Protein AF-0000000077122203 (afdb_homodimer)

pLDDT: mean 97.68, std 2.36, range [76.0, 98.94]

Foldseek 3Di:
DAFAEAEEFECFFFNCVQLLVLQCVLCVVLCVVLVHHSVVLVVLLLVVLLVVQQVCQVVPRHDQSLVSSLVCSLVSCVVSPRHSVSQDNVSSVSSSVSVLVTATFPCSQVLQVLCVVLRHHYAYEYSHDDVSRCVRCVVNVHDDDPLRYHYCVVVSHGPPPLVSLLVVQVSCVVVVHDHQQPARYEYEYQALSNQLSNVVRRHAYEHECSRVVDNPCVPRNDGDYYDPGSVRVSVVVSPDD/DAFAEAEEFECFFFNCVQLLVLQCVLCVVLCVVLVHHSVVLVVLLLVVLLVVQQVCQVVPRHDQSLVSSLVCSLVSCVVSPRHSVSQDNVSSVSSSVSVLVTATFPCSQVLQVLCVVLRHHYAYEYSHDDVSRCVRCVVNVHDDDPLRYHYCVVVSHGPPPLVSLLVVQVSCVVVVHDHQQPARYEYEYQALSNQLSNVVRRHAYEHECSRVVDNPCVPRNDGDYYDPGSVRVSVVVSPDD

Solvent-accessible surface area (backbone atoms only — not comparable to full-atom values): 24713 Å² total; per-residue (Å²): 124,50,31,34,41,34,26,36,37,85,53,44,42,26,38,61,65,42,29,31,49,38,44,38,66,72,39,37,69,61,28,60,76,63,61,48,32,43,60,33,44,43,43,25,33,50,30,40,32,53,36,50,32,31,49,32,23,79,60,73,50,57,56,60,42,68,58,45,44,63,67,40,45,49,33,42,36,39,58,63,69,37,59,47,83,77,55,48,73,64,52,53,52,51,33,53,51,24,56,69,56,36,45,63,35,78,45,41,53,60,27,56,53,50,40,43,73,72,55,35,47,73,34,35,43,28,63,47,50,63,70,60,51,46,47,40,33,52,75,58,72,32,93,65,55,72,93,35,49,47,35,20,60,83,69,59,46,37,69,61,46,56,66,59,46,45,49,51,50,52,51,34,44,75,71,64,45,46,52,89,60,68,72,37,40,32,37,37,30,30,43,47,68,55,41,45,26,34,41,75,59,36,32,41,32,35,39,32,37,73,48,36,67,52,71,48,45,91,75,54,47,84,67,78,38,79,21,70,42,37,60,53,38,39,57,56,58,69,65,60,128,125,50,32,34,39,35,25,35,37,86,53,42,42,26,39,63,63,43,30,30,49,38,43,37,66,72,39,36,70,61,28,59,75,64,60,46,32,43,60,32,45,43,43,24,33,49,31,40,32,52,36,50,31,30,49,31,24,78,60,73,50,57,57,58,43,69,59,44,45,64,66,41,45,49,33,43,37,38,58,65,71,36,60,47,85,76,55,47,73,65,51,52,50,50,32,53,51,25,57,70,56,35,45,65,34,76,45,41,53,58,27,56,53,49,40,43,74,71,56,34,48,74,34,34,44,29,64,46,51,62,69,59,52,45,48,42,33,53,76,58,72,33,92,66,54,72,92,36,49,48,35,21,59,82,70,59,44,38,67,61,46,57,65,59,46,45,47,50,50,51,51,33,45,74,71,64,44,46,53,89,60,70,71,37,40,33,35,36,30,28,45,46,69,55,42,45,28,33,40,75,59,36,32,39,34,34,40,32,35,72,47,38,67,52,68,46,43,91,75,53,47,84,69,78,38,78,22,70,42,37,59,52,39,41,58,56,59,70,64,61,128

Structure (mmCIF, N/CA/C/O backbone):
data_AF-0000000077122203-model_v1
#
loop_
_entity.id
_entity.type
_entity.pdbx_description
1 polymer 'Similar to haloacid dehalogenase'
#
loop_
_atom_site.group_PDB
_atom_site.id
_atom_site.type_symbol
_atom_site.label_atom_id
_atom_site.label_alt_id
_atom_site.label_comp_id
_atom_site.label_asym_id
_atom_site.label_entity_id
_atom_site.label_seq_id
_atom_site.pdbx_PDB_ins_code
_atom_site.Cartn_x
_atom_site.Cartn_y
_atom_site.Cartn_z
_atom_site.occupancy
_atom_site.B_iso_or_equiv
_atom_site.auth_seq_id
_atom_site.auth_comp_id
_atom_site.auth_asym_id
_atom_site.auth_atom_id
_atom_site.pdbx_PDB_model_num
ATOM 1 N N . MET A 1 1 ? -16.016 -33.844 -8.07 1 76.31 1 MET A N 1
ATOM 2 C CA . MET A 1 1 ? -16.047 -32.562 -8.758 1 76.31 1 MET A CA 1
ATOM 3 C C . MET A 1 1 ? -14.633 -32 -8.977 1 76.31 1 MET A C 1
ATOM 5 O O . MET A 1 1 ? -13.734 -32.281 -8.188 1 76.31 1 MET A O 1
ATOM 9 N N . THR A 1 2 ? -14.414 -31.484 -10.211 1 90.5 2 THR A N 1
ATOM 10 C CA . THR A 1 2 ? -13.094 -30.984 -10.562 1 90.5 2 THR A CA 1
ATOM 11 C C . THR A 1 2 ? -12.703 -29.812 -9.672 1 90.5 2 THR A C 1
ATOM 13 O O . THR A 1 2 ? -13.508 -28.906 -9.43 1 90.5 2 THR A O 1
ATOM 16 N N . LYS A 1 3 ? -11.57 -29.938 -9.039 1 96.56 3 LYS A N 1
ATOM 17 C CA . LYS A 1 3 ? -11.039 -28.875 -8.211 1 96.56 3 LYS A CA 1
ATOM 18 C C . LYS A 1 3 ? -10.352 -27.812 -9.07 1 96.56 3 LYS A C 1
ATOM 20 O O . LYS A 1 3 ? -9.828 -28.109 -10.141 1 96.56 3 LYS A O 1
ATOM 25 N N . SER A 1 4 ? -10.43 -26.562 -8.617 1 98.44 4 SER A N 1
ATOM 26 C CA . SER A 1 4 ? -9.734 -25.484 -9.312 1 98.44 4 SER A CA 1
ATOM 27 C C . SER A 1 4 ? -8.773 -24.75 -8.375 1 98.44 4 SER A C 1
ATOM 29 O O . SER A 1 4 ? -9.016 -2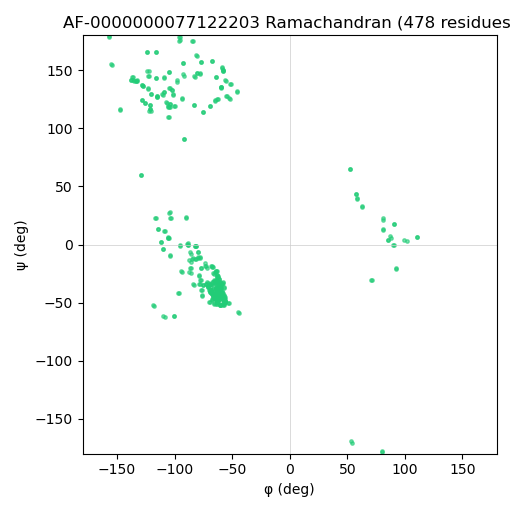4.672 -7.172 1 98.44 4 SER A O 1
ATOM 31 N N . ALA A 1 5 ? -7.699 -24.344 -8.93 1 98.69 5 ALA A N 1
ATOM 32 C CA . ALA A 1 5 ? -6.734 -23.484 -8.234 1 98.69 5 ALA A CA 1
ATOM 33 C C . ALA A 1 5 ? -6.52 -22.172 -8.977 1 98.69 5 ALA A C 1
ATOM 35 O O . ALA A 1 5 ? -6.09 -22.172 -10.133 1 98.69 5 ALA A O 1
ATOM 36 N N . SER A 1 6 ? -6.863 -21.078 -8.391 1 98.88 6 SER A N 1
ATOM 37 C CA . SER A 1 6 ? -6.617 -19.734 -8.922 1 98.88 6 SER A CA 1
ATOM 38 C C . SER A 1 6 ? -5.402 -19.094 -8.266 1 98.88 6 SER A C 1
ATOM 40 O O . SER A 1 6 ? -5.398 -18.844 -7.055 1 98.88 6 SER A O 1
ATOM 42 N N . PHE A 1 7 ? -4.391 -18.781 -9.086 1 98.94 7 PHE A N 1
ATOM 43 C CA . PHE A 1 7 ? -3.135 -18.266 -8.562 1 98.94 7 PHE A CA 1
ATOM 44 C C . PHE A 1 7 ? -3.057 -16.75 -8.766 1 98.94 7 PHE A C 1
ATOM 46 O O . PHE A 1 7 ? -3.33 -16.25 -9.859 1 98.94 7 PHE A O 1
ATOM 53 N N . ASP A 1 8 ? -2.66 -16.047 -7.695 1 98.94 8 ASP A N 1
ATOM 54 C CA . ASP A 1 8 ? -2.094 -14.711 -7.891 1 98.94 8 ASP A CA 1
ATOM 55 C C . ASP A 1 8 ? -0.854 -14.766 -8.781 1 98.94 8 ASP A C 1
ATOM 57 O O . ASP A 1 8 ? -0.135 -15.766 -8.789 1 98.94 8 ASP A O 1
ATOM 61 N N . VAL A 1 9 ? -0.597 -13.641 -9.484 1 98.88 9 VAL A N 1
ATOM 62 C CA . VAL A 1 9 ? 0.443 -13.711 -10.5 1 98.88 9 VAL A CA 1
ATOM 63 C C . VAL A 1 9 ? 1.663 -12.906 -10.055 1 98.88 9 VAL A C 1
ATOM 65 O O . VAL A 1 9 ? 2.74 -13.469 -9.844 1 98.88 9 VAL A O 1
ATOM 68 N N . ILE A 1 10 ? 1.519 -11.594 -9.852 1 98.62 10 ILE A N 1
ATOM 69 C CA . ILE A 1 10 ? 2.617 -10.672 -9.586 1 98.62 10 ILE A CA 1
ATOM 70 C C . ILE A 1 10 ? 3.104 -10.852 -8.148 1 98.62 10 ILE A C 1
ATOM 72 O O . ILE A 1 10 ? 2.369 -10.562 -7.199 1 98.62 10 ILE A O 1
ATOM 76 N N . GLY A 1 11 ? 4.305 -11.32 -8 1 98.44 11 GLY A N 1
ATOM 77 C CA . GLY A 1 11 ? 4.871 -11.555 -6.684 1 98.44 11 GLY A CA 1
ATOM 78 C C . GLY A 1 11 ? 4.648 -12.969 -6.18 1 98.44 11 GLY A C 1
ATOM 79 O O . GLY A 1 11 ? 5.367 -13.445 -5.301 1 98.44 11 GLY A O 1
ATOM 80 N N . THR A 1 12 ? 3.662 -13.68 -6.715 1 98.88 12 THR A N 1
ATOM 81 C CA . THR A 1 12 ? 3.367 -15.055 -6.332 1 98.88 12 THR A CA 1
ATOM 82 C C . THR A 1 12 ? 3.943 -16.031 -7.352 1 98.88 12 THR A C 1
ATOM 84 O O . THR A 1 12 ? 4.871 -16.781 -7.043 1 98.88 12 THR A O 1
ATOM 87 N N . CYS A 1 13 ? 3.521 -15.969 -8.57 1 98.94 13 CYS A N 1
ATOM 88 C CA . CYS A 1 13 ? 3.996 -16.859 -9.617 1 98.94 13 CYS A CA 1
ATOM 89 C C . CYS A 1 13 ? 5.305 -16.359 -10.219 1 98.94 13 CYS A C 1
ATOM 91 O O . CYS A 1 13 ? 6.16 -17.156 -10.609 1 98.94 13 CYS A O 1
ATOM 93 N N . PHE A 1 14 ? 5.418 -15.047 -10.289 1 98.88 14 PHE A N 1
ATOM 94 C CA . PHE A 1 14 ? 6.59 -14.43 -10.898 1 98.88 14 PHE A CA 1
ATOM 95 C C . PHE A 1 14 ? 7.27 -13.477 -9.914 1 98.88 14 PHE A C 1
ATOM 97 O O . PHE A 1 14 ? 6.602 -12.688 -9.242 1 98.88 14 PHE A O 1
ATOM 104 N N . ALA A 1 15 ? 8.586 -13.586 -9.836 1 98.44 15 ALA A N 1
ATOM 105 C CA . ALA A 1 15 ? 9.367 -12.898 -8.812 1 98.44 15 ALA A CA 1
ATOM 106 C C . ALA A 1 15 ? 9.914 -11.57 -9.336 1 98.44 15 ALA A C 1
ATOM 108 O O . ALA A 1 15 ? 9.828 -11.289 -10.539 1 98.44 15 ALA A O 1
ATOM 109 N N . PHE A 1 16 ? 10.594 -10.781 -8.438 1 98.56 16 PHE A N 1
ATOM 110 C CA . PHE A 1 16 ? 10.938 -9.391 -8.742 1 98.56 16 PHE A CA 1
ATOM 111 C C . PHE A 1 16 ? 12.438 -9.242 -8.969 1 98.56 16 PHE A C 1
ATOM 113 O O . PHE A 1 16 ? 12.945 -8.125 -9.055 1 98.56 16 PHE A O 1
ATOM 120 N N . SER A 1 17 ? 13.172 -10.398 -9.109 1 98.38 17 SER A N 1
ATOM 121 C CA . SER A 1 17 ? 14.625 -10.312 -9.211 1 98.38 17 SER A CA 1
ATOM 122 C C . SER A 1 17 ? 15.047 -9.492 -10.422 1 98.38 17 SER A C 1
ATOM 124 O O . SER A 1 17 ? 15.992 -8.711 -10.352 1 98.38 17 SER A O 1
ATOM 126 N N . VAL A 1 18 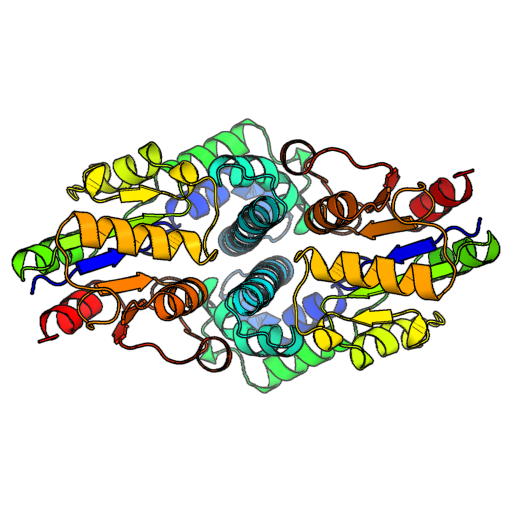? 14.328 -9.586 -11.5 1 98.75 18 VAL A N 1
ATOM 127 C CA . VAL A 1 18 ? 14.719 -8.93 -12.742 1 98.75 18 VAL A CA 1
ATOM 128 C C . VAL A 1 18 ? 14.57 -7.414 -12.594 1 98.75 18 VAL A C 1
ATOM 130 O O . VAL A 1 18 ? 15.516 -6.664 -12.844 1 98.75 18 VAL A O 1
ATOM 133 N N . PRO A 1 19 ? 13.461 -6.906 -12.125 1 98.81 19 PRO A N 1
ATOM 134 C CA . PRO A 1 19 ? 13.383 -5.453 -11.961 1 98.81 19 PRO A CA 1
ATOM 135 C C . PRO A 1 19 ? 14.289 -4.93 -10.852 1 98.81 19 PRO A C 1
ATOM 137 O O . PRO A 1 19 ? 14.828 -3.826 -10.961 1 98.81 19 PRO A O 1
ATOM 140 N N . ILE A 1 20 ? 14.5 -5.664 -9.781 1 98.75 20 ILE A N 1
ATOM 141 C CA . ILE A 1 20 ? 15.414 -5.238 -8.727 1 98.75 20 ILE A CA 1
ATOM 142 C C . ILE A 1 20 ? 16.828 -5.113 -9.289 1 98.75 20 ILE A C 1
ATOM 144 O O . ILE A 1 20 ? 17.516 -4.121 -9.031 1 98.75 20 ILE A O 1
ATOM 148 N N . ASN A 1 21 ? 17.25 -6.121 -10.07 1 98.62 21 ASN A N 1
ATOM 149 C CA . ASN A 1 21 ? 18.562 -6.086 -10.703 1 98.62 21 ASN A CA 1
ATOM 150 C C . ASN A 1 21 ? 18.688 -4.93 -11.688 1 98.62 21 ASN A C 1
ATOM 152 O O . ASN A 1 21 ? 19.75 -4.297 -11.781 1 98.62 21 ASN A O 1
ATOM 156 N N . ALA A 1 22 ? 17.625 -4.664 -12.422 1 98.75 22 ALA A N 1
ATOM 157 C CA . ALA A 1 22 ? 17.625 -3.553 -13.375 1 98.75 22 ALA A CA 1
ATOM 158 C C . ALA A 1 22 ? 17.859 -2.225 -12.656 1 98.75 22 ALA A C 1
ATOM 160 O O . ALA A 1 22 ? 18.609 -1.374 -13.133 1 98.75 22 ALA A O 1
ATOM 161 N N . ILE A 1 23 ? 17.219 -2.033 -11.508 1 98.75 23 ILE A N 1
ATOM 162 C CA . ILE A 1 23 ? 17.406 -0.819 -10.719 1 98.75 23 ILE A CA 1
ATOM 163 C C . ILE A 1 23 ? 18.844 -0.721 -10.25 1 98.75 23 ILE A C 1
ATOM 165 O O . ILE A 1 23 ? 19.469 0.335 -10.367 1 98.75 23 ILE A O 1
ATOM 169 N N . SER A 1 24 ? 19.344 -1.833 -9.758 1 98.19 24 SER A N 1
ATOM 170 C CA . SER A 1 24 ? 20.719 -1.879 -9.289 1 98.19 24 SER A CA 1
ATOM 171 C C . SER A 1 24 ? 21.703 -1.517 -10.406 1 98.19 24 SER A C 1
ATOM 173 O O . SER A 1 24 ? 22.656 -0.773 -10.188 1 98.19 24 SER A O 1
ATOM 175 N N . GLU A 1 25 ? 21.453 -1.989 -11.578 1 97.81 25 GLU A N 1
ATOM 176 C CA . GLU A 1 25 ? 22.344 -1.784 -12.711 1 97.81 25 GLU A CA 1
ATOM 177 C C . GLU A 1 25 ? 22.219 -0.369 -13.273 1 97.81 25 GLU A C 1
ATOM 179 O O . GLU A 1 25 ? 23.234 0.292 -13.539 1 97.81 25 GLU A O 1
ATOM 184 N N . ARG A 1 26 ? 21 0.116 -13.414 1 97.25 26 ARG A N 1
ATOM 185 C CA . ARG A 1 26 ? 20.75 1.397 -14.062 1 97.25 26 ARG A CA 1
ATOM 186 C C . ARG A 1 26 ? 21.109 2.559 -13.148 1 97.25 26 ARG A C 1
ATOM 188 O O . ARG A 1 26 ? 21.594 3.596 -13.609 1 97.25 26 ARG A O 1
ATOM 195 N N . LEU A 1 27 ? 20.875 2.354 -11.82 1 97.62 27 LEU A N 1
ATOM 196 C CA . LEU A 1 27 ? 21.031 3.471 -10.891 1 97.62 27 LEU A CA 1
ATOM 197 C C . LEU A 1 27 ? 22.188 3.223 -9.93 1 97.62 27 LEU A C 1
ATOM 199 O O . LEU A 1 27 ? 22.312 3.916 -8.914 1 97.62 27 LEU A O 1
ATOM 203 N N . GLY A 1 28 ? 23.016 2.256 -10.195 1 96.12 28 GLY A N 1
ATOM 204 C CA . GLY A 1 28 ? 24.078 1.811 -9.312 1 96.12 28 GLY A CA 1
ATOM 205 C C . GLY A 1 28 ? 24.875 2.955 -8.703 1 96.12 28 GLY A C 1
ATOM 206 O O . GLY A 1 28 ? 24.922 3.096 -7.48 1 96.12 28 GLY A O 1
ATOM 207 N N . PRO A 1 29 ? 25.469 3.791 -9.508 1 95.62 29 PRO A N 1
ATOM 208 C CA . PRO A 1 29 ? 26.297 4.875 -8.984 1 95.62 29 PRO A CA 1
ATOM 209 C C . PRO A 1 29 ? 25.516 5.848 -8.102 1 95.62 29 PRO A C 1
ATOM 211 O O . PRO A 1 29 ? 26.016 6.262 -7.051 1 95.62 29 PRO A O 1
ATOM 214 N N . ILE A 1 30 ? 24.328 6.184 -8.5 1 96.62 30 ILE A N 1
ATOM 215 C CA . ILE A 1 30 ? 23.516 7.125 -7.742 1 96.62 30 ILE A CA 1
ATOM 216 C C . ILE A 1 30 ? 23.062 6.48 -6.43 1 96.62 30 ILE A C 1
ATOM 218 O O . ILE A 1 30 ? 23.016 7.141 -5.391 1 96.62 30 ILE A O 1
ATOM 222 N N . LEU A 1 31 ? 22.703 5.18 -6.445 1 97.38 31 LEU A N 1
ATOM 223 C CA . LEU A 1 31 ? 22.328 4.453 -5.242 1 97.38 31 LEU A CA 1
ATOM 224 C C . LEU A 1 31 ? 23.469 4.422 -4.238 1 97.38 31 LEU A C 1
ATOM 226 O O . LEU A 1 31 ? 23.266 4.629 -3.039 1 97.38 31 LEU A O 1
ATOM 230 N N . THR A 1 32 ? 24.656 4.207 -4.727 1 96 32 THR A N 1
ATOM 231 C CA . THR A 1 32 ? 25.828 4.168 -3.873 1 96 32 THR A CA 1
ATOM 232 C C . THR A 1 32 ? 26.094 5.535 -3.244 1 96 32 THR A C 1
ATOM 234 O O . THR A 1 32 ? 26.344 5.633 -2.041 1 96 32 THR A O 1
ATOM 237 N N . THR A 1 33 ? 26 6.555 -4.062 1 96.44 33 THR A N 1
ATOM 238 C CA . THR A 1 33 ? 26.25 7.918 -3.607 1 96.44 33 THR A CA 1
ATOM 239 C C . THR A 1 33 ? 25.297 8.289 -2.475 1 96.44 33 THR A C 1
ATOM 241 O O . THR A 1 33 ? 25.688 8.992 -1.537 1 96.44 33 THR A O 1
ATOM 244 N N . HIS A 1 34 ? 24.094 7.797 -2.508 1 95.94 34 HIS A N 1
ATOM 245 C CA . HIS A 1 34 ? 23.062 8.195 -1.545 1 95.94 34 HIS A CA 1
ATOM 246 C C . HIS A 1 34 ? 22.828 7.102 -0.508 1 95.94 34 HIS A C 1
ATOM 248 O O . HIS A 1 34 ? 21.906 7.191 0.299 1 95.94 34 HIS A O 1
ATOM 254 N N . SER A 1 35 ? 23.656 5.996 -0.542 1 95.75 35 SER A N 1
ATOM 255 C CA . SER A 1 35 ? 23.594 4.898 0.415 1 95.75 35 SER A CA 1
ATOM 256 C C . SER A 1 35 ? 22.203 4.266 0.437 1 95.75 35 SER A C 1
ATOM 258 O O . SER A 1 35 ? 21.625 4.059 1.506 1 95.75 35 SER A O 1
ATOM 260 N N . VAL A 1 36 ? 21.656 4.066 -0.778 1 97.31 36 VAL A N 1
ATOM 261 C CA . VAL A 1 36 ? 20.359 3.432 -0.95 1 97.31 36 VAL A CA 1
ATOM 262 C C . VAL A 1 36 ? 20.531 2.037 -1.547 1 97.31 36 VAL A C 1
ATOM 264 O O . VAL A 1 36 ? 21.312 1.852 -2.482 1 97.31 36 VAL A O 1
ATOM 267 N N . ASP A 1 37 ? 19.906 1.062 -0.96 1 96.38 37 ASP A N 1
ATOM 268 C CA . ASP A 1 37 ? 19.984 -0.265 -1.563 1 96.38 37 ASP A CA 1
ATOM 269 C C . ASP A 1 37 ? 18.812 -0.503 -2.525 1 96.38 37 ASP A C 1
ATOM 271 O O . ASP A 1 37 ? 17.688 -0.122 -2.24 1 96.38 37 ASP A O 1
ATOM 275 N N . ALA A 1 38 ? 19.078 -1.223 -3.598 1 98 38 ALA A N 1
ATOM 276 C CA . ALA A 1 38 ? 18.156 -1.364 -4.727 1 98 38 ALA A CA 1
ATOM 277 C C . ALA A 1 38 ? 16.906 -2.16 -4.328 1 98 38 ALA A C 1
ATOM 279 O O . ALA A 1 38 ? 15.797 -1.823 -4.73 1 98 38 ALA A O 1
ATOM 280 N N . LYS A 1 39 ? 17.047 -3.207 -3.559 1 98.5 39 LYS A N 1
ATOM 281 C CA . LYS A 1 39 ? 15.922 -4.066 -3.211 1 98.5 39 LYS A CA 1
ATOM 282 C C . LYS A 1 39 ? 14.922 -3.332 -2.324 1 98.5 39 LYS A C 1
ATOM 284 O O . LYS A 1 39 ? 13.711 -3.379 -2.568 1 98.5 39 LYS A O 1
ATOM 289 N N . SER A 1 40 ? 15.445 -2.656 -1.285 1 98.62 40 SER A N 1
ATOM 290 C CA . SER A 1 40 ? 14.555 -1.902 -0.408 1 98.62 40 SER A CA 1
ATOM 291 C C . SER A 1 40 ? 13.859 -0.774 -1.163 1 98.62 40 SER A C 1
ATOM 293 O O . SER A 1 40 ? 12.68 -0.499 -0.932 1 98.62 40 SER A O 1
ATOM 295 N N . LEU A 1 41 ? 14.625 -0.077 -2.033 1 98.75 41 LEU A N 1
ATOM 296 C CA . LEU A 1 41 ? 14.008 0.932 -2.885 1 98.75 41 LEU A CA 1
ATOM 297 C C . LEU A 1 41 ? 12.891 0.323 -3.723 1 98.75 41 LEU A C 1
ATOM 299 O O . LEU A 1 41 ? 11.805 0.897 -3.83 1 98.75 41 LEU A O 1
ATOM 303 N N . PHE A 1 42 ? 13.125 -0.834 -4.336 1 98.88 42 PHE A N 1
ATOM 304 C CA . PHE A 1 42 ? 12.125 -1.506 -5.16 1 98.88 42 PHE A CA 1
ATOM 305 C C . PHE A 1 42 ? 10.852 -1.762 -4.367 1 98.88 42 PHE A C 1
ATOM 307 O O . PHE A 1 42 ? 9.75 -1.442 -4.828 1 98.88 42 PHE A O 1
ATOM 314 N N . PHE A 1 43 ? 10.984 -2.318 -3.188 1 98.81 43 PHE A N 1
ATOM 315 C CA . PHE A 1 43 ? 9.789 -2.705 -2.453 1 98.81 43 PHE A CA 1
ATOM 316 C C . PHE A 1 43 ? 9.062 -1.479 -1.915 1 98.81 43 PHE A C 1
ATOM 318 O O . PHE A 1 43 ? 7.828 -1.467 -1.831 1 98.81 43 PHE A O 1
ATOM 325 N N . ALA A 1 44 ? 9.812 -0.405 -1.524 1 98.81 44 ALA A N 1
ATOM 326 C CA . ALA A 1 44 ? 9.164 0.854 -1.174 1 98.81 44 ALA A CA 1
ATOM 327 C C . ALA A 1 44 ? 8.344 1.39 -2.342 1 98.81 44 ALA A C 1
ATOM 329 O O . ALA A 1 44 ? 7.199 1.819 -2.162 1 98.81 44 ALA A O 1
ATOM 330 N N . TRP A 1 45 ? 8.945 1.304 -3.533 1 98.88 45 TRP A N 1
ATOM 331 C CA . TRP A 1 45 ? 8.281 1.72 -4.766 1 98.88 45 TRP A CA 1
ATOM 332 C C . TRP A 1 45 ? 7.094 0.82 -5.078 1 98.88 45 TRP A C 1
ATOM 334 O O . TRP A 1 45 ? 5.977 1.305 -5.289 1 98.88 45 TRP A O 1
ATOM 344 N N . PHE A 1 46 ? 7.262 -0.432 -5.074 1 98.94 46 PHE A N 1
ATOM 345 C CA . PHE A 1 46 ? 6.258 -1.401 -5.496 1 98.94 46 PHE A CA 1
ATOM 346 C C . PHE A 1 46 ? 5.051 -1.368 -4.566 1 98.94 46 PHE A C 1
ATOM 348 O O . PHE A 1 46 ? 3.906 -1.364 -5.027 1 98.94 46 PHE A O 1
ATOM 355 N N . TYR A 1 47 ? 5.223 -1.348 -3.25 1 98.75 47 TYR A N 1
ATOM 356 C CA . TYR A 1 47 ? 4.109 -1.372 -2.307 1 98.75 47 TYR A CA 1
ATOM 357 C C . TYR A 1 47 ? 3.346 -0.053 -2.326 1 98.75 47 TYR A C 1
ATOM 359 O O . TYR A 1 47 ? 2.121 -0.036 -2.191 1 98.75 47 TYR A O 1
ATOM 367 N N . ALA A 1 48 ? 4.086 1.042 -2.508 1 98.81 48 ALA A N 1
ATOM 368 C CA . ALA A 1 48 ? 3.398 2.316 -2.693 1 98.81 48 ALA A CA 1
ATOM 369 C C . ALA A 1 48 ? 2.557 2.305 -3.967 1 98.81 48 ALA A C 1
ATOM 371 O O . ALA A 1 48 ? 1.423 2.791 -3.971 1 98.81 48 ALA A O 1
ATOM 372 N N . ALA A 1 49 ? 3.117 1.748 -5.035 1 98.81 49 ALA A N 1
ATOM 373 C CA . ALA A 1 49 ? 2.402 1.687 -6.309 1 98.81 49 ALA A CA 1
ATOM 374 C C . ALA A 1 49 ? 1.187 0.769 -6.211 1 98.81 49 ALA A C 1
ATOM 376 O O . ALA A 1 49 ? 0.131 1.062 -6.777 1 98.81 49 ALA A O 1
ATOM 377 N N . GLN A 1 50 ? 1.381 -0.375 -5.559 1 98.75 50 GLN A N 1
ATOM 378 C CA . GLN A 1 50 ? 0.258 -1.275 -5.32 1 98.75 50 GLN A CA 1
ATOM 379 C C . GLN A 1 50 ? -0.856 -0.575 -4.547 1 98.75 50 GLN A C 1
ATOM 381 O O . GLN A 1 50 ? -2.031 -0.691 -4.902 1 98.75 50 GLN A O 1
ATOM 386 N N . ARG A 1 51 ? -0.508 0.145 -3.5 1 98.62 51 ARG A N 1
ATOM 387 C CA . ARG A 1 51 ? -1.45 0.949 -2.729 1 98.62 51 ARG A CA 1
ATOM 388 C C . ARG A 1 51 ? -2.154 1.971 -3.617 1 98.62 51 ARG A C 1
ATOM 390 O O . ARG A 1 51 ? -3.385 2.047 -3.629 1 98.62 51 ARG A O 1
ATOM 397 N N . ASP A 1 52 ? -1.363 2.756 -4.363 1 98.75 52 ASP A N 1
ATOM 398 C CA . ASP A 1 52 ? -1.913 3.799 -5.223 1 98.75 52 ASP A CA 1
ATOM 399 C C . ASP A 1 52 ? -2.846 3.207 -6.277 1 98.75 52 ASP A C 1
ATOM 401 O O . ASP A 1 52 ? -3.873 3.803 -6.609 1 98.75 52 ASP A O 1
ATOM 405 N N . PHE A 1 53 ? -2.48 2.039 -6.82 1 98.88 53 PHE A N 1
ATOM 406 C CA . PHE A 1 53 ? -3.307 1.32 -7.781 1 98.88 53 PHE A CA 1
ATOM 407 C C . PHE A 1 53 ? -4.684 1.021 -7.195 1 98.88 53 PHE A C 1
ATOM 409 O O . PHE A 1 53 ? -5.703 1.365 -7.793 1 98.88 53 PHE A O 1
ATOM 416 N N . THR A 1 54 ? -4.723 0.464 -6.012 1 98.75 54 THR A N 1
ATOM 417 C CA . THR A 1 54 ? -5.98 0.125 -5.355 1 98.75 54 THR A CA 1
ATOM 418 C C . THR A 1 54 ? -6.742 1.387 -4.965 1 98.75 54 THR A C 1
ATOM 420 O O . THR A 1 54 ? -7.965 1.45 -5.113 1 98.75 54 THR A O 1
ATOM 423 N N . TYR A 1 55 ? -6.008 2.404 -4.492 1 98.62 55 TYR A N 1
ATOM 424 C CA . TYR A 1 55 ? -6.645 3.617 -3.992 1 98.62 55 TYR A CA 1
ATOM 425 C C . TYR A 1 55 ? -7.309 4.391 -5.125 1 98.62 55 TYR A C 1
ATOM 427 O O . TYR A 1 55 ? -8.414 4.918 -4.961 1 98.62 55 TYR A O 1
ATOM 435 N N . THR A 1 56 ? -6.637 4.461 -6.289 1 98.25 56 THR A N 1
ATOM 436 C CA . THR A 1 56 ? -7.277 5.098 -7.434 1 98.25 56 THR A CA 1
ATOM 437 C C . THR A 1 56 ? -8.523 4.324 -7.863 1 98.25 56 THR A C 1
ATOM 439 O O . THR A 1 56 ? -9.547 4.922 -8.195 1 98.25 56 THR A O 1
ATOM 442 N N . SER A 1 57 ? -8.461 3.037 -7.785 1 98.19 57 SER A N 1
ATOM 443 C CA . SER A 1 57 ? -9.594 2.195 -8.148 1 98.19 57 SER A CA 1
ATOM 444 C C . SER A 1 57 ? -10.789 2.455 -7.23 1 98.19 57 SER A C 1
ATOM 446 O O . SER A 1 57 ? -11.898 2.693 -7.707 1 98.19 57 SER A O 1
ATOM 448 N N . ILE A 1 58 ? -10.578 2.453 -5.902 1 95.62 58 ILE A N 1
ATOM 449 C CA . ILE A 1 58 ? -11.695 2.568 -4.969 1 95.62 58 ILE A CA 1
ATOM 450 C C . ILE A 1 58 ? -12.227 4 -4.9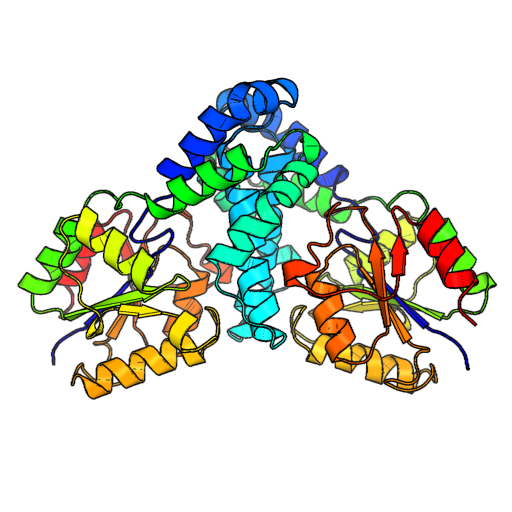77 1 95.62 58 ILE A C 1
ATOM 452 O O . ILE A 1 58 ? -13.344 4.254 -4.527 1 95.62 58 ILE A O 1
ATOM 456 N N . SER A 1 59 ? -11.391 4.922 -5.473 1 94.75 59 SER A N 1
ATOM 457 C CA . SER A 1 59 ? -11.828 6.312 -5.586 1 94.75 59 SER A CA 1
ATOM 458 C C . SER A 1 59 ? -12.508 6.57 -6.926 1 94.75 59 SER A C 1
ATOM 460 O O . SER A 1 59 ? -12.82 7.719 -7.258 1 94.75 59 SER A O 1
ATOM 462 N N . GLY A 1 60 ? -12.641 5.547 -7.801 1 94.44 60 GLY A N 1
ATOM 463 C CA . GLY A 1 60 ? -13.391 5.645 -9.039 1 94.44 60 GLY A CA 1
ATOM 464 C C . GLY A 1 60 ? -12.547 6.09 -10.219 1 94.44 60 GLY A C 1
ATOM 465 O O . GLY A 1 60 ? -13.078 6.535 -11.234 1 94.44 60 GLY A O 1
ATOM 466 N N . SER A 1 61 ? -11.242 6 -10.109 1 95.44 61 SER A N 1
ATOM 467 C CA . SER A 1 61 ? -10.32 6.422 -11.164 1 95.44 61 SER A CA 1
ATOM 468 C C . SER A 1 61 ? -9.312 5.328 -11.484 1 95.44 61 SER A C 1
ATOM 470 O O . SER A 1 61 ? -8.102 5.566 -11.469 1 95.44 61 SER A O 1
ATOM 472 N N . TYR A 1 62 ? -9.836 4.188 -11.906 1 97.56 62 TYR A N 1
ATOM 473 C CA . TYR A 1 62 ? -8.992 3.027 -12.188 1 97.56 62 TYR A CA 1
ATOM 474 C C . TYR A 1 62 ? -7.969 3.348 -13.273 1 97.56 62 TYR A C 1
ATOM 476 O O . TYR A 1 62 ? -8.297 3.984 -14.273 1 97.56 62 TYR A O 1
ATOM 484 N N . ARG A 1 63 ? -6.785 2.953 -13.031 1 98 63 ARG A N 1
ATOM 485 C CA . ARG A 1 63 ? -5.684 2.955 -13.984 1 98 63 ARG A CA 1
ATOM 486 C C . ARG A 1 63 ? -4.906 1.644 -13.922 1 98 63 ARG A C 1
ATOM 488 O O . ARG A 1 63 ? -4.68 1.098 -12.844 1 98 63 ARG A O 1
ATOM 495 N N . PRO A 1 64 ? -4.484 1.129 -15.117 1 98.56 64 PRO A N 1
ATOM 496 C CA . PRO A 1 64 ? -3.686 -0.098 -15.086 1 98.56 64 PRO A CA 1
ATOM 497 C C . PRO A 1 64 ? -2.445 0.03 -14.203 1 98.56 64 PRO A C 1
ATOM 499 O O . PRO A 1 64 ? -1.798 1.079 -14.188 1 98.56 64 PRO A O 1
ATOM 502 N N . ILE A 1 65 ? -2.105 -0.999 -13.477 1 98.75 65 ILE A N 1
ATOM 503 C CA . ILE A 1 65 ? -1.045 -0.944 -12.477 1 98.75 65 ILE A CA 1
ATOM 504 C C . ILE A 1 65 ? 0.291 -0.653 -13.156 1 98.75 65 ILE A C 1
ATOM 506 O O . ILE A 1 65 ? 1.149 0.027 -12.586 1 98.75 65 ILE A O 1
ATOM 510 N N . ALA A 1 66 ? 0.48 -1.082 -14.398 1 98.5 66 ALA A N 1
ATOM 511 C CA . ALA A 1 66 ? 1.718 -0.813 -15.133 1 98.5 66 ALA A CA 1
ATOM 512 C C . ALA A 1 66 ? 1.937 0.688 -15.305 1 98.5 66 ALA A C 1
ATOM 514 O O . ALA A 1 66 ? 3.07 1.167 -15.242 1 98.5 66 ALA A O 1
ATOM 515 N N . GLU A 1 67 ? 0.879 1.386 -15.555 1 98.56 67 GLU A N 1
ATOM 516 C CA . GLU A 1 67 ? 0.958 2.836 -15.703 1 98.56 67 GLU A CA 1
ATOM 517 C C . GLU A 1 67 ? 1.321 3.504 -14.375 1 98.56 67 GLU A C 1
ATOM 519 O O . GLU A 1 67 ? 2.143 4.422 -14.344 1 98.56 67 GLU A O 1
ATOM 524 N N . ILE A 1 68 ? 0.733 3.066 -13.32 1 98.81 68 ILE A N 1
ATOM 525 C CA . ILE A 1 68 ? 1.004 3.619 -11.992 1 98.81 68 ILE A CA 1
ATOM 526 C C . ILE A 1 68 ? 2.461 3.363 -11.617 1 98.81 68 ILE A C 1
ATOM 528 O O . ILE A 1 68 ? 3.152 4.266 -11.141 1 98.81 68 ILE A O 1
ATOM 532 N N . LEU A 1 69 ? 2.904 2.129 -11.859 1 98.81 69 LEU A N 1
ATOM 533 C CA . LEU A 1 69 ? 4.301 1.795 -11.602 1 98.81 69 LEU A CA 1
ATOM 534 C C . LEU A 1 69 ? 5.234 2.729 -12.359 1 98.81 69 LEU A C 1
ATOM 536 O O . LEU A 1 69 ? 6.121 3.348 -11.766 1 98.81 69 LEU A O 1
ATOM 540 N N . LYS A 1 70 ? 4.992 2.904 -13.586 1 98.81 70 LYS A N 1
ATOM 541 C CA . LYS A 1 70 ? 5.84 3.736 -14.438 1 98.81 70 LYS A CA 1
ATOM 542 C C . LYS A 1 70 ? 5.875 5.176 -13.938 1 98.81 70 LYS A C 1
ATOM 544 O O . LYS A 1 70 ? 6.953 5.762 -13.789 1 98.81 70 LYS A O 1
ATOM 549 N N . LEU A 1 71 ? 4.766 5.707 -13.609 1 98.69 71 LEU A N 1
ATOM 550 C CA . LEU A 1 71 ? 4.621 7.137 -13.352 1 98.69 71 LEU A CA 1
ATOM 551 C C . LEU A 1 71 ? 5.062 7.477 -11.93 1 98.69 71 LEU A C 1
ATOM 553 O O . LEU A 1 71 ? 5.285 8.641 -11.609 1 98.69 71 LEU A O 1
ATOM 557 N N . THR A 1 72 ? 5.258 6.484 -11.055 1 98.69 72 THR A N 1
ATOM 558 C CA . THR A 1 72 ? 5.555 6.785 -9.656 1 98.69 72 THR A CA 1
ATOM 559 C C . THR A 1 72 ? 6.988 6.398 -9.312 1 98.69 72 THR A C 1
ATOM 561 O O . THR A 1 72 ? 7.43 6.582 -8.18 1 98.69 72 THR A O 1
ATOM 564 N N . PHE A 1 73 ? 7.766 5.91 -10.242 1 98.75 73 PHE A N 1
ATOM 565 C CA . PHE A 1 73 ? 9.109 5.441 -9.938 1 98.75 73 PHE A CA 1
ATOM 566 C C . PHE A 1 73 ? 9.992 6.598 -9.469 1 98.75 73 PHE A C 1
ATOM 568 O O . PHE A 1 73 ? 10.688 6.484 -8.461 1 98.75 73 PHE A O 1
ATOM 575 N N . ARG A 1 74 ? 9.977 7.695 -10.148 1 98.5 74 ARG A N 1
ATOM 576 C CA . ARG A 1 74 ? 10.805 8.844 -9.781 1 98.5 74 ARG A CA 1
ATOM 577 C C . ARG A 1 74 ? 10.414 9.375 -8.406 1 98.5 74 ARG A C 1
ATOM 579 O O . ARG A 1 74 ? 11.273 9.773 -7.617 1 98.5 74 ARG A O 1
ATOM 586 N N . ARG A 1 75 ? 9.102 9.398 -8.141 1 98.56 75 ARG A N 1
ATOM 587 C CA . ARG A 1 75 ? 8.633 9.805 -6.816 1 98.56 75 ARG A CA 1
ATOM 588 C C . ARG A 1 75 ? 9.242 8.922 -5.73 1 98.56 75 ARG A C 1
ATOM 590 O O . ARG A 1 75 ? 9.68 9.422 -4.691 1 98.56 75 ARG A O 1
ATOM 597 N N . ALA A 1 76 ? 9.242 7.613 -5.996 1 98.56 76 ALA A N 1
ATOM 598 C CA . ALA A 1 76 ? 9.805 6.68 -5.027 1 98.56 76 ALA A CA 1
ATOM 599 C C . ALA A 1 76 ? 11.289 6.969 -4.777 1 98.56 76 ALA A C 1
ATOM 601 O O . ALA A 1 76 ? 11.766 6.859 -3.645 1 98.56 76 ALA A O 1
ATOM 602 N N . CYS A 1 77 ? 11.969 7.336 -5.812 1 98.56 77 CYS A N 1
ATOM 603 C CA . CYS A 1 77 ? 13.375 7.703 -5.676 1 98.56 77 CYS A CA 1
ATOM 604 C C . CYS A 1 77 ? 13.539 8.961 -4.836 1 98.56 77 CYS A C 1
ATOM 606 O O . CYS A 1 77 ? 14.367 9.008 -3.924 1 98.56 77 CYS A O 1
ATOM 608 N N . CYS A 1 78 ? 12.711 9.961 -5.051 1 98.31 78 CYS A N 1
ATOM 609 C CA . CYS A 1 78 ? 12.773 11.211 -4.305 1 98.31 78 CYS A CA 1
ATOM 610 C C . CYS A 1 78 ? 12.539 10.977 -2.82 1 98.31 78 CYS A C 1
ATOM 612 O O . CYS A 1 78 ? 13.172 11.609 -1.976 1 98.31 78 CYS A O 1
ATOM 614 N N . ILE A 1 79 ? 11.688 10.047 -2.518 1 98.25 79 ILE A N 1
ATOM 615 C CA . ILE A 1 79 ? 11.281 9.773 -1.146 1 98.25 79 ILE A CA 1
ATOM 616 C C . ILE A 1 79 ? 12.477 9.266 -0.342 1 98.25 79 ILE A C 1
ATOM 618 O O . ILE A 1 79 ? 12.602 9.562 0.848 1 98.25 79 ILE A O 1
ATOM 622 N N . VAL A 1 80 ? 13.391 8.555 -1.055 1 97.75 80 VAL A N 1
ATOM 623 C CA . VAL A 1 80 ? 14.562 8.039 -0.357 1 97.75 80 VAL A CA 1
ATOM 624 C C . VAL A 1 80 ? 15.781 8.898 -0.692 1 97.75 80 VAL A C 1
ATOM 626 O O . VAL A 1 80 ? 16.906 8.406 -0.702 1 97.75 80 VAL A O 1
ATOM 629 N N . ASN A 1 81 ? 15.531 10.125 -1.108 1 96.5 81 ASN A N 1
ATOM 630 C CA . ASN A 1 81 ? 16.5 11.211 -1.209 1 96.5 81 ASN A CA 1
ATOM 631 C C . ASN A 1 81 ? 17.328 11.102 -2.486 1 96.5 81 ASN A C 1
ATOM 633 O O . ASN A 1 81 ? 18.406 11.711 -2.59 1 96.5 81 ASN A O 1
ATOM 637 N N . ILE A 1 82 ? 16.922 10.266 -3.422 1 97.56 82 ILE A N 1
ATOM 638 C CA . ILE A 1 82 ? 17.484 10.312 -4.766 1 97.56 82 ILE A CA 1
ATOM 639 C C . ILE A 1 82 ? 16.766 11.383 -5.586 1 97.56 82 ILE A C 1
ATOM 641 O O . ILE A 1 82 ? 15.555 11.32 -5.785 1 97.56 82 ILE A O 1
ATOM 645 N N . PRO A 1 83 ? 17.547 12.383 -6.055 1 94.69 83 PRO A N 1
ATOM 646 C CA . PRO A 1 83 ? 16.875 13.438 -6.828 1 94.69 83 PRO A CA 1
ATOM 647 C C . PRO A 1 83 ? 16.172 12.898 -8.07 1 94.69 83 PRO A C 1
ATOM 649 O O . PRO A 1 83 ? 16.734 12.078 -8.797 1 94.69 83 PRO A O 1
ATOM 652 N N . GLY A 1 84 ? 14.961 13.391 -8.258 1 91.56 84 GLY A N 1
ATOM 653 C CA . GLY A 1 84 ? 14.172 12.914 -9.383 1 91.56 84 GLY A CA 1
ATOM 654 C C . GLY A 1 84 ? 14.852 13.133 -10.719 1 91.56 84 GLY A C 1
ATOM 655 O O . GLY A 1 84 ? 14.719 12.305 -11.625 1 91.56 84 GLY A O 1
ATOM 656 N N . ASP A 1 85 ? 15.594 14.164 -10.789 1 93.69 85 ASP A N 1
ATOM 657 C CA . ASP A 1 85 ? 16.25 14.508 -12.047 1 93.69 85 ASP A CA 1
ATOM 658 C C . ASP A 1 85 ? 17.469 13.633 -12.297 1 93.69 85 ASP A C 1
ATOM 660 O O . ASP A 1 85 ? 18.016 13.609 -13.398 1 93.69 85 ASP A O 1
ATOM 664 N N . ALA A 1 86 ? 17.859 12.922 -11.312 1 95.56 86 ALA A N 1
ATOM 665 C CA . ALA A 1 86 ? 18.953 11.977 -11.469 1 95.56 86 ALA A CA 1
ATOM 666 C C . ALA A 1 86 ? 18.484 10.688 -12.141 1 95.56 86 ALA A C 1
ATOM 668 O O . ALA A 1 86 ? 19.297 9.867 -12.57 1 95.56 86 ALA A O 1
ATOM 669 N N . VAL A 1 87 ? 17.219 10.508 -12.266 1 97.75 87 VAL A N 1
ATOM 670 C CA . VAL A 1 87 ? 16.609 9.344 -12.906 1 97.75 87 VAL A CA 1
ATOM 671 C C . VAL A 1 87 ? 16.094 9.734 -14.289 1 97.75 87 VAL A C 1
ATOM 673 O O . VAL A 1 87 ? 15.062 10.406 -14.406 1 97.75 87 VAL A O 1
ATOM 676 N N . SER A 1 88 ? 16.688 9.289 -15.359 1 97.81 88 SER A N 1
ATOM 677 C CA . SER A 1 88 ? 16.328 9.672 -16.719 1 97.81 88 SER A CA 1
ATOM 678 C C . SER A 1 88 ? 15.109 8.898 -17.219 1 97.81 88 SER A C 1
ATOM 680 O O . SER A 1 88 ? 14.734 7.883 -16.625 1 97.81 88 SER A O 1
ATOM 682 N N . ASP A 1 89 ? 14.508 9.422 -18.266 1 97.94 89 ASP A N 1
ATOM 683 C CA . ASP A 1 89 ? 13.414 8.703 -18.922 1 97.94 89 ASP A CA 1
ATOM 684 C C . ASP A 1 89 ? 13.867 7.316 -19.375 1 97.94 89 ASP A C 1
ATOM 686 O O . ASP A 1 89 ? 13.086 6.359 -19.344 1 97.94 89 ASP A O 1
ATOM 690 N N . GLU A 1 90 ? 15.07 7.258 -19.812 1 98.06 90 GLU A N 1
ATOM 691 C CA . GLU A 1 90 ? 15.625 5.977 -20.234 1 98.06 90 GLU A CA 1
ATOM 692 C C . GLU A 1 90 ? 15.742 5.004 -19.078 1 98.06 90 GLU A C 1
ATOM 694 O O . GLU A 1 90 ? 15.492 3.807 -19.234 1 98.06 90 GLU A O 1
ATOM 699 N N . ASP A 1 91 ? 16.188 5.504 -17.891 1 98.5 91 ASP A N 1
ATOM 700 C CA . ASP A 1 91 ? 16.234 4.66 -16.703 1 98.5 91 ASP A CA 1
ATOM 701 C C . ASP A 1 91 ? 14.859 4.062 -16.391 1 98.5 91 ASP A C 1
ATOM 703 O O . ASP A 1 91 ? 14.742 2.859 -16.156 1 98.5 91 ASP A O 1
ATOM 707 N N . VAL A 1 92 ? 13.836 4.902 -16.422 1 98.62 92 VAL A N 1
ATOM 708 C CA . VAL A 1 92 ? 12.477 4.457 -16.141 1 98.62 92 VAL A CA 1
ATOM 709 C C . VAL A 1 92 ? 12.055 3.412 -17.172 1 98.62 92 VAL A C 1
ATOM 711 O O . VAL A 1 92 ? 11.484 2.375 -16.812 1 98.62 92 VAL A O 1
ATOM 714 N N . THR A 1 93 ? 12.297 3.682 -18.438 1 98.5 93 THR A N 1
ATOM 715 C CA . THR A 1 93 ? 11.93 2.773 -19.516 1 98.5 93 THR A CA 1
ATOM 716 C C . THR A 1 93 ? 12.57 1.403 -19.312 1 98.5 93 THR A C 1
ATOM 718 O O . THR A 1 93 ? 11.914 0.373 -19.469 1 98.5 93 THR A O 1
ATOM 721 N N . GLU A 1 94 ? 13.82 1.372 -18.938 1 98.56 94 GLU A N 1
ATOM 722 C CA . GLU A 1 94 ? 14.539 0.113 -18.75 1 98.56 94 GLU A CA 1
ATOM 723 C C . GLU A 1 94 ? 14.008 -0.647 -17.531 1 98.56 94 GLU A C 1
ATOM 725 O O . GLU A 1 94 ? 13.914 -1.876 -17.562 1 98.56 94 GLU A O 1
ATOM 730 N N . VAL A 1 95 ? 13.719 0.049 -16.5 1 98.69 95 VAL A N 1
ATOM 731 C CA . VAL A 1 95 ? 13.141 -0.585 -15.312 1 98.69 95 VAL A CA 1
ATOM 732 C C . VAL A 1 95 ? 11.789 -1.196 -15.664 1 98.69 95 VAL A C 1
ATOM 734 O O . VAL A 1 95 ? 11.484 -2.324 -15.266 1 98.69 95 VAL A O 1
ATOM 737 N N . MET A 1 96 ? 10.984 -0.471 -16.453 1 98.75 96 MET A N 1
ATOM 738 C CA . MET A 1 96 ? 9.672 -0.979 -16.828 1 98.75 96 MET A CA 1
ATOM 739 C C . MET A 1 96 ? 9.797 -2.176 -17.766 1 98.75 96 MET A C 1
ATOM 741 O O . MET A 1 96 ? 8.984 -3.102 -17.719 1 98.75 96 MET A O 1
ATOM 745 N N . LYS A 1 97 ? 10.797 -2.129 -18.609 1 98.56 97 LYS A N 1
ATOM 746 C CA . LYS A 1 97 ? 11.078 -3.289 -19.438 1 98.56 97 LYS A CA 1
ATOM 747 C C . LYS A 1 97 ? 11.406 -4.516 -18.594 1 98.56 97 LYS A C 1
ATOM 749 O O . LYS A 1 97 ? 10.961 -5.621 -18.891 1 98.56 97 LYS A O 1
ATOM 754 N N . ALA A 1 98 ? 12.211 -4.309 -17.594 1 98.69 98 ALA A N 1
ATOM 755 C CA . ALA A 1 98 ? 12.578 -5.395 -16.688 1 98.69 98 ALA A CA 1
ATOM 756 C C . ALA A 1 98 ? 11.352 -5.949 -15.977 1 98.69 98 ALA A C 1
ATOM 758 O O . ALA A 1 98 ? 11.258 -7.156 -15.727 1 98.69 98 ALA A O 1
ATOM 759 N N . PHE A 1 99 ? 10.445 -5.066 -15.633 1 97.69 99 PHE A N 1
ATOM 760 C CA . PHE A 1 99 ? 9.211 -5.508 -14.977 1 97.69 99 PHE A CA 1
ATOM 761 C C . PHE A 1 99 ? 8.406 -6.41 -15.898 1 97.69 99 PHE A C 1
ATOM 763 O O . PHE A 1 99 ? 7.727 -7.328 -15.438 1 97.69 99 PHE A O 1
ATOM 770 N N . LYS A 1 100 ? 8.453 -6.23 -17.172 1 97.38 100 LYS A N 1
ATOM 771 C CA . LYS A 1 100 ? 7.75 -7.035 -18.172 1 97.38 100 LYS A CA 1
ATOM 772 C C . LYS A 1 100 ? 8.484 -8.344 -18.438 1 97.38 100 LYS A C 1
ATOM 774 O O . LYS A 1 100 ? 7.969 -9.219 -19.141 1 97.38 100 LYS A O 1
ATOM 779 N N . ALA A 1 101 ? 9.648 -8.469 -17.859 1 98 101 ALA A N 1
ATOM 780 C CA . ALA A 1 101 ? 10.484 -9.633 -18.125 1 98 101 ALA A CA 1
ATOM 781 C C . ALA A 1 101 ? 10.695 -10.461 -16.859 1 98 101 ALA A C 1
ATOM 783 O O . ALA A 1 101 ? 11.695 -11.172 -16.734 1 98 101 ALA A O 1
ATOM 784 N N . MET A 1 102 ? 9.812 -10.328 -15.938 1 98.5 102 MET A N 1
ATOM 785 C CA . MET A 1 102 ? 9.945 -11.062 -14.68 1 98.5 102 MET A CA 1
ATOM 786 C C . MET A 1 102 ? 10.008 -12.562 -14.93 1 98.5 102 MET A C 1
ATOM 788 O O . MET A 1 102 ? 9.398 -13.062 -15.875 1 98.5 102 MET A O 1
ATOM 792 N N . GLN A 1 103 ? 10.672 -13.25 -14.086 1 98.56 103 GLN A N 1
ATOM 793 C CA . GLN A 1 103 ? 10.906 -14.688 -14.227 1 98.56 103 GLN A CA 1
ATOM 794 C C . GLN A 1 103 ? 10.023 -15.484 -13.273 1 98.56 103 GLN A C 1
ATOM 796 O O . GLN A 1 103 ? 9.68 -15.008 -12.195 1 98.56 103 GLN A O 1
ATOM 801 N N . PRO A 1 104 ? 9.625 -16.719 -13.695 1 98.81 104 PRO A N 1
ATOM 802 C CA . PRO A 1 104 ? 8.812 -17.547 -12.812 1 98.81 104 PRO A CA 1
ATOM 803 C C . PRO A 1 104 ? 9.547 -17.953 -11.539 1 98.81 104 PRO A C 1
ATOM 805 O O . PRO A 1 104 ? 10.766 -18.141 -11.555 1 98.81 104 PRO A O 1
ATOM 808 N N . ARG A 1 105 ? 8.781 -18.016 -10.445 1 98.62 105 ARG A N 1
ATOM 809 C CA . ARG A 1 105 ? 9.344 -18.625 -9.242 1 98.62 105 ARG A CA 1
ATOM 810 C C . ARG A 1 105 ? 9.789 -20.047 -9.516 1 98.62 105 ARG A C 1
ATOM 812 O O . ARG A 1 105 ? 9.211 -20.734 -10.359 1 98.62 105 ARG A O 1
ATOM 819 N N . GLU A 1 106 ? 10.82 -20.438 -8.781 1 98.19 106 GLU A N 1
ATOM 820 C CA . GLU A 1 106 ? 11.305 -21.812 -8.891 1 98.19 106 GLU A CA 1
ATOM 821 C C . GLU A 1 106 ? 10.172 -22.812 -8.648 1 98.19 106 GLU A C 1
ATOM 823 O O . GLU A 1 106 ? 9.398 -22.656 -7.695 1 98.19 106 GLU A O 1
ATOM 828 N N . GLY A 1 107 ? 10 -23.75 -9.562 1 98.62 107 GLY A N 1
ATOM 829 C CA . GLY A 1 107 ? 9.031 -24.828 -9.391 1 98.62 107 GLY A CA 1
ATOM 830 C C . GLY A 1 107 ? 7.656 -24.484 -9.938 1 98.62 107 GLY A C 1
ATOM 831 O O . GLY A 1 107 ? 6.746 -25.312 -9.891 1 98.62 107 GLY A O 1
ATOM 832 N N . LEU A 1 108 ? 7.492 -23.281 -10.477 1 98.88 108 LEU A N 1
ATOM 833 C CA . LEU A 1 108 ? 6.168 -22.859 -10.922 1 98.88 108 LEU A CA 1
ATOM 834 C C . LEU A 1 108 ? 5.625 -23.797 -11.992 1 98.88 108 LEU A C 1
ATOM 836 O O . LEU A 1 108 ? 4.488 -24.266 -11.891 1 98.88 108 LEU A O 1
ATOM 840 N N . LYS A 1 109 ? 6.422 -24.031 -13.039 1 98.81 109 LYS A N 1
ATOM 841 C CA . LYS A 1 109 ? 5.965 -24.891 -14.125 1 98.81 109 LYS A CA 1
ATOM 842 C C . LYS A 1 109 ? 5.605 -26.281 -13.609 1 98.81 109 LYS A C 1
ATOM 844 O O . LYS A 1 109 ? 4.578 -26.844 -13.984 1 98.81 109 LYS A O 1
ATOM 849 N N . GLU A 1 110 ? 6.48 -26.812 -12.812 1 98.75 110 GLU A N 1
ATOM 850 C CA . GLU A 1 110 ? 6.219 -28.125 -12.219 1 98.75 110 GLU A CA 1
ATOM 851 C C . GLU A 1 110 ? 4.93 -28.125 -11.414 1 98.75 110 GLU A C 1
ATOM 853 O O . GLU A 1 110 ? 4.172 -29.094 -11.43 1 98.75 110 GLU A O 1
ATOM 858 N N . CYS A 1 111 ? 4.711 -27.078 -10.664 1 98.88 111 CYS A N 1
ATOM 859 C CA . CYS A 1 111 ? 3.506 -26.969 -9.852 1 98.88 111 CYS A CA 1
ATOM 860 C C . CYS A 1 111 ? 2.258 -26.938 -10.727 1 98.88 111 CYS A C 1
ATOM 862 O O . CYS A 1 111 ? 1.308 -27.688 -10.492 1 98.88 111 CYS A O 1
ATOM 864 N N . PHE A 1 112 ? 2.217 -26.094 -11.758 1 98.81 112 PHE A N 1
ATOM 865 C CA . PHE A 1 112 ? 1.081 -25.984 -12.664 1 98.81 112 PHE A CA 1
ATOM 866 C C . PHE A 1 112 ? 0.822 -27.312 -13.375 1 98.81 112 PHE A C 1
ATOM 868 O O . PHE A 1 112 ? -0.304 -27.812 -13.367 1 98.81 112 PHE A O 1
ATOM 875 N N . ASP A 1 113 ? 1.882 -27.875 -14 1 98.5 113 ASP A N 1
ATOM 876 C CA . ASP A 1 113 ? 1.759 -29.141 -14.719 1 98.5 113 ASP A CA 1
ATOM 877 C C . ASP A 1 113 ? 1.307 -30.266 -13.781 1 98.5 113 ASP A C 1
ATOM 879 O O . ASP A 1 113 ? 0.439 -31.062 -14.141 1 98.5 113 ASP A O 1
ATOM 883 N N . GLY A 1 114 ? 1.924 -30.266 -12.633 1 98.62 114 GLY A N 1
ATOM 884 C CA . GLY A 1 114 ? 1.589 -31.297 -11.656 1 98.62 114 GLY A CA 1
ATOM 885 C C . GLY A 1 114 ? 0.147 -31.219 -11.188 1 98.62 114 GLY A C 1
ATOM 886 O O . GLY A 1 114 ? -0.499 -32.25 -11 1 98.62 114 GLY A O 1
ATOM 887 N N . LEU A 1 115 ? -0.387 -30.062 -10.922 1 98.62 115 LEU A N 1
ATOM 888 C CA . LEU A 1 115 ? -1.785 -29.906 -10.539 1 98.62 115 LEU A CA 1
ATOM 889 C C . LEU A 1 115 ? -2.711 -30.375 -11.656 1 98.62 115 LEU A C 1
ATOM 891 O O . LEU A 1 115 ? -3.684 -31.094 -11.406 1 98.62 115 LEU A O 1
ATOM 895 N N . ARG A 1 116 ? -2.357 -30.062 -12.875 1 97.88 116 ARG A N 1
ATOM 896 C CA . ARG A 1 116 ? -3.172 -30.484 -14.008 1 97.88 116 ARG A CA 1
ATOM 897 C C . ARG A 1 116 ? -3.162 -32 -14.148 1 97.88 116 ARG A C 1
ATOM 899 O O . ARG A 1 116 ? -4.203 -32.625 -14.398 1 97.88 116 ARG A O 1
ATOM 906 N N . GLU A 1 117 ? -2.047 -32.562 -14 1 97.56 117 GLU A N 1
ATOM 907 C CA . GLU A 1 117 ? -1.928 -34 -14.055 1 97.56 117 GLU A CA 1
ATOM 908 C C . GLU A 1 117 ? -2.766 -34.656 -12.961 1 97.56 117 GLU A C 1
ATOM 910 O O . GLU A 1 117 ? -3.297 -35.75 -13.164 1 97.56 117 GLU A O 1
ATOM 915 N N . ALA A 1 118 ? -2.896 -34 -11.867 1 97.62 118 ALA A N 1
ATOM 916 C CA . ALA A 1 118 ? -3.662 -34.5 -10.734 1 97.62 118 ALA A CA 1
ATOM 917 C C . ALA A 1 118 ? -5.152 -34.219 -10.906 1 97.62 118 ALA A C 1
ATOM 919 O O . ALA A 1 118 ? -5.957 -34.531 -10.023 1 97.62 118 ALA A O 1
ATOM 920 N N . GLY A 1 119 ? -5.5 -33.594 -11.969 1 96.75 119 GLY A N 1
ATOM 921 C CA . GLY A 1 119 ? -6.906 -33.406 -12.289 1 96.75 119 GLY A CA 1
ATOM 922 C C . GLY A 1 119 ? -7.441 -32.062 -11.93 1 96.75 119 GLY A C 1
ATOM 923 O O . GLY A 1 119 ? -8.641 -31.797 -12.055 1 96.75 119 GLY A O 1
ATOM 924 N N . TRP A 1 120 ? -6.598 -31.125 -11.43 1 98 120 TRP A N 1
ATOM 925 C CA . TRP A 1 120 ? -7.023 -29.766 -11.117 1 98 120 TRP A CA 1
ATOM 926 C C . TRP A 1 120 ? -7.141 -28.922 -12.375 1 98 120 TRP A C 1
ATOM 928 O O . TRP A 1 120 ? -6.402 -29.125 -13.344 1 98 120 TRP A O 1
ATOM 938 N N . ASP A 1 121 ? -8.055 -27.984 -12.453 1 98.19 121 ASP A N 1
ATOM 939 C CA . ASP A 1 121 ? -8.055 -26.906 -13.43 1 98.19 121 ASP A CA 1
ATOM 940 C C . ASP A 1 121 ? -7.383 -25.656 -12.859 1 98.19 121 ASP A C 1
ATOM 942 O O . ASP A 1 121 ? -7.75 -25.188 -11.781 1 98.19 121 ASP A O 1
ATOM 946 N N . VAL A 1 122 ? -6.391 -25.141 -13.547 1 98.69 122 VAL A N 1
ATOM 947 C CA . VAL A 1 122 ? -5.516 -24.125 -12.969 1 98.69 122 VAL A CA 1
ATOM 948 C C . VAL A 1 122 ? -5.766 -22.781 -13.648 1 98.69 122 VAL A C 1
ATOM 950 O O . VAL A 1 122 ? -5.781 -22.688 -14.875 1 98.69 122 VAL A O 1
ATOM 953 N N . TYR A 1 123 ? -5.992 -21.75 -12.852 1 98.81 123 TYR A N 1
ATOM 954 C CA . TYR A 1 123 ? -6.273 -20.391 -13.297 1 98.81 123 TYR A CA 1
ATOM 955 C C . TYR A 1 123 ? -5.273 -19.406 -12.695 1 98.81 123 TYR A C 1
ATOM 957 O O . TYR A 1 123 ? -4.504 -19.75 -11.805 1 98.81 123 TYR A O 1
ATOM 965 N N . ALA A 1 124 ? -5.258 -18.219 -13.258 1 98.94 124 ALA A N 1
ATOM 966 C CA . ALA A 1 124 ? -4.535 -17.078 -12.688 1 98.94 124 ALA A CA 1
ATOM 967 C C . ALA A 1 124 ? -5.441 -15.859 -12.555 1 98.94 124 ALA A C 1
ATOM 969 O O . ALA A 1 124 ? -6.277 -15.602 -13.422 1 98.94 124 ALA A O 1
ATOM 970 N N . VAL A 1 125 ? -5.355 -15.18 -11.469 1 98.94 125 VAL A N 1
ATOM 971 C CA . VAL A 1 125 ? -6.059 -13.93 -11.195 1 98.94 125 VAL A CA 1
ATOM 972 C C . VAL A 1 125 ? -5.051 -12.82 -10.883 1 98.94 125 VAL A C 1
ATOM 974 O O . VAL A 1 125 ? -4.281 -12.93 -9.93 1 98.94 125 VAL A O 1
ATOM 977 N N . THR A 1 126 ? -5.066 -11.742 -11.703 1 98.88 126 THR A N 1
ATOM 978 C CA . THR A 1 126 ? -3.947 -10.812 -11.609 1 98.88 126 THR A CA 1
ATOM 979 C C . THR A 1 126 ? -4.438 -9.367 -11.633 1 98.88 126 THR A C 1
ATOM 981 O O . THR A 1 126 ? -5.406 -9.047 -12.328 1 98.88 126 THR A O 1
ATOM 984 N N . ASN A 1 127 ? -3.754 -8.477 -10.852 1 98.75 127 ASN A N 1
ATOM 985 C CA . ASN A 1 127 ? -3.873 -7.031 -10.984 1 98.75 127 ASN A CA 1
ATOM 986 C C . ASN A 1 127 ? -3.275 -6.539 -12.305 1 98.75 127 ASN A C 1
ATOM 988 O O . ASN A 1 127 ? -3.559 -5.422 -12.742 1 98.75 127 ASN A O 1
ATOM 992 N N . GLY A 1 128 ? -2.461 -7.32 -12.938 1 98.56 128 GLY A N 1
ATOM 993 C CA . GLY A 1 128 ? -1.723 -6.926 -14.125 1 98.56 128 GLY A CA 1
ATOM 994 C C . GLY A 1 128 ? -2.52 -7.09 -15.406 1 98.56 128 GLY A C 1
ATOM 995 O O . GLY A 1 128 ? -3.646 -7.59 -15.383 1 98.56 128 GLY A O 1
ATOM 996 N N . GLY A 1 129 ? -1.943 -6.656 -16.484 1 98.06 129 GLY A N 1
ATOM 997 C CA . GLY A 1 129 ? -2.59 -6.727 -17.781 1 98.06 129 GLY A CA 1
ATOM 998 C C . GLY A 1 129 ? -2.553 -8.117 -18.391 1 98.06 129 GLY A C 1
ATOM 999 O O . GLY A 1 129 ? -1.674 -8.914 -18.062 1 98.06 129 GLY A O 1
ATOM 1000 N N . VAL A 1 130 ? -3.484 -8.328 -19.266 1 98.44 130 VAL A N 1
ATOM 1001 C CA . VAL A 1 130 ? -3.666 -9.633 -19.906 1 98.44 130 VAL A CA 1
ATOM 1002 C C . VAL A 1 130 ? -2.438 -9.977 -20.734 1 98.44 130 VAL A C 1
ATOM 1004 O O . VAL A 1 130 ? -1.819 -11.023 -20.531 1 98.44 130 VAL A O 1
ATOM 1007 N N . GLN A 1 131 ? -2.014 -9.109 -21.578 1 97.88 131 GLN A N 1
ATOM 1008 C CA . GLN A 1 131 ? -0.932 -9.391 -22.516 1 97.88 131 GLN A CA 1
ATOM 1009 C C . GLN A 1 131 ? 0.381 -9.641 -21.766 1 97.88 131 GLN A C 1
ATOM 1011 O O . GLN A 1 131 ? 1.096 -10.602 -22.078 1 97.88 131 GLN A O 1
ATOM 1016 N N . THR A 1 132 ? 0.659 -8.82 -20.844 1 98.38 132 THR A N 1
ATOM 1017 C CA . THR A 1 132 ? 1.886 -8.961 -20.062 1 98.38 132 THR A CA 1
ATOM 1018 C C . THR A 1 132 ? 1.881 -10.273 -19.281 1 98.38 132 THR A C 1
ATOM 1020 O O . THR A 1 132 ? 2.873 -11.008 -19.281 1 98.38 132 THR A O 1
ATOM 1023 N N . SER A 1 133 ? 0.784 -10.617 -18.641 1 98.69 133 SER A N 1
ATOM 1024 C CA . SER A 1 133 ? 0.69 -11.828 -17.828 1 98.69 133 SER A CA 1
ATOM 1025 C C . SER A 1 133 ? 0.807 -13.078 -18.688 1 98.69 133 SER A C 1
ATOM 1027 O O . SER A 1 133 ? 1.537 -14.008 -18.344 1 98.69 133 SER A O 1
ATOM 1029 N N . LEU A 1 134 ? 0.107 -13.086 -19.812 1 98.69 134 LEU A N 1
ATOM 1030 C CA . LEU A 1 134 ? 0.202 -14.242 -20.703 1 98.69 134 LEU A CA 1
ATOM 1031 C C . LEU A 1 134 ? 1.62 -14.398 -21.25 1 98.69 134 LEU A C 1
ATOM 1033 O O . LEU A 1 134 ? 2.096 -15.516 -21.438 1 98.69 134 LEU A O 1
ATOM 1037 N N . SER A 1 135 ? 2.273 -13.289 -21.5 1 98.5 135 SER A N 1
ATOM 1038 C CA . SER A 1 135 ? 3.656 -13.328 -21.953 1 98.5 135 SER A CA 1
ATOM 1039 C C . SER A 1 135 ? 4.574 -13.945 -20.906 1 98.5 135 SER A C 1
ATOM 1041 O O . SER A 1 135 ? 5.5 -14.688 -21.234 1 98.5 135 SER A O 1
ATOM 1043 N N . TYR A 1 136 ? 4.348 -13.617 -19.578 1 98.69 136 TYR A N 1
ATOM 1044 C CA . TYR A 1 136 ? 5.094 -14.25 -18.5 1 98.69 136 TYR A CA 1
ATOM 1045 C C . TYR A 1 136 ? 5.016 -15.773 -18.594 1 98.69 136 TYR A C 1
ATOM 1047 O O . TYR A 1 136 ? 6.039 -16.453 -18.578 1 98.69 136 TYR A O 1
ATOM 1055 N N . TYR A 1 137 ? 3.807 -16.25 -18.734 1 98.81 137 TYR A N 1
ATOM 1056 C CA . TYR A 1 137 ? 3.584 -17.688 -18.734 1 98.81 137 TYR A CA 1
ATOM 1057 C C . TYR A 1 137 ? 4.176 -18.328 -19.984 1 98.81 137 TYR A C 1
ATOM 1059 O O . TYR A 1 137 ? 4.785 -19.406 -19.922 1 98.81 137 TYR A O 1
ATOM 1067 N N . ARG A 1 138 ? 4.02 -17.688 -21.156 1 98.56 138 ARG A N 1
ATOM 1068 C CA . ARG A 1 138 ? 4.594 -18.203 -22.391 1 98.56 138 ARG A CA 1
ATOM 1069 C C . ARG A 1 138 ? 6.109 -18.344 -22.281 1 98.56 138 ARG A C 1
ATOM 1071 O O . ARG A 1 138 ? 6.672 -19.375 -22.625 1 98.56 138 ARG A O 1
ATOM 1078 N N . LYS A 1 139 ? 6.711 -17.359 -21.797 1 98.25 139 LYS A N 1
ATOM 1079 C CA . LYS A 1 139 ? 8.164 -17.359 -21.656 1 98.25 139 LYS A CA 1
ATOM 1080 C C . LYS A 1 139 ? 8.617 -18.406 -20.641 1 98.25 139 LYS A C 1
ATOM 1082 O O . LYS A 1 139 ? 9.727 -18.938 -20.75 1 98.25 139 LYS A O 1
ATOM 1087 N N . ALA A 1 140 ? 7.797 -18.672 -19.672 1 98.5 140 ALA A N 1
ATOM 1088 C CA . ALA A 1 140 ? 8.086 -19.672 -18.656 1 98.5 140 ALA A CA 1
ATOM 1089 C C . ALA A 1 140 ? 7.754 -21.078 -19.156 1 98.5 140 ALA A C 1
ATOM 1091 O O . ALA A 1 140 ? 7.895 -22.047 -18.406 1 98.5 140 ALA A O 1
ATOM 1092 N N . LEU A 1 141 ? 7.238 -21.188 -20.391 1 98.31 141 LEU A N 1
ATOM 1093 C CA . LEU A 1 141 ? 6.832 -22.438 -21.016 1 98.31 141 LEU A CA 1
ATOM 1094 C C . LEU A 1 141 ? 5.699 -23.094 -20.234 1 98.31 141 LEU A C 1
ATOM 1096 O O . LEU A 1 141 ? 5.676 -24.312 -20.062 1 98.31 141 LEU A O 1
ATOM 1100 N N . ILE A 1 142 ? 4.875 -22.297 -19.656 1 98.62 142 ILE A N 1
ATOM 1101 C CA . ILE A 1 142 ? 3.662 -22.734 -18.984 1 98.62 142 ILE A CA 1
ATOM 1102 C C . ILE A 1 142 ? 2.441 -22.391 -19.828 1 98.62 142 ILE A C 1
ATOM 1104 O O . ILE A 1 142 ? 2.227 -21.219 -20.172 1 98.62 142 ILE A O 1
ATOM 1108 N N . GLU A 1 143 ? 1.743 -23.391 -20.203 1 95.75 143 GLU A N 1
ATOM 1109 C CA . GLU A 1 143 ? 0.542 -23.141 -20.984 1 95.75 143 GLU A CA 1
ATOM 1110 C C . GLU A 1 143 ? -0.553 -22.484 -20.156 1 95.75 143 GLU A C 1
ATOM 1112 O O . GLU A 1 143 ? -0.969 -23.047 -19.125 1 95.75 143 GLU A O 1
ATOM 1117 N N . LEU A 1 144 ? -0.986 -21.359 -20.484 1 97.94 144 LEU A N 1
ATOM 1118 C CA . LEU A 1 144 ? -2.127 -20.656 -19.922 1 97.94 144 LEU A CA 1
ATOM 1119 C C . LEU A 1 144 ? -2.816 -19.797 -20.969 1 97.94 144 LEU A C 1
ATOM 1121 O O . LEU A 1 144 ? -2.199 -18.906 -21.547 1 97.94 144 LEU A O 1
ATOM 1125 N N . ASP A 1 145 ? -4.047 -20.141 -21.266 1 97.5 145 ASP A N 1
ATOM 1126 C CA . ASP A 1 145 ? -4.742 -19.375 -22.297 1 97.5 145 ASP A CA 1
ATOM 1127 C C . ASP A 1 145 ? -5.602 -18.266 -21.672 1 97.5 145 ASP A C 1
ATOM 1129 O O . ASP A 1 145 ? -5.656 -18.141 -20.453 1 97.5 145 ASP A O 1
ATOM 1133 N N . ARG A 1 146 ? -6.234 -17.516 -22.531 1 98.19 146 ARG A N 1
ATOM 1134 C CA . ARG A 1 146 ? -6.992 -16.344 -22.141 1 98.19 146 ARG A CA 1
ATOM 1135 C C . ARG A 1 146 ? -8.148 -16.719 -21.219 1 98.19 146 ARG A C 1
ATOM 1137 O O . ARG A 1 146 ? -8.5 -15.961 -20.297 1 98.19 146 ARG A O 1
ATOM 1144 N N . ASP A 1 147 ? -8.727 -17.828 -21.375 1 97.88 147 ASP A N 1
ATOM 1145 C CA . ASP A 1 147 ? -9.875 -18.266 -20.578 1 97.88 147 ASP A CA 1
ATOM 1146 C C . ASP A 1 147 ? -9.445 -18.656 -19.172 1 97.88 147 ASP A C 1
ATOM 1148 O O . ASP A 1 147 ? -10.281 -18.766 -18.266 1 97.88 147 ASP A O 1
ATOM 1152 N N . HIS A 1 148 ? -8.156 -18.875 -18.953 1 98.75 148 HIS A N 1
ATOM 1153 C CA . HIS A 1 148 ? -7.652 -19.281 -17.656 1 98.75 148 HIS A CA 1
ATOM 1154 C C . HIS A 1 148 ? -6.938 -18.125 -16.953 1 98.75 148 HIS A C 1
ATOM 1156 O O . HIS A 1 148 ? -6.297 -18.312 -15.922 1 98.75 148 HIS A O 1
ATOM 1162 N N . LEU A 1 149 ? -6.992 -16.938 -17.562 1 98.88 149 LEU A N 1
ATOM 1163 C CA . LEU A 1 149 ? -6.398 -15.742 -16.953 1 98.88 149 LEU A CA 1
ATOM 1164 C C . LEU A 1 149 ? -7.453 -14.664 -16.734 1 98.88 149 LEU A C 1
ATOM 1166 O O . LEU A 1 149 ? -8.039 -14.164 -17.703 1 98.88 149 LEU A O 1
ATOM 1170 N N . LEU A 1 150 ? -7.707 -14.344 -15.477 1 98.81 150 LEU A N 1
ATOM 1171 C CA . LEU A 1 150 ? -8.617 -13.258 -15.117 1 98.81 150 LEU A CA 1
ATOM 1172 C C . LEU A 1 150 ? -7.836 -12.031 -14.648 1 98.81 150 LEU A C 1
ATOM 1174 O O . LEU A 1 150 ? -7.082 -12.102 -13.68 1 98.81 150 LEU A O 1
ATOM 1178 N N . SER A 1 151 ? -7.996 -10.922 -15.375 1 98.81 151 SER A N 1
ATOM 1179 C CA . SER A 1 151 ? -7.258 -9.695 -15.102 1 98.81 151 SER A CA 1
ATOM 1180 C C . SER A 1 151 ? -8.172 -8.617 -14.523 1 98.81 151 SER A C 1
ATOM 1182 O O . SER A 1 151 ? -9.312 -8.461 -14.969 1 98.81 151 SER A O 1
ATOM 1184 N N . CYS A 1 152 ? -7.641 -7.848 -13.609 1 98.56 152 CYS A N 1
ATOM 1185 C CA . CYS A 1 152 ? -8.344 -6.699 -13.047 1 98.56 152 CYS A CA 1
ATOM 1186 C C . CYS A 1 152 ? -8.57 -5.629 -14.109 1 98.56 152 CYS A C 1
ATOM 1188 O O . CYS A 1 152 ? -9.531 -4.859 -14.023 1 98.56 152 CYS A O 1
ATOM 1190 N N . ASP A 1 153 ? -7.723 -5.594 -15.156 1 98.56 153 ASP A N 1
ATOM 1191 C CA . ASP A 1 153 ? -7.883 -4.633 -16.25 1 98.56 153 ASP A CA 1
ATOM 1192 C C . ASP A 1 153 ? -9.211 -4.84 -16.969 1 98.56 153 ASP A C 1
ATOM 1194 O O . ASP A 1 153 ? -9.844 -3.875 -17.406 1 98.56 153 ASP A O 1
ATOM 1198 N N . ASP A 1 154 ? -9.648 -6.066 -17.047 1 98.19 154 ASP A N 1
ATOM 1199 C CA . ASP A 1 154 ? -10.906 -6.375 -17.719 1 98.19 154 ASP A CA 1
ATOM 1200 C C . ASP A 1 154 ? -12.094 -5.805 -16.938 1 98.19 154 ASP A C 1
ATOM 1202 O O . ASP A 1 154 ? -13.102 -5.41 -17.531 1 98.19 154 ASP A O 1
ATOM 1206 N N . LEU A 1 155 ? -11.953 -5.766 -15.633 1 97.88 155 LEU A N 1
ATOM 1207 C CA . LEU A 1 155 ? -13.031 -5.355 -14.742 1 97.88 155 LEU A CA 1
ATOM 1208 C C . LEU A 1 155 ? -12.938 -3.871 -14.422 1 97.88 155 LEU A C 1
ATOM 1210 O O . LEU A 1 155 ? -13.906 -3.268 -13.953 1 97.88 155 LEU A O 1
ATOM 1214 N N . GLN A 1 156 ? -11.711 -3.342 -14.562 1 98.31 156 GLN A N 1
ATOM 1215 C CA . GLN A 1 156 ? -11.383 -1.987 -14.133 1 98.31 156 GLN A CA 1
ATOM 1216 C C . GLN A 1 156 ? -11.656 -1.801 -12.648 1 98.31 156 GLN A C 1
ATOM 1218 O O . GLN A 1 156 ? -12.281 -0.818 -12.242 1 98.31 156 GLN A O 1
ATOM 1223 N N . ILE A 1 157 ? -11.328 -2.822 -11.906 1 98.06 157 ILE A N 1
ATOM 1224 C CA . ILE A 1 157 ? -11.352 -2.836 -10.453 1 98.06 157 ILE A CA 1
ATOM 1225 C C . ILE A 1 157 ? -10.102 -3.547 -9.93 1 98.06 157 ILE A C 1
ATOM 1227 O O . ILE A 1 157 ? -9.68 -4.559 -10.484 1 98.06 157 ILE A O 1
ATOM 1231 N N . ALA A 1 158 ? -9.531 -3.057 -8.852 1 98.75 158 ALA A N 1
ATOM 1232 C CA . ALA A 1 158 ? -8.281 -3.598 -8.32 1 98.75 158 ALA A CA 1
ATOM 1233 C C . ALA A 1 158 ? -8.547 -4.574 -7.18 1 98.75 158 ALA A C 1
ATOM 1235 O O . ALA A 1 158 ? -9.469 -4.371 -6.383 1 98.75 158 ALA A O 1
ATOM 1236 N N . LYS A 1 159 ? -7.734 -5.719 -7.121 1 98.5 159 LYS A N 1
ATOM 1237 C CA . LYS A 1 159 ? -7.621 -6.449 -5.859 1 98.5 159 LYS A CA 1
ATOM 1238 C C . LYS A 1 159 ? -7.246 -5.508 -4.715 1 98.5 159 LYS A C 1
ATOM 1240 O O . LYS A 1 159 ? -6.543 -4.52 -4.926 1 98.5 159 LYS A O 1
ATOM 1245 N N . PRO A 1 160 ? -7.887 -5.664 -3.461 1 98.19 160 PRO A N 1
ATOM 1246 C CA . PRO A 1 160 ? -8.664 -6.84 -3.068 1 98.19 160 PRO A CA 1
ATOM 1247 C C . PRO A 1 160 ? -10.172 -6.59 -3.098 1 98.19 160 PRO A C 1
ATOM 1249 O O . PRO A 1 160 ? -10.906 -7.137 -2.273 1 98.19 160 PRO A O 1
ATOM 1252 N N . ASP A 1 161 ? -10.656 -5.656 -3.945 1 97.88 161 ASP A N 1
ATOM 1253 C CA . ASP A 1 161 ? -12.102 -5.52 -4.09 1 97.88 161 ASP A CA 1
ATOM 1254 C C . ASP A 1 161 ? -12.766 -6.887 -4.254 1 97.88 161 ASP A C 1
ATOM 1256 O O . ASP A 1 161 ? -12.367 -7.684 -5.102 1 97.88 161 ASP A O 1
ATOM 1260 N N . VAL A 1 162 ? -13.812 -7.133 -3.496 1 97.19 162 VAL A N 1
ATOM 1261 C CA . VAL A 1 162 ? -14.438 -8.453 -3.418 1 97.19 162 VAL A CA 1
ATOM 1262 C C . VAL A 1 162 ? -15 -8.836 -4.785 1 97.19 162 VAL A C 1
ATOM 1264 O O . VAL A 1 162 ? -15.031 -10.016 -5.141 1 97.19 162 VAL A O 1
ATOM 1267 N N . ARG A 1 163 ? -15.391 -7.887 -5.652 1 98.19 163 ARG A N 1
ATOM 1268 C CA . ARG A 1 163 ? -15.977 -8.133 -6.965 1 98.19 163 ARG A CA 1
ATOM 1269 C C . ARG A 1 163 ? -14.984 -8.852 -7.879 1 98.19 163 ARG A C 1
ATOM 1271 O O . ARG A 1 163 ? -15.391 -9.523 -8.828 1 98.19 163 ARG A O 1
ATOM 1278 N N . VAL A 1 164 ? -13.625 -8.688 -7.641 1 98.75 164 VAL A N 1
ATOM 1279 C CA . VAL A 1 164 ? -12.609 -9.398 -8.414 1 98.75 164 VAL A CA 1
ATOM 1280 C C . VAL A 1 164 ? -12.734 -10.906 -8.18 1 98.75 164 VAL A C 1
ATOM 1282 O O . VAL A 1 164 ? -12.758 -11.688 -9.125 1 98.75 164 VAL A O 1
ATOM 1285 N N . TYR A 1 165 ? -12.906 -11.305 -6.973 1 98.62 165 TYR A N 1
ATOM 1286 C CA . TYR A 1 165 ? -12.961 -12.711 -6.578 1 98.62 165 TYR A CA 1
ATOM 1287 C C . TYR A 1 165 ? -14.328 -13.312 -6.891 1 98.62 165 TYR A C 1
ATOM 1289 O O . TYR A 1 165 ? -14.422 -14.492 -7.23 1 98.62 165 TYR A O 1
ATOM 1297 N N . GLU A 1 166 ? -15.375 -12.469 -6.766 1 98.12 166 GLU A N 1
ATOM 1298 C CA . GLU A 1 166 ? -16.703 -12.898 -7.195 1 98.12 166 GLU A CA 1
ATOM 1299 C C . GLU A 1 166 ? -16.734 -13.172 -8.695 1 98.12 166 GLU A C 1
ATOM 1301 O O . GLU A 1 166 ? -17.391 -14.109 -9.148 1 98.12 166 GLU A O 1
ATOM 1306 N N . ASN A 1 167 ? -16.062 -12.312 -9.422 1 98.5 167 ASN A N 1
ATOM 1307 C CA . ASN A 1 167 ? -15.953 -12.547 -10.852 1 98.5 167 ASN A CA 1
ATOM 1308 C C . ASN A 1 167 ? -15.242 -13.859 -11.156 1 98.5 167 ASN A C 1
ATOM 1310 O O . ASN A 1 167 ? -15.633 -14.594 -12.07 1 98.5 167 ASN A O 1
ATOM 1314 N N . ALA A 1 168 ? -14.18 -14.156 -10.391 1 98.56 168 ALA A N 1
ATOM 1315 C CA . ALA A 1 168 ? -13.484 -15.43 -10.539 1 98.56 168 ALA A CA 1
ATOM 1316 C C . ALA A 1 168 ? -14.422 -16.609 -10.25 1 98.56 168 ALA A C 1
ATOM 1318 O O . ALA A 1 168 ? -14.453 -17.578 -11.008 1 98.56 168 ALA A O 1
ATOM 1319 N N . ASN A 1 169 ? -15.227 -16.469 -9.234 1 98.12 169 ASN A N 1
ATOM 1320 C CA . ASN A 1 169 ? -16.203 -17.5 -8.898 1 98.12 169 ASN A CA 1
ATOM 1321 C C . ASN A 1 169 ? -17.203 -17.703 -10.039 1 98.12 169 ASN A C 1
ATOM 1323 O O . ASN A 1 169 ? -17.5 -18.844 -10.398 1 98.12 169 ASN A O 1
ATOM 1327 N N . ARG A 1 170 ? -17.703 -16.609 -10.539 1 97.88 170 ARG A N 1
ATOM 1328 C CA . ARG A 1 170 ? -18.672 -16.703 -11.633 1 97.88 170 ARG A CA 1
ATOM 1329 C C . ARG A 1 170 ? -18.047 -17.391 -12.844 1 97.88 170 ARG A C 1
ATOM 1331 O O . ARG A 1 170 ? -18.688 -18.219 -13.492 1 97.88 170 ARG A O 1
ATOM 1338 N N . HIS A 1 171 ? -16.797 -17 -13.133 1 98.38 171 HIS A N 1
ATOM 1339 C CA . HIS A 1 171 ? -16.094 -17.609 -14.258 1 98.38 171 HIS A CA 1
ATOM 1340 C C . HIS A 1 171 ? -15.93 -19.109 -14.055 1 98.38 171 HIS A C 1
ATOM 1342 O O . HIS A 1 171 ? -16.188 -19.891 -14.969 1 98.38 171 HIS A O 1
ATOM 1348 N N . LEU A 1 172 ? -15.531 -19.5 -12.883 1 98.12 172 LEU A N 1
ATOM 1349 C CA . LEU A 1 172 ? -15.352 -20.906 -12.57 1 98.12 172 LEU A CA 1
ATOM 1350 C C . LEU A 1 172 ? -16.672 -21.656 -12.703 1 98.12 172 LEU A C 1
ATOM 1352 O O . LEU A 1 172 ? -16.703 -22.781 -13.219 1 98.12 172 LEU A O 1
ATOM 1356 N N . SER A 1 173 ? -17.734 -21.062 -12.242 1 97.5 173 SER A N 1
ATOM 1357 C CA . SER A 1 173 ? -19.062 -21.672 -12.398 1 97.5 173 SER A CA 1
ATOM 1358 C C . SER A 1 173 ? -19.406 -21.859 -13.867 1 97.5 173 SER A C 1
ATOM 1360 O O . SER A 1 173 ? -19.938 -22.906 -14.25 1 97.5 173 SER A O 1
ATOM 1362 N N . SER A 1 174 ? -19.094 -20.859 -14.617 1 97.19 174 SER A N 1
ATOM 1363 C CA . SER A 1 174 ? -19.391 -20.938 -16.031 1 97.19 174 SER A CA 1
ATOM 1364 C C . SER A 1 174 ? -18.594 -22.047 -16.719 1 97.19 174 SER A C 1
ATOM 1366 O O . SER A 1 174 ? -19 -22.547 -17.766 1 97.19 174 SER A O 1
ATOM 1368 N N . ARG A 1 175 ? -17.5 -22.422 -16.141 1 96.12 175 ARG A N 1
ATOM 1369 C CA . ARG A 1 175 ? -16.641 -23.453 -16.688 1 96.12 175 ARG A CA 1
ATOM 1370 C C . ARG A 1 175 ? -16.938 -24.812 -16.078 1 96.12 175 ARG A C 1
ATOM 1372 O O . ARG A 1 175 ? -16.281 -25.812 -16.391 1 96.12 175 ARG A O 1
ATOM 1379 N N . GLY A 1 176 ? -17.891 -24.797 -15.156 1 94.81 176 GLY A N 1
ATOM 1380 C CA . GLY A 1 176 ? -18.328 -26.047 -14.539 1 94.81 176 GLY A CA 1
ATOM 1381 C C . GLY A 1 176 ? -17.406 -26.516 -13.422 1 94.81 176 GLY A C 1
ATOM 1382 O O . GLY A 1 176 ? -17.359 -27.703 -13.109 1 94.81 176 GLY A O 1
ATOM 1383 N N . MET A 1 177 ? -16.688 -25.531 -12.898 1 94.69 177 MET A N 1
ATOM 1384 C CA . MET A 1 177 ? -15.734 -25.875 -11.844 1 94.69 177 MET A CA 1
ATOM 1385 C C . MET A 1 177 ? -16.375 -25.75 -10.469 1 94.69 177 MET A C 1
ATOM 1387 O O . MET A 1 177 ? -16.297 -24.688 -9.844 1 94.69 177 MET A O 1
ATOM 1391 N N . GLY A 1 178 ? -16.969 -26.812 -9.953 1 90.38 178 GLY A N 1
ATOM 1392 C CA . GLY A 1 178 ? -17.531 -26.812 -8.609 1 90.38 178 GLY A CA 1
ATOM 1393 C C . GLY A 1 178 ? -18.5 -25.672 -8.383 1 90.38 178 GLY A 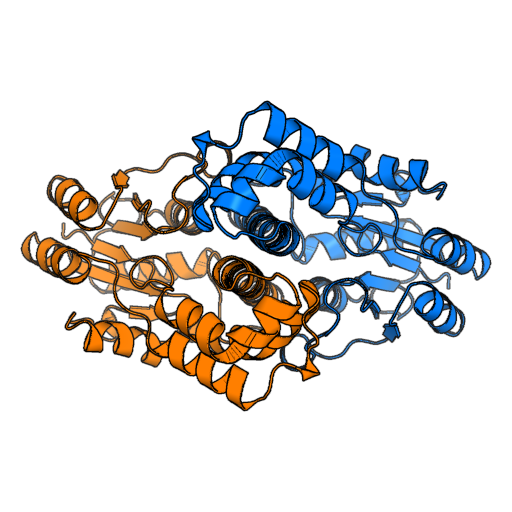C 1
ATOM 1394 O O . GLY A 1 178 ? -19.016 -25.078 -9.336 1 90.38 178 GLY A O 1
ATOM 1395 N N . GLU A 1 179 ? -18.844 -25.547 -7.008 1 89.94 179 GLU A N 1
ATOM 1396 C CA . GLU A 1 179 ? -19.734 -24.484 -6.582 1 89.94 179 GLU A CA 1
ATOM 1397 C C . GLU A 1 179 ? -19.094 -23.609 -5.5 1 89.94 179 GLU A C 1
ATOM 1399 O O . GLU A 1 179 ? -18.219 -24.078 -4.773 1 89.94 179 GLU A O 1
ATOM 1404 N N . LYS A 1 180 ? -19.562 -22.359 -5.59 1 89.75 180 LYS A N 1
ATOM 1405 C CA . LYS A 1 180 ? -19.062 -21.453 -4.555 1 89.75 180 LYS A CA 1
ATOM 1406 C C . LYS A 1 180 ? -19.281 -22.047 -3.164 1 89.75 180 LYS A C 1
ATOM 1408 O O . LYS A 1 180 ? -20.375 -22.484 -2.826 1 89.75 180 LYS A O 1
ATOM 1413 N N . GLY A 1 181 ? -18.172 -22.109 -2.432 1 89 181 GLY A N 1
ATOM 1414 C CA . GLY A 1 181 ? -18.266 -22.516 -1.036 1 89 181 GLY A CA 1
ATOM 1415 C C . GLY A 1 181 ? -18.25 -24.016 -0.844 1 89 181 GLY A C 1
ATOM 1416 O O . GLY A 1 181 ? -18.359 -24.5 0.285 1 89 181 GLY A O 1
ATOM 1417 N N . ASP A 1 182 ? -18.078 -24.844 -1.885 1 92.56 182 ASP A N 1
ATOM 1418 C CA . ASP A 1 182 ? -18.156 -26.297 -1.747 1 92.56 182 ASP A CA 1
ATOM 1419 C C . ASP A 1 182 ? -16.812 -26.891 -1.385 1 92.56 182 ASP A C 1
ATOM 1421 O O . ASP A 1 182 ? -16.672 -28.109 -1.248 1 92.56 182 ASP A O 1
ATOM 1425 N N . GLY A 1 183 ? -15.805 -26.031 -1.265 1 94.38 183 GLY A N 1
ATOM 1426 C CA . GLY A 1 183 ? -14.492 -26.469 -0.823 1 94.38 183 GLY A CA 1
ATOM 1427 C C . GLY A 1 183 ? -13.602 -26.953 -1.962 1 94.38 183 GLY A C 1
ATOM 1428 O O . GLY A 1 183 ? -12.484 -27.406 -1.734 1 94.38 183 GLY A O 1
ATOM 1429 N N . THR A 1 184 ? -14.039 -26.781 -3.184 1 96.5 184 THR A N 1
ATOM 1430 C CA . THR A 1 184 ? -13.297 -27.312 -4.324 1 96.5 184 THR A CA 1
ATOM 1431 C C . THR A 1 184 ? -12.555 -26.188 -5.055 1 96.5 184 THR A C 1
ATOM 1433 O O . THR A 1 184 ? -11.734 -26.453 -5.938 1 96.5 184 THR A O 1
ATOM 1436 N N . ARG A 1 185 ? -12.82 -24.906 -4.73 1 98.44 185 ARG A N 1
ATOM 1437 C CA . ARG A 1 185 ? -12.164 -23.75 -5.348 1 98.44 185 ARG A CA 1
ATOM 1438 C C . ARG A 1 185 ? -11.117 -23.156 -4.418 1 98.44 185 ARG A C 1
ATOM 1440 O O . ARG A 1 185 ? -11.43 -22.734 -3.303 1 98.44 185 ARG A O 1
ATOM 1447 N N . TRP A 1 186 ? -9.914 -23.141 -4.914 1 98.69 186 TRP A N 1
ATOM 1448 C CA . TRP A 1 186 ? -8.797 -22.672 -4.094 1 98.69 186 TRP A CA 1
ATOM 1449 C C . TRP A 1 186 ? -8.172 -21.406 -4.676 1 98.69 186 TRP A C 1
ATOM 1451 O O . TRP A 1 186 ? -8.125 -21.234 -5.895 1 98.69 186 TRP A O 1
ATOM 1461 N N . PHE A 1 187 ? -7.766 -20.531 -3.844 1 98.88 187 PHE A N 1
ATOM 1462 C CA . PHE A 1 187 ? -6.984 -19.359 -4.199 1 98.88 187 PHE A CA 1
ATOM 1463 C C . PHE A 1 187 ? -5.594 -19.422 -3.576 1 98.88 187 PHE A C 1
ATOM 1465 O O . PHE A 1 187 ? -5.453 -19.672 -2.375 1 98.88 187 PHE A O 1
ATOM 1472 N N . VAL A 1 188 ? -4.578 -19.25 -4.414 1 98.94 188 VAL A N 1
ATOM 1473 C CA . VAL A 1 188 ? -3.18 -19.375 -4.008 1 98.94 188 VAL A CA 1
ATOM 1474 C C . VAL A 1 188 ? -2.486 -18.016 -4.141 1 98.94 188 VAL A C 1
ATOM 1476 O O . VAL A 1 188 ? -2.512 -17.406 -5.207 1 98.94 188 VAL A O 1
ATOM 1479 N N . ALA A 1 189 ? -1.858 -17.594 -3.072 1 98.94 189 ALA A N 1
ATOM 1480 C CA . ALA A 1 189 ? -1.158 -16.312 -3.131 1 98.94 189 ALA A CA 1
ATOM 1481 C C . ALA A 1 189 ? -0.031 -16.266 -2.104 1 98.94 189 ALA A C 1
ATOM 1483 O O . ALA A 1 189 ? -0.074 -16.953 -1.087 1 98.94 189 ALA A O 1
ATOM 1484 N N . ALA A 1 190 ? 0.94 -15.43 -2.406 1 98.81 190 ALA A N 1
ATOM 1485 C CA . ALA A 1 190 ? 2.004 -15.133 -1.452 1 98.81 190 ALA A CA 1
ATOM 1486 C C . ALA A 1 190 ? 1.578 -14.031 -0.487 1 98.81 190 ALA A C 1
ATOM 1488 O O . ALA A 1 190 ? 2.236 -13.797 0.53 1 98.81 190 ALA A O 1
ATOM 1489 N N . HIS A 1 191 ? 0.525 -13.367 -0.763 1 98.75 191 HIS A N 1
ATOM 1490 C CA . HIS A 1 191 ? 0.09 -12.195 -0.005 1 98.75 191 HIS A CA 1
ATOM 1491 C C . HIS A 1 191 ? -1.116 -12.523 0.868 1 98.75 191 HIS A C 1
ATOM 1493 O O . HIS A 1 191 ? -2.182 -12.875 0.355 1 98.75 191 HIS A O 1
ATOM 1499 N N . SER A 1 192 ? -0.985 -12.328 2.166 1 98.69 192 SER A N 1
ATOM 1500 C CA . SER A 1 192 ? -2.059 -12.617 3.109 1 98.69 192 SER A CA 1
ATOM 1501 C C . SER A 1 192 ? -3.301 -11.781 2.812 1 98.69 192 SER A C 1
ATOM 1503 O O . SER A 1 192 ? -4.426 -12.266 2.941 1 98.69 192 SER A O 1
ATOM 1505 N N . TRP A 1 193 ? -3.062 -10.539 2.363 1 98.44 193 TRP A N 1
ATOM 1506 C CA . TRP A 1 193 ? -4.195 -9.664 2.076 1 98.44 193 TRP A CA 1
ATOM 1507 C C . TRP A 1 193 ? -5.031 -10.211 0.926 1 98.44 193 TRP A C 1
ATOM 1509 O O . TRP A 1 193 ? -6.242 -9.984 0.868 1 98.44 193 TRP A O 1
ATOM 1519 N N . ASP A 1 194 ? -4.445 -10.859 -0.024 1 98.69 194 ASP A N 1
ATOM 1520 C CA . ASP A 1 194 ? -5.148 -11.469 -1.148 1 98.69 194 ASP A CA 1
ATOM 1521 C C . ASP A 1 194 ? -6.035 -12.617 -0.682 1 98.69 194 ASP A C 1
ATOM 1523 O O . ASP A 1 194 ? -7.176 -12.75 -1.132 1 98.69 194 ASP A O 1
ATOM 1527 N N . LEU A 1 195 ? -5.531 -13.344 0.26 1 98.69 195 LEU A N 1
ATOM 1528 C CA . LEU A 1 195 ? -6.195 -14.562 0.708 1 98.69 195 LEU A CA 1
ATOM 1529 C C . LEU A 1 195 ? -7.379 -14.242 1.61 1 98.69 195 LEU A C 1
ATOM 1531 O O . LEU A 1 195 ? -8.375 -14.961 1.618 1 98.69 195 LEU A O 1
ATOM 1535 N N . ILE A 1 196 ? -7.324 -13.164 2.355 1 97.62 196 ILE A N 1
ATOM 1536 C CA . ILE A 1 196 ? -8.477 -12.859 3.195 1 97.62 196 ILE A CA 1
ATOM 1537 C C . ILE A 1 196 ? -9.648 -12.406 2.324 1 97.62 196 ILE A C 1
ATOM 1539 O O . ILE A 1 196 ? -10.805 -12.727 2.607 1 97.62 196 ILE A O 1
ATOM 1543 N N . ALA A 1 197 ? -9.367 -11.688 1.25 1 97.75 197 ALA A N 1
ATOM 1544 C CA . ALA A 1 197 ? -10.414 -11.297 0.309 1 97.75 197 ALA A CA 1
ATOM 1545 C C . ALA A 1 197 ? -10.984 -12.523 -0.406 1 97.75 197 ALA A C 1
ATOM 1547 O O . ALA A 1 197 ? -12.203 -12.648 -0.55 1 97.75 197 ALA A O 1
ATOM 1548 N N . ALA A 1 198 ? -10.102 -13.398 -0.831 1 98.31 198 ALA A N 1
ATOM 1549 C CA . ALA A 1 198 ? -10.523 -14.617 -1.503 1 98.31 198 ALA A CA 1
ATOM 1550 C C . ALA A 1 198 ? -11.398 -15.477 -0.587 1 98.31 198 ALA A C 1
ATOM 1552 O O . ALA A 1 198 ? -12.422 -16.016 -1.018 1 98.31 198 ALA A O 1
ATOM 1553 N N . ARG A 1 199 ? -10.977 -15.586 0.664 1 97.19 199 ARG A N 1
ATOM 1554 C CA . ARG A 1 199 ? -11.734 -16.359 1.647 1 97.19 199 ARG A CA 1
ATOM 1555 C C . ARG A 1 199 ? -13.148 -15.789 1.814 1 97.19 199 ARG A C 1
ATOM 1557 O O . ARG A 1 199 ? -14.117 -16.547 1.88 1 97.19 199 ARG A O 1
ATOM 1564 N N . THR A 1 200 ? -13.258 -14.5 1.861 1 95.12 200 THR A N 1
ATOM 1565 C CA . THR A 1 200 ? -14.547 -13.836 2 1 95.12 200 THR A CA 1
ATOM 1566 C C . THR A 1 200 ? -15.453 -14.164 0.814 1 95.12 200 THR A C 1
ATOM 1568 O O . THR A 1 200 ? -16.672 -14.266 0.966 1 95.12 200 THR A O 1
ATOM 1571 N N . ALA A 1 201 ? -14.875 -14.406 -0.314 1 96.38 201 ALA A N 1
ATOM 1572 C CA . ALA A 1 201 ? -15.625 -14.719 -1.527 1 96.38 201 ALA A CA 1
ATOM 1573 C C . ALA A 1 201 ? -15.938 -16.203 -1.62 1 96.38 201 ALA A C 1
ATOM 1575 O O . ALA A 1 201 ? -16.625 -16.656 -2.543 1 96.38 201 ALA A O 1
ATOM 1576 N N . GLY A 1 202 ? -15.352 -17.016 -0.688 1 96.62 202 GLY A N 1
ATOM 1577 C CA . GLY A 1 202 ? -15.758 -18.422 -0.627 1 96.62 202 GLY A CA 1
ATOM 1578 C C . GLY A 1 202 ? -14.68 -19.375 -1.087 1 96.62 202 GLY A C 1
ATOM 1579 O O . GLY A 1 202 ? -14.906 -20.578 -1.177 1 96.62 202 GLY A O 1
ATOM 1580 N N . PHE A 1 203 ? -13.484 -18.891 -1.351 1 98.44 203 PHE A N 1
ATOM 1581 C CA . PHE A 1 203 ? -12.391 -19.766 -1.763 1 98.44 203 PHE A CA 1
ATOM 1582 C C . PHE A 1 203 ? -11.719 -20.406 -0.553 1 98.44 203 PHE A C 1
ATOM 1584 O O . PHE A 1 203 ? -11.641 -19.797 0.516 1 98.44 203 PHE A O 1
ATOM 1591 N N . LYS A 1 204 ? -11.281 -21.625 -0.693 1 98.44 204 LYS A N 1
ATOM 1592 C CA . LYS A 1 204 ? -10.219 -22.109 0.173 1 98.44 204 LYS A CA 1
ATOM 1593 C C . LYS A 1 204 ? -8.898 -21.391 -0.116 1 98.44 204 LYS A C 1
ATOM 1595 O O . LYS A 1 204 ? -8.711 -20.844 -1.204 1 98.44 204 LYS A O 1
ATOM 1600 N N . THR A 1 205 ? -8 -21.391 0.854 1 98.81 205 THR A N 1
ATOM 1601 C CA . THR A 1 205 ? -6.836 -20.516 0.725 1 98.81 205 THR A CA 1
ATOM 1602 C C . THR A 1 205 ? -5.543 -21.312 0.912 1 98.81 205 THR A C 1
ATOM 1604 O O . THR A 1 205 ? -5.461 -22.172 1.785 1 98.81 205 THR A O 1
ATOM 1607 N N . ALA A 1 206 ? -4.59 -21.047 0.081 1 98.94 206 ALA A N 1
ATOM 1608 C CA . ALA A 1 206 ? -3.229 -21.547 0.211 1 98.94 206 ALA A CA 1
ATOM 1609 C C . ALA A 1 206 ? -2.209 -20.422 0.192 1 98.94 206 ALA A C 1
ATOM 1611 O O . ALA A 1 206 ? -2.125 -19.672 -0.785 1 98.94 206 ALA A O 1
ATOM 1612 N N . TRP A 1 207 ? -1.427 -20.312 1.236 1 98.88 207 TRP A N 1
ATOM 1613 C CA . TRP A 1 207 ? -0.439 -19.25 1.384 1 98.88 207 TRP A CA 1
ATOM 1614 C C . TRP A 1 207 ? 0.96 -19.766 1.046 1 98.88 207 TRP A C 1
ATOM 1616 O O . TRP A 1 207 ? 1.377 -20.812 1.521 1 98.88 207 TRP A O 1
ATOM 1626 N N . LEU A 1 208 ? 1.624 -19 0.183 1 98.81 208 LEU A N 1
ATOM 1627 C CA . LEU A 1 208 ? 3.006 -19.297 -0.184 1 98.81 208 LEU A CA 1
ATOM 1628 C C . LEU A 1 208 ? 3.967 -18.328 0.505 1 98.81 208 LEU A C 1
ATOM 1630 O O . LEU A 1 208 ? 3.758 -17.125 0.485 1 98.81 208 LEU A O 1
ATOM 1634 N N . ALA A 1 209 ? 5.023 -18.812 1.055 1 98.25 209 ALA A N 1
ATOM 1635 C CA . ALA A 1 209 ? 5.949 -18 1.843 1 98.25 209 ALA A CA 1
ATOM 1636 C C . ALA A 1 209 ? 7.043 -17.406 0.961 1 98.25 209 ALA A C 1
ATOM 1638 O O . ALA A 1 209 ? 8.094 -16.984 1.458 1 98.25 209 ALA A O 1
ATOM 1639 N N . VAL A 1 210 ? 6.801 -17.266 -0.254 1 97.06 210 VAL A N 1
ATOM 1640 C CA . VAL A 1 210 ? 7.871 -17.031 -1.217 1 97.06 210 VAL A CA 1
ATOM 1641 C C . VAL A 1 210 ? 8.164 -15.531 -1.305 1 97.06 210 VAL A C 1
ATOM 1643 O O . VAL A 1 210 ? 9.227 -15.125 -1.79 1 97.06 210 VAL A O 1
ATOM 1646 N N . GLU A 1 211 ? 7.266 -14.633 -0.896 1 96.12 211 GLU A N 1
ATOM 1647 C CA . GLU A 1 211 ? 7.531 -13.195 -0.969 1 96.12 211 GLU A CA 1
ATOM 1648 C C . GLU A 1 211 ? 7.516 -12.562 0.418 1 96.12 211 GLU A C 1
ATOM 1650 O O . GLU A 1 211 ? 8.508 -11.969 0.848 1 96.12 211 GLU A O 1
ATOM 1655 N N . GLU A 1 212 ? 6.441 -12.789 1.16 1 97.06 212 GLU A N 1
ATOM 1656 C CA . GLU A 1 212 ? 6.238 -12.094 2.428 1 97.06 212 GLU A CA 1
ATOM 1657 C C . GLU A 1 212 ? 6.934 -12.82 3.574 1 97.06 212 GLU A C 1
ATOM 1659 O O . GLU A 1 212 ? 7.199 -12.227 4.621 1 97.06 212 GLU A O 1
ATOM 1664 N N . HIS A 1 213 ? 7.191 -14.133 3.498 1 97.12 213 HIS A N 1
ATOM 1665 C CA . HIS A 1 213 ? 7.918 -14.969 4.449 1 97.12 213 HIS A CA 1
ATOM 1666 C C . HIS A 1 213 ? 7.105 -15.188 5.723 1 97.12 213 HIS A C 1
ATOM 1668 O O . HIS A 1 213 ? 7.27 -16.203 6.402 1 97.12 213 HIS A O 1
ATOM 1674 N N . GLU A 1 214 ? 6.289 -14.258 6.117 1 97.44 214 GLU A N 1
ATOM 1675 C CA . GLU A 1 214 ? 5.434 -14.312 7.301 1 97.44 214 GLU A CA 1
ATOM 1676 C C . GLU A 1 214 ? 3.986 -13.977 6.949 1 97.44 214 GLU A C 1
ATOM 1678 O O . GLU A 1 214 ? 3.693 -12.883 6.465 1 97.44 214 GLU A O 1
ATOM 1683 N N . PRO A 1 215 ? 3.117 -14.891 7.289 1 98.25 215 PRO A N 1
ATOM 1684 C CA . PRO A 1 215 ? 1.716 -14.648 6.934 1 98.25 215 PRO A CA 1
ATOM 1685 C C . PRO A 1 215 ? 1.033 -13.648 7.859 1 98.25 215 PRO A C 1
ATOM 1687 O O . PRO A 1 215 ? 0.018 -13.055 7.488 1 98.25 215 PRO A O 1
ATOM 1690 N N . VAL A 1 216 ? 1.522 -13.414 9.039 1 98.44 216 VAL A N 1
ATOM 1691 C CA . VAL A 1 216 ? 1.017 -12.523 10.078 1 98.44 216 VAL A CA 1
ATOM 1692 C C . VAL A 1 216 ? -0.453 -12.836 10.352 1 98.44 216 VAL A C 1
ATOM 1694 O O . VAL A 1 216 ? -1.313 -11.961 10.227 1 98.44 216 VAL A O 1
ATOM 1697 N N . THR A 1 217 ? -0.725 -14.016 10.852 1 98.31 217 THR A N 1
ATOM 1698 C CA . THR A 1 217 ? -2.082 -14.516 11.047 1 98.31 217 THR A CA 1
ATOM 1699 C C . THR A 1 217 ? -2.807 -13.711 12.117 1 98.31 217 THR A C 1
ATOM 1701 O O . THR A 1 217 ? -4.039 -13.688 12.164 1 98.31 217 THR A O 1
ATOM 1704 N N . GLU A 1 218 ? -2.047 -12.992 12.961 1 98.06 218 GLU A N 1
ATOM 1705 C CA . GLU A 1 218 ? -2.666 -12.125 13.961 1 98.06 218 GLU A CA 1
ATOM 1706 C C . GLU A 1 218 ? -3.488 -11.023 13.289 1 98.06 218 GLU A C 1
ATOM 1708 O O . GLU A 1 218 ? -4.484 -10.562 13.852 1 98.06 218 GLU A O 1
ATOM 1713 N N . VAL A 1 219 ? -3.082 -10.648 12.078 1 98.31 219 VAL A N 1
ATOM 1714 C CA . VAL A 1 219 ? -3.754 -9.586 11.336 1 98.31 219 VAL A CA 1
ATOM 1715 C C . VAL A 1 219 ? -4.762 -10.188 10.359 1 98.31 219 VAL A C 1
ATOM 1717 O O . VAL A 1 219 ? -5.906 -9.734 10.281 1 98.31 219 VAL A O 1
ATOM 1720 N N . PHE A 1 220 ? -4.395 -11.266 9.688 1 98.31 220 PHE A N 1
ATOM 1721 C CA . PHE A 1 220 ? -5.121 -11.672 8.492 1 98.31 220 PHE A CA 1
ATOM 1722 C C . PHE A 1 220 ? -5.906 -12.953 8.742 1 98.31 220 PHE A C 1
ATOM 1724 O O . PHE A 1 220 ? -6.68 -13.383 7.883 1 98.31 220 PHE A O 1
ATOM 1731 N N . GLY A 1 221 ? -5.766 -13.555 9.945 1 97.31 221 GLY A N 1
ATOM 1732 C CA . GLY A 1 221 ? -6.383 -14.844 10.211 1 97.31 221 GLY A CA 1
ATOM 1733 C C . GLY A 1 221 ? -5.598 -16.016 9.641 1 97.31 221 GLY A C 1
ATOM 1734 O O . GLY A 1 221 ? -4.543 -15.82 9.031 1 97.31 221 GLY A O 1
ATOM 1735 N N . GLU A 1 222 ? -6.125 -17.156 9.812 1 98.12 222 GLU A N 1
ATOM 1736 C CA . GLU A 1 222 ? -5.453 -18.375 9.391 1 98.12 222 GLU A CA 1
ATOM 1737 C C . GLU A 1 222 ? -5.871 -18.781 7.98 1 98.12 222 GLU A C 1
ATOM 1739 O O . GLU A 1 222 ? -6.945 -18.406 7.512 1 98.12 222 GLU A O 1
ATOM 1744 N N . PHE A 1 223 ? -5.059 -19.5 7.359 1 98.62 223 PHE A N 1
ATOM 1745 C CA . PHE A 1 223 ? -5.324 -20.031 6.027 1 98.62 223 PHE A CA 1
ATOM 1746 C C . PHE A 1 223 ? -5.379 -21.547 6.047 1 98.62 223 PHE A C 1
ATOM 1748 O O . PHE A 1 223 ? -5.004 -22.172 7.043 1 98.62 223 PHE A O 1
ATOM 1755 N N . ASP A 1 224 ? -5.895 -22.156 4.973 1 98.56 224 ASP A N 1
ATOM 1756 C CA . ASP A 1 224 ? -6.125 -23.594 4.945 1 98.56 224 ASP A CA 1
ATOM 1757 C C . ASP A 1 224 ? -4.82 -24.359 4.746 1 98.56 224 ASP A C 1
ATOM 1759 O O . ASP A 1 224 ? -4.617 -25.422 5.336 1 98.56 224 ASP A O 1
ATOM 1763 N N . ILE A 1 225 ? -3.947 -23.812 3.891 1 98.62 225 ILE A N 1
ATOM 1764 C CA . ILE A 1 225 ? -2.658 -24.438 3.6 1 98.62 225 ILE A CA 1
ATOM 1765 C C . ILE A 1 225 ? -1.552 -23.375 3.678 1 98.62 225 ILE A C 1
ATOM 1767 O O . ILE A 1 225 ? -1.753 -22.234 3.289 1 98.62 225 ILE A O 1
ATOM 1771 N N . TYR A 1 226 ? -0.462 -23.797 4.211 1 98.81 226 TYR A N 1
ATOM 1772 C CA . TYR A 1 226 ? 0.783 -23.031 4.172 1 98.81 226 TYR A CA 1
ATOM 1773 C C . TYR A 1 226 ? 1.883 -23.828 3.479 1 98.81 226 TYR A C 1
ATOM 1775 O O . TYR A 1 226 ? 2.078 -25.016 3.766 1 98.81 226 TYR A O 1
ATOM 1783 N N . ALA A 1 227 ? 2.533 -23.234 2.529 1 98.88 227 ALA A N 1
ATOM 1784 C CA . ALA A 1 227 ? 3.645 -23.875 1.83 1 98.88 227 ALA A CA 1
ATOM 1785 C C . ALA A 1 227 ? 4.832 -22.938 1.703 1 98.88 227 ALA A C 1
ATOM 1787 O O . ALA A 1 227 ? 4.66 -21.734 1.45 1 98.88 227 ALA A O 1
ATOM 1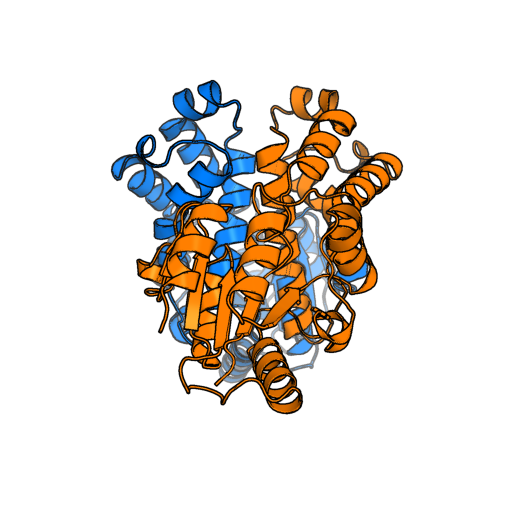788 N N . LYS A 1 228 ? 6.039 -23.422 1.864 1 98.38 228 LYS A N 1
ATOM 1789 C CA . LYS A 1 228 ? 7.242 -22.594 1.813 1 98.38 228 LYS A CA 1
ATOM 1790 C C . LYS A 1 228 ? 7.633 -22.281 0.372 1 98.38 228 LYS A C 1
ATOM 1792 O O . LYS A 1 228 ? 8.375 -21.328 0.118 1 98.38 228 LYS A O 1
ATOM 1797 N N . ASP A 1 229 ? 7.23 -23.172 -0.569 1 98.38 229 ASP A N 1
ATOM 1798 C CA . ASP A 1 229 ? 7.551 -23 -1.983 1 98.38 229 ASP A CA 1
ATOM 1799 C C . ASP A 1 229 ? 6.566 -23.766 -2.865 1 98.38 229 ASP A C 1
ATOM 1801 O O . ASP A 1 229 ? 5.633 -24.391 -2.361 1 98.38 229 ASP A O 1
ATOM 1805 N N . MET A 1 230 ? 6.742 -23.656 -4.176 1 98.69 230 MET A N 1
ATOM 1806 C CA . MET A 1 230 ? 5.836 -24.25 -5.152 1 98.69 230 MET A CA 1
ATOM 1807 C C . MET A 1 230 ? 5.836 -25.781 -5.039 1 98.69 230 MET A C 1
ATOM 1809 O O . MET A 1 230 ? 4.801 -26.422 -5.215 1 98.69 230 MET A O 1
ATOM 1813 N N . LYS A 1 231 ? 6.984 -26.312 -4.766 1 98.56 231 LYS A N 1
ATOM 1814 C CA . LYS A 1 231 ? 7.09 -27.766 -4.652 1 98.56 231 LYS A CA 1
ATOM 1815 C C . LYS A 1 231 ? 6.25 -28.281 -3.492 1 98.56 231 LYS A C 1
ATOM 1817 O O . LYS A 1 231 ? 5.52 -29.266 -3.641 1 98.56 231 LYS A O 1
ATOM 1822 N N . GLU A 1 232 ? 6.41 -27.672 -2.338 1 98.88 232 GLU A N 1
ATOM 1823 C CA . GLU A 1 232 ? 5.613 -28.078 -1.184 1 98.88 232 GLU A CA 1
ATOM 1824 C C . GLU A 1 232 ? 4.125 -27.828 -1.424 1 98.88 232 GLU A C 1
ATOM 1826 O O . GLU A 1 232 ? 3.283 -28.625 -0.991 1 98.88 232 GLU A O 1
ATOM 1831 N N . LEU A 1 233 ? 3.787 -26.719 -2.082 1 98.88 233 LEU A N 1
ATOM 1832 C CA . LEU A 1 233 ? 2.396 -26.438 -2.42 1 98.88 233 LEU A CA 1
ATOM 1833 C C . LEU A 1 233 ? 1.794 -27.562 -3.248 1 98.88 233 LEU A C 1
ATOM 1835 O O . LEU A 1 233 ? 0.706 -28.062 -2.938 1 98.88 233 LEU A O 1
ATOM 1839 N N . LEU A 1 234 ? 2.529 -27.953 -4.312 1 98.81 234 LEU A N 1
ATOM 1840 C CA . LEU A 1 234 ? 2.064 -29.016 -5.184 1 98.81 234 LEU A CA 1
ATOM 1841 C C . LEU A 1 234 ? 1.812 -30.297 -4.391 1 98.81 234 LEU A C 1
ATOM 1843 O O . LEU A 1 234 ? 0.768 -30.938 -4.543 1 98.81 234 LEU A O 1
ATOM 1847 N N . ARG A 1 235 ? 2.764 -30.672 -3.561 1 98.69 235 ARG A N 1
ATOM 1848 C CA . ARG A 1 235 ? 2.631 -31.875 -2.75 1 98.69 235 ARG A CA 1
ATOM 1849 C C . ARG A 1 235 ? 1.373 -31.828 -1.891 1 98.69 235 ARG A C 1
ATOM 1851 O O . ARG A 1 235 ? 0.585 -32.781 -1.877 1 98.69 235 ARG A O 1
ATOM 1858 N N . LYS A 1 236 ? 1.146 -30.75 -1.188 1 98.75 236 LYS A N 1
ATOM 1859 C CA . LYS A 1 236 ? 0.028 -30.625 -0.258 1 98.75 236 LYS A CA 1
ATOM 1860 C C . LYS A 1 236 ? -1.304 -30.578 -1.002 1 98.75 236 LYS A C 1
ATOM 1862 O O . LYS A 1 236 ? -2.293 -31.172 -0.547 1 98.75 236 LYS A O 1
ATOM 1867 N N . MET A 1 237 ? -1.361 -29.891 -2.148 1 98.38 237 MET A N 1
ATOM 1868 C CA . MET A 1 237 ? -2.613 -29.766 -2.887 1 98.38 237 MET A CA 1
ATOM 1869 C C . MET A 1 237 ? -3.002 -31.078 -3.547 1 98.38 237 MET A C 1
ATOM 1871 O O . MET A 1 237 ? -4.188 -31.391 -3.654 1 98.38 237 MET A O 1
ATOM 1875 N N . LYS A 1 238 ? -2.014 -31.875 -3.953 1 97.25 238 LYS A N 1
ATOM 1876 C CA . LYS A 1 238 ? -2.291 -33.188 -4.527 1 97.25 238 LYS A CA 1
ATOM 1877 C C . LYS A 1 238 ? -2.945 -34.094 -3.504 1 97.25 238 LYS A C 1
ATOM 1879 O O . LYS A 1 238 ? -3.645 -35.062 -3.869 1 97.25 238 LYS A O 1
ATOM 1884 N N . GLU A 1 239 ? -2.732 -33.781 -2.27 1 95.94 239 GLU A N 1
ATOM 1885 C CA . GLU A 1 239 ? -3.234 -34.656 -1.196 1 95.94 239 GLU A CA 1
ATOM 1886 C C . GLU A 1 239 ? -4.668 -34.281 -0.826 1 95.94 239 GLU A C 1
ATOM 1888 O O . GLU A 1 239 ? -5.328 -35 -0.081 1 95.94 239 GLU A O 1
ATOM 1893 N N . ILE A 1 240 ? -5.109 -33.156 -1.281 1 93.56 240 ILE A N 1
ATOM 1894 C CA . ILE A 1 240 ? -6.477 -32.719 -0.987 1 93.56 240 ILE A CA 1
ATOM 1895 C C . ILE A 1 240 ? -7.461 -33.688 -1.654 1 93.56 240 ILE A C 1
ATOM 1897 O O . ILE A 1 240 ? -7.344 -33.969 -2.848 1 93.56 240 ILE A O 1
ATOM 1901 N N . LYS A 1 241 ? -8.391 -34.312 -0.883 1 82.88 241 LYS A N 1
ATOM 1902 C CA . LYS A 1 241 ? -9.406 -35.25 -1.358 1 82.88 241 LYS A CA 1
ATOM 1903 C C . LYS A 1 241 ? -10.594 -34.5 -1.959 1 82.88 241 LYS A C 1
ATOM 1905 O O . LYS A 1 241 ? -10.945 -33.406 -1.515 1 82.88 241 LYS A O 1
ATOM 1910 N N . MET B 1 1 ? -18.656 33.094 5.016 1 76 1 MET B N 1
ATOM 1911 C CA . MET B 1 1 ? -18.734 31.812 5.695 1 76 1 MET B CA 1
ATOM 1912 C C . MET B 1 1 ? -17.359 31.344 6.137 1 76 1 MET B C 1
ATOM 1914 O O . MET B 1 1 ? -16.359 31.656 5.496 1 76 1 MET B O 1
ATOM 1918 N N . THR B 1 2 ? -17.297 30.828 7.387 1 90.5 2 THR B N 1
ATOM 1919 C CA . THR B 1 2 ? -16.016 30.391 7.949 1 90.5 2 THR B CA 1
ATOM 1920 C C . THR B 1 2 ? -15.438 29.234 7.133 1 90.5 2 THR B C 1
ATOM 1922 O O . THR B 1 2 ? -16.156 28.297 6.766 1 90.5 2 THR B O 1
ATOM 1925 N N . LYS B 1 3 ? -14.227 29.422 6.695 1 96.56 3 LYS B N 1
ATOM 1926 C CA . LYS B 1 3 ? -13.516 28.375 5.965 1 96.56 3 LYS B CA 1
ATOM 1927 C C . LYS B 1 3 ? -12.922 27.344 6.926 1 96.56 3 LYS B C 1
ATOM 1929 O O . LYS B 1 3 ? -12.586 27.672 8.062 1 96.56 3 LYS B O 1
ATOM 1934 N N . SER B 1 4 ? -12.867 26.094 6.473 1 98.44 4 SER B N 1
ATOM 1935 C CA . SER B 1 4 ? -12.242 25.047 7.266 1 98.44 4 SER B CA 1
ATOM 1936 C C . SER B 1 4 ? -11.109 24.375 6.5 1 98.44 4 SER B C 1
ATOM 1938 O O . SER B 1 4 ? -11.156 24.281 5.27 1 98.44 4 SER B O 1
ATOM 1940 N N . ALA B 1 5 ? -10.117 24.016 7.219 1 98.69 5 ALA B N 1
ATOM 1941 C CA . ALA B 1 5 ? -9.016 23.219 6.688 1 98.69 5 ALA B CA 1
ATOM 1942 C C . ALA B 1 5 ? -8.867 21.906 7.461 1 98.69 5 ALA B C 1
ATOM 1944 O O . ALA B 1 5 ? -8.625 21.922 8.672 1 98.69 5 ALA B O 1
ATOM 1945 N N . SER B 1 6 ? -9.055 20.797 6.832 1 98.88 6 SER B N 1
ATOM 1946 C CA . SER B 1 6 ? -8.836 19.469 7.398 1 98.88 6 SER B CA 1
ATOM 1947 C C . SER B 1 6 ? -7.5 18.891 6.941 1 98.88 6 SER B C 1
ATOM 1949 O O . SER B 1 6 ? -7.297 18.641 5.75 1 98.88 6 SER B O 1
ATOM 1951 N N . PHE B 1 7 ? -6.621 18.625 7.918 1 98.94 7 PHE B N 1
ATOM 1952 C CA . PHE B 1 7 ? -5.277 18.156 7.602 1 98.94 7 PHE B CA 1
ATOM 1953 C C . PHE B 1 7 ? -5.16 16.641 7.816 1 98.94 7 PHE B C 1
ATOM 1955 O O . PHE B 1 7 ? -5.578 16.125 8.852 1 98.94 7 PHE B O 1
ATOM 1962 N N . ASP B 1 8 ? -4.566 15.961 6.82 1 98.94 8 ASP B N 1
ATOM 1963 C CA . ASP B 1 8 ? -3.975 14.656 7.105 1 98.94 8 ASP B CA 1
ATOM 1964 C C . ASP B 1 8 ? -2.893 14.766 8.18 1 98.94 8 ASP B C 1
ATOM 1966 O O . ASP B 1 8 ? -2.225 15.797 8.289 1 98.94 8 ASP B O 1
ATOM 1970 N N . VAL B 1 9 ? -2.707 13.664 8.922 1 98.88 9 VAL B N 1
ATOM 1971 C CA . VAL B 1 9 ? -1.844 13.773 10.094 1 98.88 9 VAL B CA 1
ATOM 1972 C C . VAL B 1 9 ? -0.531 13.039 9.844 1 98.88 9 VAL B C 1
ATOM 1974 O O . VAL B 1 9 ? 0.537 13.648 9.805 1 98.88 9 VAL B O 1
ATOM 1977 N N . ILE B 1 10 ? -0.578 11.719 9.633 1 98.62 10 ILE B N 1
ATOM 1978 C CA . ILE B 1 10 ? 0.591 10.852 9.547 1 98.62 10 ILE B CA 1
ATOM 1979 C C . ILE B 1 10 ? 1.286 11.055 8.203 1 98.62 10 ILE B C 1
ATOM 1981 O O . ILE B 1 10 ? 0.721 10.742 7.152 1 98.62 10 ILE B O 1
ATOM 1985 N N . GLY B 1 11 ? 2.469 11.57 8.234 1 98.44 11 GLY B N 1
ATOM 1986 C CA . GLY B 1 11 ? 3.223 11.836 7.02 1 98.44 11 GLY B CA 1
ATOM 1987 C C . GLY B 1 11 ? 3.014 13.242 6.48 1 98.44 11 GLY B C 1
ATOM 1988 O O . GLY B 1 11 ? 3.84 13.75 5.719 1 98.44 11 GLY B O 1
ATOM 1989 N N . THR B 1 12 ? 1.927 13.906 6.859 1 98.88 12 THR B N 1
ATOM 1990 C CA . THR B 1 12 ? 1.633 15.273 6.434 1 98.88 12 THR B CA 1
ATOM 1991 C C . THR B 1 12 ? 1.998 16.266 7.527 1 98.88 12 THR B C 1
ATOM 1993 O O . THR B 1 12 ? 2.926 17.062 7.367 1 98.88 12 THR B O 1
ATOM 1996 N N . CYS B 1 13 ? 1.396 16.172 8.664 1 98.94 13 CYS B N 1
ATOM 1997 C CA . CYS B 1 13 ? 1.659 17.094 9.773 1 98.94 13 CYS B CA 1
ATOM 1998 C C . CYS B 1 13 ? 2.879 16.641 10.57 1 98.94 13 CYS B C 1
ATOM 2000 O O . CYS B 1 13 ? 3.629 17.469 11.086 1 98.94 13 CYS B O 1
ATOM 2002 N N . PHE B 1 14 ? 3.045 15.336 10.664 1 98.88 14 PHE B N 1
ATOM 2003 C CA . PHE B 1 14 ? 4.133 14.766 11.453 1 98.88 14 PHE B CA 1
ATOM 2004 C C . PHE B 1 14 ? 5 13.852 10.594 1 98.88 14 PHE B C 1
ATOM 2006 O O . PHE B 1 14 ? 4.48 13.031 9.836 1 98.88 14 PHE B O 1
ATOM 2013 N N . ALA B 1 15 ? 6.297 14.016 10.727 1 98.44 15 ALA B N 1
ATOM 2014 C CA . ALA B 1 15 ? 7.262 13.375 9.844 1 98.44 15 ALA B CA 1
ATOM 2015 C C . ALA B 1 15 ? 7.785 12.078 10.453 1 98.44 15 ALA B C 1
ATOM 2017 O O . ALA B 1 15 ? 7.523 11.781 11.617 1 98.44 15 ALA B O 1
ATOM 2018 N N . PHE B 1 16 ? 8.633 11.312 9.664 1 98.56 16 PHE B N 1
ATOM 2019 C CA . PHE B 1 16 ? 8.992 9.945 10.016 1 98.56 16 PHE B CA 1
ATOM 2020 C C . PHE B 1 16 ? 10.445 9.867 10.477 1 98.56 16 PHE B C 1
ATOM 2022 O O . PHE B 1 16 ? 10.992 8.773 10.641 1 98.56 16 PHE B O 1
ATOM 2029 N N . SER B 1 17 ? 11.086 11.055 10.727 1 98.38 17 SER B N 1
ATOM 2030 C CA . SER B 1 17 ? 12.508 11.039 11.055 1 98.38 17 SER B CA 1
ATOM 2031 C C . SER B 1 17 ? 12.773 10.234 12.32 1 98.38 17 SER B C 1
ATOM 2033 O O . SER B 1 17 ? 13.758 9.5 12.406 1 98.38 17 SER B O 1
ATOM 2035 N N . VAL B 1 18 ? 11.898 10.289 13.281 1 98.75 18 VAL B N 1
ATOM 2036 C CA . VAL B 1 18 ? 12.117 9.648 14.57 1 98.75 18 VAL B CA 1
ATOM 2037 C C . VAL B 1 18 ? 12.07 8.125 14.406 1 98.75 18 VAL B C 1
ATOM 2039 O O . VAL B 1 18 ? 13 7.426 14.812 1 98.75 18 VAL B O 1
ATOM 2042 N N . PRO B 1 19 ? 11.078 7.582 13.758 1 98.81 19 PRO B N 1
ATOM 2043 C CA . PRO B 1 19 ? 11.086 6.125 13.594 1 98.81 19 PRO B CA 1
ATOM 2044 C C . PRO B 1 19 ? 12.188 5.648 12.648 1 98.81 19 PRO B C 1
ATOM 2046 O O . PRO B 1 19 ? 12.75 4.57 12.844 1 98.81 19 PRO B O 1
ATOM 2049 N N . ILE B 1 20 ? 12.531 6.391 11.625 1 98.75 20 ILE B N 1
ATOM 2050 C CA . ILE B 1 20 ? 13.617 6.008 10.727 1 98.75 20 ILE B CA 1
ATOM 2051 C C . ILE B 1 20 ? 14.93 5.949 11.5 1 98.75 20 ILE B C 1
ATOM 2053 O O . ILE B 1 20 ? 15.695 4.992 11.367 1 98.75 20 ILE B O 1
ATOM 2057 N N . ASN B 1 21 ? 15.172 6.984 12.336 1 98.62 21 ASN B N 1
ATOM 2058 C CA . ASN B 1 21 ? 16.375 7.012 13.164 1 98.62 21 ASN B CA 1
ATOM 2059 C C . ASN B 1 21 ? 16.391 5.855 14.164 1 98.62 21 ASN B C 1
ATOM 2061 O O . ASN B 1 21 ? 17.453 5.277 14.43 1 98.62 21 ASN B O 1
ATOM 2065 N N . ALA B 1 22 ? 15.234 5.539 14.727 1 98.75 22 ALA B N 1
ATOM 2066 C CA . ALA B 1 22 ? 15.148 4.422 15.672 1 98.75 22 ALA B CA 1
ATOM 2067 C C . ALA B 1 22 ? 15.547 3.109 15 1 98.75 22 ALA B C 1
ATOM 2069 O O . ALA B 1 22 ? 16.25 2.295 15.594 1 98.75 22 ALA B O 1
ATOM 2070 N N . ILE B 1 23 ? 15.109 2.891 13.773 1 98.75 23 ILE B N 1
ATOM 2071 C CA . ILE B 1 23 ? 15.469 1.689 13.023 1 98.75 23 ILE B CA 1
ATOM 2072 C C . ILE B 1 23 ? 16.984 1.664 12.789 1 98.75 23 ILE B C 1
ATOM 2074 O O . ILE B 1 23 ? 17.625 0.638 13 1 98.75 23 ILE B O 1
ATOM 2078 N N . SER B 1 24 ? 17.484 2.803 12.375 1 98.19 24 SER B N 1
ATOM 2079 C CA . SER B 1 24 ? 18.922 2.918 12.125 1 98.19 24 SER B CA 1
ATOM 2080 C C . SER B 1 24 ? 19.734 2.598 13.383 1 98.19 24 SER B C 1
ATOM 2082 O O . SER B 1 24 ? 20.75 1.903 13.32 1 98.19 24 SER B O 1
ATOM 2084 N N . GLU B 1 25 ? 19.266 3.053 14.508 1 97.81 25 GLU B N 1
ATOM 2085 C CA . GLU B 1 25 ? 19.984 2.887 15.766 1 97.81 25 GLU B CA 1
ATOM 2086 C C . GLU B 1 25 ? 19.844 1.466 16.297 1 97.81 25 GLU B C 1
ATOM 2088 O O . GLU B 1 25 ? 20.828 0.854 16.734 1 97.81 25 GLU B O 1
ATOM 2093 N N . ARG B 1 26 ? 18.641 0.916 16.25 1 97.25 26 ARG B N 1
ATOM 2094 C CA . ARG B 1 26 ? 18.359 -0.38 16.844 1 97.25 26 ARG B CA 1
ATOM 2095 C C . ARG B 1 26 ? 18.922 -1.519 16 1 97.25 26 ARG B C 1
ATOM 2097 O O . ARG B 1 26 ? 19.359 -2.533 16.547 1 97.25 26 ARG B O 1
ATOM 2104 N N . LEU B 1 27 ? 18.891 -1.316 14.656 1 97.62 27 LEU B N 1
ATOM 2105 C CA . LEU B 1 27 ? 19.234 -2.42 13.766 1 97.62 27 LEU B CA 1
ATOM 2106 C C . LEU B 1 27 ? 20.516 -2.113 13 1 97.62 27 LEU B C 1
ATOM 2108 O O . LEU B 1 27 ? 20.828 -2.793 12.016 1 97.62 27 LEU B O 1
ATOM 2112 N N . GLY B 1 28 ? 21.25 -1.109 13.391 1 96.19 28 GLY B N 1
ATOM 2113 C CA . GLY B 1 28 ? 22.422 -0.609 12.688 1 96.19 28 GLY B CA 1
ATOM 2114 C C . GLY B 1 28 ? 23.344 -1.712 12.203 1 96.19 28 GLY B C 1
ATOM 2115 O O . GLY B 1 28 ? 23.578 -1.845 11.008 1 96.19 28 GLY B O 1
ATOM 2116 N N . PRO B 1 29 ? 23.844 -2.527 13.102 1 95.69 29 PRO B N 1
ATOM 2117 C CA . PRO B 1 29 ? 24.797 -3.572 12.711 1 95.69 29 PRO B CA 1
ATOM 2118 C C . PRO B 1 29 ? 24.203 -4.574 11.727 1 95.69 29 PRO B C 1
ATOM 2120 O O . PRO B 1 29 ? 24.875 -4.973 10.766 1 95.69 29 PRO B O 1
ATOM 2123 N N . ILE B 1 30 ? 22.984 -4.953 11.93 1 96.62 30 ILE B N 1
ATOM 2124 C CA . ILE B 1 30 ? 22.328 -5.922 11.062 1 96.62 30 ILE B CA 1
ATOM 2125 C C . ILE B 1 30 ? 22.078 -5.297 9.695 1 96.62 30 ILE B C 1
ATOM 2127 O O . ILE B 1 30 ? 22.219 -5.965 8.664 1 96.62 30 ILE B O 1
ATOM 2131 N N . LEU B 1 31 ? 21.656 -4.023 9.641 1 97.38 31 LEU B N 1
ATOM 2132 C CA . LEU B 1 31 ? 21.422 -3.314 8.391 1 97.38 31 LEU B CA 1
ATOM 2133 C C . LEU B 1 31 ? 22.719 -3.229 7.578 1 97.38 31 LEU B C 1
ATOM 2135 O O . LEU B 1 31 ? 22.703 -3.445 6.363 1 97.38 31 LEU B O 1
ATOM 2139 N N . THR B 1 32 ? 23.797 -2.961 8.242 1 96 32 THR B N 1
ATOM 2140 C CA . THR B 1 32 ? 25.094 -2.869 7.59 1 96 32 THR B CA 1
ATOM 2141 C C . THR B 1 32 ? 25.516 -4.219 7.012 1 96 32 THR B C 1
ATOM 2143 O O . THR B 1 32 ? 25.953 -4.305 5.863 1 96 32 THR B O 1
ATOM 2146 N N . THR B 1 33 ? 25.344 -5.25 7.809 1 96.44 33 THR B N 1
ATOM 2147 C CA . THR B 1 33 ? 25.719 -6.602 7.402 1 96.44 33 THR B CA 1
ATOM 2148 C C . THR B 1 33 ? 24.969 -7.012 6.137 1 96.44 33 THR B C 1
ATOM 2150 O O . THR B 1 33 ? 25.531 -7.695 5.277 1 96.44 33 THR B O 1
ATOM 2153 N N . HIS B 1 34 ? 23.766 -6.566 5.977 1 96 34 HIS B N 1
ATOM 2154 C CA . HIS B 1 34 ? 22.922 -7.008 4.867 1 96 34 HIS B CA 1
ATOM 2155 C C . HIS B 1 34 ? 22.797 -5.922 3.803 1 96 34 HIS B C 1
ATOM 2157 O O . HIS B 1 34 ? 22.016 -6.051 2.863 1 96 34 HIS B O 1
ATOM 2163 N N . SER B 1 35 ? 23.547 -4.789 3.957 1 95.75 35 SER B N 1
ATOM 2164 C CA . SE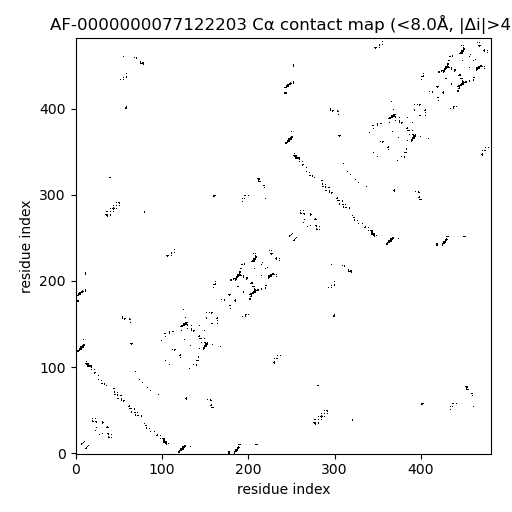R B 1 35 ? 23.578 -3.691 2.998 1 95.75 35 SER B CA 1
ATOM 2165 C C . SER B 1 35 ? 22.188 -3.121 2.756 1 95.75 35 SER B C 1
ATOM 2167 O O . SER B 1 35 ? 21.781 -2.938 1.609 1 95.75 35 SER B O 1
ATOM 2169 N N . VAL B 1 36 ? 21.453 -2.951 3.869 1 97.31 36 VAL B N 1
ATOM 2170 C CA . VAL B 1 36 ? 20.109 -2.371 3.836 1 97.31 36 VAL B CA 1
ATOM 2171 C C . VAL B 1 36 ? 20.141 -0.979 4.461 1 97.31 36 VAL B C 1
ATOM 2173 O O . VAL B 1 36 ? 20.75 -0.773 5.512 1 97.31 36 VAL B O 1
ATOM 2176 N N . ASP B 1 37 ? 19.562 -0.005 3.787 1 96.5 37 ASP B N 1
ATOM 2177 C CA . ASP B 1 37 ? 19.5 1.312 4.414 1 96.5 37 ASP B CA 1
ATOM 2178 C C . ASP B 1 37 ? 18.188 1.489 5.176 1 96.5 37 ASP B C 1
ATOM 2180 O O . ASP B 1 37 ? 17.125 1.052 4.711 1 96.5 37 ASP B O 1
ATOM 2184 N N . ALA B 1 38 ? 18.219 2.213 6.262 1 98 38 ALA B N 1
ATOM 2185 C CA . ALA B 1 38 ? 17.125 2.307 7.227 1 98 38 ALA B CA 1
ATOM 2186 C C . ALA B 1 38 ? 15.93 3.039 6.625 1 98 38 ALA B C 1
ATOM 2188 O O . ALA B 1 38 ? 14.781 2.648 6.844 1 98 38 ALA B O 1
ATOM 2189 N N . LYS B 1 39 ? 16.125 4.09 5.879 1 98.5 39 LYS B N 1
ATOM 2190 C CA . LYS B 1 39 ? 15.031 4.895 5.352 1 98.5 39 LYS B CA 1
ATOM 2191 C C . LYS B 1 39 ? 14.227 4.113 4.32 1 98.5 39 LYS B C 1
ATOM 2193 O O . LYS B 1 39 ? 12.992 4.102 4.367 1 98.5 39 LYS B O 1
ATOM 2198 N N . SER B 1 40 ? 14.938 3.475 3.379 1 98.62 40 SER B N 1
ATOM 2199 C CA . SER B 1 40 ? 14.234 2.684 2.375 1 98.62 40 SER B CA 1
ATOM 2200 C C . SER B 1 40 ? 13.484 1.52 3.014 1 98.62 40 SER B C 1
ATOM 2202 O O . SER B 1 40 ? 12.375 1.19 2.602 1 98.62 40 SER B O 1
ATOM 2204 N N . LEU B 1 41 ? 14.133 0.85 3.998 1 98.75 41 LEU B N 1
ATOM 2205 C CA . LEU B 1 41 ? 13.438 -0.191 4.746 1 98.75 41 LEU B CA 1
ATOM 2206 C C . LEU B 1 41 ? 12.172 0.361 5.395 1 98.75 41 LEU B C 1
ATOM 2208 O O . LEU B 1 41 ? 11.109 -0.267 5.328 1 98.75 41 LEU B O 1
ATOM 2212 N N . PHE B 1 42 ? 12.25 1.521 6.031 1 98.88 42 PHE B N 1
ATOM 2213 C CA . PHE B 1 42 ? 11.109 2.139 6.688 1 98.88 42 PHE B CA 1
ATOM 2214 C C . PHE B 1 42 ? 9.961 2.338 5.703 1 98.88 42 PHE B C 1
ATOM 2216 O O . PHE B 1 42 ? 8.82 1.959 5.984 1 98.88 42 PHE B O 1
ATOM 2223 N N . PHE B 1 43 ? 10.258 2.91 4.555 1 98.81 43 PHE B N 1
ATOM 2224 C CA . PHE B 1 43 ? 9.172 3.244 3.643 1 98.81 43 PHE B CA 1
ATOM 2225 C C . PHE B 1 43 ? 8.594 1.987 3.002 1 98.81 43 PHE B C 1
ATOM 2227 O O . PHE B 1 43 ? 7.395 1.917 2.727 1 98.81 43 PHE B O 1
ATOM 2234 N N . ALA B 1 44 ? 9.445 0.959 2.732 1 98.81 44 ALA B N 1
ATOM 2235 C CA . ALA B 1 44 ? 8.914 -0.326 2.285 1 98.81 44 ALA B CA 1
ATOM 2236 C C . ALA B 1 44 ? 7.949 -0.908 3.311 1 98.81 44 ALA B C 1
ATOM 2238 O O . ALA B 1 44 ? 6.867 -1.385 2.955 1 98.81 44 ALA B O 1
ATOM 2239 N N . TRP B 1 45 ? 8.359 -0.811 4.582 1 98.88 45 TRP B N 1
ATOM 2240 C CA . TRP B 1 45 ? 7.535 -1.267 5.699 1 98.88 45 TRP B CA 1
ATOM 2241 C C . TRP B 1 45 ? 6.266 -0.427 5.82 1 98.88 45 TRP B C 1
ATOM 2243 O O . TRP B 1 45 ? 5.156 -0.965 5.855 1 98.88 45 TRP B O 1
ATOM 2253 N N . PHE B 1 46 ? 6.379 0.834 5.84 1 98.88 46 PHE B N 1
ATOM 2254 C CA . PHE B 1 46 ? 5.273 1.752 6.098 1 98.88 46 PHE B CA 1
ATOM 2255 C C . PHE B 1 46 ? 4.227 1.662 4.992 1 98.88 46 PHE B C 1
ATOM 2257 O O . PHE B 1 46 ? 3.029 1.603 5.27 1 98.88 46 PHE B O 1
ATOM 2264 N N . TYR B 1 47 ? 4.602 1.648 3.717 1 98.75 47 TYR B N 1
ATOM 2265 C CA . TYR B 1 47 ? 3.652 1.619 2.611 1 98.75 47 TYR B CA 1
ATOM 2266 C C . TYR B 1 47 ? 2.959 0.264 2.523 1 98.75 47 TYR B C 1
ATOM 2268 O O . TYR B 1 47 ? 1.771 0.187 2.201 1 98.75 47 TYR B O 1
ATOM 2276 N N . ALA B 1 48 ? 3.709 -0.795 2.82 1 98.81 48 ALA B N 1
ATOM 2277 C CA . ALA B 1 48 ? 3.064 -2.104 2.904 1 98.81 48 ALA B CA 1
ATOM 2278 C C . ALA B 1 48 ? 2.035 -2.135 4.031 1 98.81 48 ALA B C 1
ATOM 2280 O O . ALA B 1 48 ? 0.938 -2.674 3.863 1 98.81 48 ALA B O 1
ATOM 2281 N N . ALA B 1 49 ? 2.396 -1.557 5.176 1 98.81 49 ALA B N 1
ATOM 2282 C CA . ALA B 1 49 ? 1.491 -1.533 6.32 1 98.81 49 ALA B CA 1
ATOM 2283 C C . ALA B 1 49 ? 0.264 -0.674 6.031 1 98.81 49 ALA B C 1
ATOM 2285 O O . ALA B 1 49 ? -0.852 -1.019 6.43 1 98.81 49 ALA B O 1
ATOM 2286 N N . GLN B 1 50 ? 0.504 0.479 5.406 1 98.75 50 GLN B N 1
ATOM 2287 C CA . GLN B 1 50 ? -0.611 1.325 4.996 1 98.75 50 GLN B CA 1
ATOM 2288 C C . GLN B 1 50 ? -1.557 0.573 4.062 1 98.75 50 GLN B C 1
ATOM 2290 O O . GLN B 1 50 ? -2.777 0.634 4.227 1 98.75 50 GLN B O 1
ATOM 2295 N N . ARG B 1 51 ? -1.016 -0.123 3.086 1 98.62 51 ARG B N 1
ATOM 2296 C CA . ARG B 1 51 ? -1.788 -0.97 2.184 1 98.62 51 ARG B CA 1
ATOM 2297 C C . ARG B 1 51 ? -2.574 -2.023 2.957 1 98.62 51 ARG B C 1
ATOM 2299 O O . ARG B 1 51 ? -3.785 -2.158 2.777 1 98.62 51 ARG B O 1
ATOM 2306 N N . ASP B 1 52 ? -1.869 -2.771 3.822 1 98.75 52 ASP B N 1
ATOM 2307 C CA . ASP B 1 52 ? -2.498 -3.838 4.594 1 98.75 52 ASP B CA 1
ATOM 2308 C C . ASP B 1 52 ? -3.611 -3.291 5.484 1 98.75 52 ASP B C 1
ATOM 2310 O O . ASP B 1 52 ? -4.648 -3.936 5.656 1 98.75 52 ASP B O 1
ATOM 2314 N N . PHE B 1 53 ? -3.391 -2.111 6.066 1 98.88 53 PHE B N 1
ATOM 2315 C CA . PHE B 1 53 ? -4.391 -1.433 6.883 1 98.88 53 PHE B CA 1
ATOM 2316 C C . PHE B 1 53 ? -5.668 -1.196 6.09 1 98.88 53 PHE B C 1
ATOM 2318 O O . PHE B 1 53 ? -6.754 -1.588 6.52 1 98.88 53 PHE B O 1
ATOM 2325 N N . THR B 1 54 ? -5.551 -0.636 4.914 1 98.75 54 THR B N 1
ATOM 2326 C CA . THR B 1 54 ? -6.703 -0.352 4.066 1 98.75 54 THR B CA 1
ATOM 2327 C C . THR B 1 54 ? -7.336 -1.646 3.564 1 98.75 54 THR B C 1
ATOM 2329 O O . THR B 1 54 ? -8.562 -1.765 3.521 1 98.75 54 THR B O 1
ATOM 2332 N N . TYR B 1 55 ? -6.496 -2.621 3.217 1 98.62 55 TYR B N 1
ATOM 2333 C CA . TYR B 1 55 ? -6.988 -3.861 2.627 1 98.62 55 TYR B CA 1
ATOM 2334 C C . TYR B 1 55 ? -7.785 -4.672 3.643 1 98.62 55 TYR B C 1
ATOM 2336 O O . TYR B 1 55 ? -8.82 -5.25 3.309 1 98.62 55 TYR B O 1
ATOM 2344 N N . THR B 1 56 ? -7.301 -4.711 4.895 1 98.25 56 THR B N 1
ATOM 2345 C CA . THR B 1 56 ? -8.078 -5.383 5.93 1 98.25 56 THR B CA 1
ATOM 2346 C C . THR B 1 56 ? -9.406 -4.668 6.156 1 98.25 56 THR B C 1
ATOM 2348 O O . THR B 1 56 ? -10.445 -5.316 6.324 1 98.25 56 THR B O 1
ATOM 2351 N N . SER B 1 57 ? -9.398 -3.379 6.09 1 98.19 57 SER B N 1
ATOM 2352 C CA . SER B 1 57 ? -10.617 -2.592 6.262 1 98.19 57 SER B CA 1
ATOM 2353 C C . SER B 1 57 ? -11.641 -2.906 5.172 1 98.19 57 SER B C 1
ATOM 2355 O O . SER B 1 57 ? -12.797 -3.195 5.465 1 98.19 57 SER B O 1
ATOM 2357 N N . ILE B 1 58 ? -11.211 -2.887 3.898 1 95.62 58 ILE B N 1
ATOM 2358 C CA . ILE B 1 58 ? -12.148 -3.062 2.791 1 95.62 58 ILE B CA 1
ATOM 2359 C C . ILE B 1 58 ? -12.617 -4.512 2.738 1 95.62 58 ILE B C 1
ATOM 2361 O O . ILE B 1 58 ? -13.664 -4.812 2.152 1 95.62 58 ILE B O 1
ATOM 2365 N N . SER B 1 59 ? -11.836 -5.402 3.352 1 94.88 59 SER B N 1
ATOM 2366 C CA . SER B 1 59 ? -12.219 -6.809 3.402 1 94.88 59 SER B CA 1
ATOM 2367 C C . SER B 1 59 ? -13.086 -7.105 4.625 1 94.88 59 SER B C 1
ATOM 2369 O O . SER B 1 59 ? -13.391 -8.266 4.906 1 94.88 59 SER B O 1
ATOM 2371 N N . GLY B 1 60 ? -13.406 -6.09 5.465 1 94.5 60 GLY B N 1
ATOM 2372 C CA . GLY B 1 60 ? -14.344 -6.23 6.57 1 94.5 60 GLY B CA 1
ATOM 2373 C C . GLY B 1 60 ? -13.672 -6.637 7.867 1 94.5 60 GLY B C 1
ATOM 2374 O O . GLY B 1 60 ? -14.336 -7.113 8.789 1 94.5 60 GLY B O 1
ATOM 2375 N N . SER B 1 61 ? -12.375 -6.48 7.961 1 95.5 61 SER B N 1
ATOM 2376 C CA . SER B 1 61 ? -11.617 -6.859 9.141 1 95.5 61 SER B CA 1
ATOM 2377 C C . SER B 1 61 ? -10.719 -5.719 9.617 1 95.5 61 SER B C 1
ATOM 2379 O O . SER B 1 61 ? -9.516 -5.898 9.789 1 95.5 61 SER B O 1
ATOM 2381 N N . TYR B 1 62 ? -11.352 -4.605 9.945 1 97.62 62 TYR B N 1
ATOM 2382 C CA . TYR B 1 62 ? -10.617 -3.41 10.352 1 97.62 62 TYR B CA 1
ATOM 2383 C C . TYR B 1 62 ? -9.766 -3.684 11.586 1 97.62 62 TYR B C 1
ATOM 2385 O O . TYR B 1 62 ? -10.219 -4.34 12.523 1 97.62 62 TYR B O 1
ATOM 2393 N N . ARG B 1 63 ? -8.586 -3.219 11.531 1 98 63 ARG B N 1
ATOM 2394 C CA . ARG B 1 63 ? -7.652 -3.166 12.656 1 98 63 ARG B CA 1
ATOM 2395 C C . ARG B 1 63 ? -6.941 -1.819 12.711 1 98 63 ARG B C 1
ATOM 2397 O O . ARG B 1 63 ? -6.57 -1.263 11.672 1 98 63 ARG B O 1
ATOM 2404 N N . PRO B 1 64 ? -6.723 -1.294 13.945 1 98.56 64 PRO B N 1
ATOM 2405 C CA . PRO B 1 64 ? -5.984 -0.033 14.031 1 98.56 64 PRO B CA 1
ATOM 2406 C C . PRO B 1 64 ? -4.617 -0.105 13.352 1 98.56 64 PRO B C 1
ATOM 2408 O O . PRO B 1 64 ? -3.93 -1.125 13.445 1 98.56 64 PRO B O 1
ATOM 2411 N N . ILE B 1 65 ? -4.215 0.94 12.688 1 98.75 65 ILE B N 1
ATOM 2412 C CA . ILE B 1 65 ? -3.008 0.935 11.867 1 98.75 65 ILE B CA 1
ATOM 2413 C C . ILE B 1 65 ? -1.783 0.701 12.75 1 98.75 65 ILE B C 1
ATOM 2415 O O . ILE B 1 65 ? -0.818 0.061 12.32 1 98.75 65 ILE B O 1
ATOM 2419 N N . ALA B 1 66 ? -1.812 1.139 14.008 1 98.5 66 ALA B N 1
ATOM 2420 C CA . ALA B 1 66 ? -0.693 0.924 14.922 1 98.5 66 ALA B CA 1
ATOM 2421 C C . ALA B 1 66 ? -0.436 -0.565 15.133 1 98.5 66 ALA B C 1
ATOM 2423 O O . ALA B 1 66 ? 0.715 -0.993 15.25 1 98.5 66 ALA B O 1
ATOM 2424 N N . GLU B 1 67 ? -1.487 -1.319 15.211 1 98.56 67 GLU B N 1
ATOM 2425 C CA . GLU B 1 67 ? -1.365 -2.766 15.375 1 98.56 67 GLU B CA 1
ATOM 2426 C C . GLU B 1 67 ? -0.767 -3.41 14.125 1 98.56 67 GLU B C 1
ATOM 2428 O O . GLU B 1 67 ? 0.092 -4.289 14.227 1 98.56 67 GLU B O 1
ATOM 2433 N N . ILE B 1 68 ? -1.198 -2.998 12.984 1 98.81 68 ILE B N 1
ATOM 2434 C CA . ILE B 1 68 ? -0.699 -3.533 11.727 1 98.81 68 ILE B CA 1
ATOM 2435 C C . ILE B 1 68 ? 0.786 -3.205 11.578 1 98.81 68 ILE B C 1
ATOM 2437 O O . ILE B 1 68 ? 1.585 -4.07 11.219 1 98.81 68 ILE B O 1
ATOM 2441 N N . LEU B 1 69 ? 1.126 -1.948 11.875 1 98.81 69 LEU B N 1
ATOM 2442 C CA . LEU B 1 69 ? 2.527 -1.547 11.836 1 98.81 69 LEU B CA 1
ATOM 2443 C C . LEU B 1 69 ? 3.373 -2.441 12.742 1 98.81 69 LEU B C 1
ATOM 2445 O O . LEU B 1 69 ? 4.367 -3.016 12.297 1 98.81 69 LEU B O 1
ATOM 2449 N N . LYS B 1 70 ? 2.955 -2.635 13.914 1 98.81 70 LYS B N 1
ATOM 2450 C CA . LYS B 1 70 ? 3.701 -3.428 14.891 1 98.81 70 LYS B CA 1
ATOM 2451 C C . LYS B 1 70 ? 3.881 -4.863 14.406 1 98.81 70 LYS B C 1
ATOM 2453 O O . LYS B 1 70 ? 4.992 -5.395 14.422 1 98.81 70 LYS B O 1
ATOM 2458 N N . LEU B 1 71 ? 2.861 -5.441 13.914 1 98.75 71 LEU B N 1
ATOM 2459 C CA . LEU B 1 71 ? 2.83 -6.875 13.641 1 98.75 71 LEU B CA 1
ATOM 2460 C C . LEU B 1 71 ? 3.504 -7.188 12.305 1 98.75 71 LEU B C 1
ATOM 2462 O O . LEU B 1 71 ? 3.832 -8.344 12.031 1 98.75 71 LEU B O 1
ATOM 2466 N N . THR B 1 72 ? 3.783 -6.195 11.469 1 98.69 72 THR B N 1
ATOM 2467 C CA . THR B 1 72 ? 4.309 -6.48 10.141 1 98.69 72 THR B CA 1
ATOM 2468 C C . THR B 1 72 ? 5.758 -6.023 10.016 1 98.69 72 THR B C 1
ATOM 2470 O O . THR B 1 72 ? 6.379 -6.184 8.969 1 98.69 72 THR B O 1
ATOM 2473 N N . PHE B 1 73 ? 6.359 -5.492 11.055 1 98.75 73 PHE B N 1
ATOM 2474 C CA . PHE B 1 73 ? 7.715 -4.961 10.961 1 98.75 73 PHE B CA 1
ATOM 2475 C C . PHE B 1 73 ? 8.711 -6.07 10.641 1 98.75 73 PHE B C 1
ATOM 2477 O O . PHE B 1 73 ? 9.547 -5.922 9.75 1 98.75 73 PHE B O 1
ATOM 2484 N N . ARG B 1 74 ? 8.641 -7.164 11.32 1 98.5 74 ARG B N 1
ATOM 2485 C CA . ARG B 1 74 ? 9.57 -8.266 11.086 1 98.5 74 ARG B CA 1
ATOM 2486 C C . ARG B 1 74 ? 9.422 -8.812 9.672 1 98.5 74 ARG B C 1
ATOM 2488 O O . ARG B 1 74 ? 10.414 -9.172 9.031 1 98.5 74 ARG B O 1
ATOM 2495 N N . ARG B 1 75 ? 8.172 -8.906 9.211 1 98.56 75 ARG B N 1
ATOM 2496 C CA . ARG B 1 75 ? 7.938 -9.328 7.832 1 98.56 75 ARG B CA 1
ATOM 2497 C C . ARG B 1 75 ? 8.672 -8.422 6.848 1 98.56 75 ARG B C 1
ATOM 2499 O O . ARG B 1 75 ? 9.289 -8.898 5.895 1 98.56 75 ARG B O 1
ATOM 2506 N N . ALA B 1 76 ? 8.555 -7.113 7.098 1 98.56 76 ALA B N 1
ATOM 2507 C CA . ALA B 1 76 ? 9.219 -6.148 6.223 1 98.56 76 ALA B CA 1
ATOM 2508 C C . ALA B 1 76 ? 10.727 -6.367 6.207 1 98.56 76 ALA B C 1
ATOM 2510 O O . ALA B 1 76 ? 11.375 -6.234 5.164 1 98.56 76 ALA B O 1
ATOM 2511 N N . CYS B 1 77 ? 11.266 -6.703 7.34 1 98.56 77 CYS B N 1
ATOM 2512 C CA . CYS B 1 77 ? 12.695 -7 7.43 1 98.56 77 CYS B CA 1
ATOM 2513 C C . CYS B 1 77 ? 13.039 -8.25 6.629 1 98.56 77 CYS B C 1
ATOM 2515 O O . CYS B 1 77 ? 14 -8.25 5.855 1 98.56 77 CYS B O 1
ATOM 2517 N N . CYS B 1 78 ? 12.242 -9.281 6.723 1 98.38 78 CYS B N 1
ATOM 2518 C CA . CYS B 1 78 ? 12.477 -10.531 6 1 98.38 78 CYS B CA 1
ATOM 2519 C C . CYS B 1 78 ? 12.461 -10.297 4.492 1 98.38 78 CYS B C 1
ATOM 2521 O O . CYS B 1 78 ? 13.25 -10.898 3.76 1 98.38 78 CYS B O 1
ATOM 2523 N N . ILE B 1 79 ? 11.633 -9.414 4.059 1 98.31 79 ILE B N 1
ATOM 2524 C CA . ILE B 1 79 ? 11.422 -9.156 2.637 1 98.31 79 ILE B CA 1
ATOM 2525 C C . ILE B 1 79 ? 12.703 -8.594 2.025 1 98.31 79 ILE B C 1
ATOM 2527 O O . ILE B 1 79 ? 13.031 -8.875 0.871 1 98.31 79 ILE B O 1
ATOM 2531 N N . VAL B 1 80 ? 13.461 -7.836 2.869 1 97.75 80 VAL B N 1
ATOM 2532 C CA . VAL B 1 80 ? 14.711 -7.266 2.357 1 97.75 80 VAL B CA 1
ATOM 2533 C C . VAL B 1 80 ? 15.898 -8.07 2.879 1 97.75 80 VAL B C 1
ATOM 2535 O O . VAL B 1 80 ? 16.984 -7.527 3.062 1 97.75 80 VAL B O 1
ATOM 2538 N N . ASN B 1 81 ? 15.648 -9.312 3.26 1 96.56 81 ASN B N 1
ATOM 2539 C CA . ASN B 1 81 ? 16.641 -10.352 3.514 1 96.56 81 ASN B CA 1
ATOM 2540 C C . ASN B 1 81 ? 17.25 -10.211 4.902 1 96.56 81 ASN B C 1
ATOM 2542 O O . ASN B 1 81 ? 18.328 -10.758 5.168 1 96.56 81 ASN B O 1
ATOM 2546 N N . ILE B 1 82 ? 16.656 -9.383 5.762 1 97.56 82 ILE B N 1
ATOM 2547 C CA . ILE B 1 82 ? 17.016 -9.414 7.176 1 97.56 82 ILE B CA 1
ATOM 2548 C C . ILE B 1 82 ? 16.25 -10.523 7.883 1 97.56 82 ILE B C 1
ATOM 2550 O O . ILE B 1 82 ? 15.016 -10.523 7.895 1 97.56 82 ILE B O 1
ATOM 2554 N N . PRO B 1 83 ? 16.984 -11.477 8.469 1 94.75 83 PRO B N 1
ATOM 2555 C CA . PRO B 1 83 ? 16.266 -12.57 9.141 1 94.75 83 PRO B CA 1
ATOM 2556 C C . PRO B 1 83 ? 15.352 -12.078 10.258 1 94.75 83 PRO B C 1
ATOM 2558 O O . PRO B 1 83 ? 15.75 -11.234 11.062 1 94.75 83 PRO B O 1
ATOM 2561 N N . GLY B 1 84 ? 14.164 -12.633 10.258 1 91.81 84 GLY B N 1
ATOM 2562 C CA . GLY B 1 84 ? 13.18 -12.211 11.242 1 91.81 84 GLY B CA 1
ATOM 2563 C C . GLY B 1 84 ? 13.664 -12.391 12.672 1 91.81 84 GLY B C 1
ATOM 2564 O O . GLY B 1 84 ? 13.344 -11.578 13.547 1 91.81 84 GLY B O 1
ATOM 2565 N N . ASP B 1 85 ? 14.438 -13.383 12.859 1 93.88 85 ASP B N 1
ATOM 2566 C CA . ASP B 1 85 ? 14.906 -13.695 14.211 1 93.88 85 ASP B CA 1
ATOM 2567 C C . ASP B 1 85 ? 16.031 -12.75 14.633 1 93.88 85 ASP B C 1
ATOM 2569 O O . ASP B 1 85 ? 16.391 -12.695 15.812 1 93.88 85 ASP B O 1
ATOM 2573 N N . ALA B 1 86 ? 16.516 -12.016 13.719 1 95.62 86 ALA B N 1
ATOM 2574 C CA . ALA B 1 86 ? 17.531 -11.008 14.031 1 95.62 86 ALA B CA 1
ATOM 2575 C C . ALA B 1 86 ? 16.891 -9.75 14.609 1 95.62 86 ALA B C 1
ATOM 2577 O O . ALA B 1 86 ? 17.578 -8.883 15.156 1 95.62 86 ALA B O 1
ATOM 2578 N N . VAL B 1 87 ? 15.609 -9.641 14.547 1 97.75 87 VAL B N 1
ATOM 2579 C CA . VAL B 1 87 ? 14.844 -8.516 15.078 1 97.75 87 VAL B CA 1
ATOM 2580 C C . VAL B 1 87 ? 14.133 -8.938 16.359 1 97.75 87 VAL B C 1
ATOM 2582 O O . VAL B 1 87 ? 13.141 -9.664 16.328 1 97.75 87 VAL B O 1
ATOM 2585 N N . SER B 1 88 ? 14.531 -8.453 17.516 1 97.81 88 SER B N 1
ATOM 2586 C CA . SER B 1 88 ? 13.977 -8.867 18.797 1 97.81 88 SER B CA 1
ATOM 2587 C C . SER B 1 88 ? 12.664 -8.156 19.094 1 97.81 88 SER B C 1
ATOM 2589 O O . SER B 1 88 ? 12.336 -7.156 18.453 1 97.81 88 SER B O 1
ATOM 2591 N N . ASP B 1 89 ? 11.93 -8.719 20.047 1 97.94 89 ASP B N 1
ATOM 2592 C CA . ASP B 1 89 ? 10.719 -8.055 20.516 1 97.94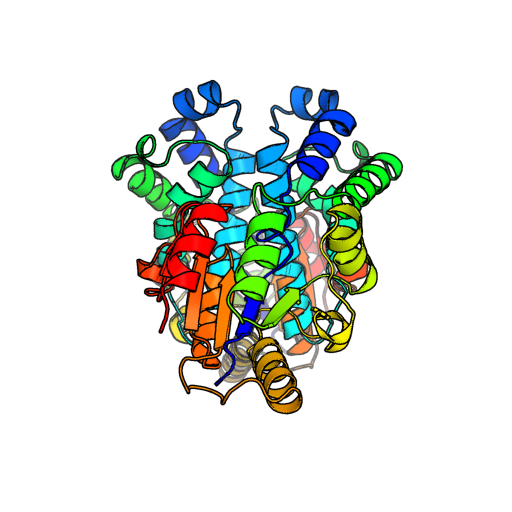 89 ASP B CA 1
ATOM 2593 C C . ASP B 1 89 ? 11.023 -6.648 21.031 1 97.94 89 ASP B C 1
ATOM 2595 O O . ASP B 1 89 ? 10.211 -5.73 20.875 1 97.94 89 ASP B O 1
ATOM 2599 N N . GLU B 1 90 ? 12.141 -6.523 21.641 1 98.06 90 GLU B N 1
ATOM 2600 C CA . GLU B 1 90 ? 12.562 -5.219 22.156 1 98.06 90 GLU B CA 1
ATOM 2601 C C . GLU B 1 90 ? 12.805 -4.234 21.016 1 98.06 90 GLU B C 1
ATOM 2603 O O . GLU B 1 90 ? 12.477 -3.053 21.125 1 98.06 90 GLU B O 1
ATOM 2608 N N . ASP B 1 91 ? 13.445 -4.711 19.922 1 98.44 91 ASP B N 1
ATOM 2609 C CA . ASP B 1 91 ? 13.648 -3.865 18.75 1 98.44 91 ASP B CA 1
ATOM 2610 C C . ASP B 1 91 ? 12.312 -3.332 18.219 1 98.44 91 ASP B C 1
ATOM 2612 O O . ASP B 1 91 ? 12.172 -2.133 17.969 1 98.44 91 ASP B O 1
ATOM 2616 N N . VAL B 1 92 ? 11.336 -4.219 18.109 1 98.56 92 VAL B N 1
ATOM 2617 C CA . VAL B 1 92 ? 10.016 -3.838 17.609 1 98.56 92 VAL B CA 1
ATOM 2618 C C . VAL B 1 92 ? 9.383 -2.818 18.562 1 98.56 92 VAL B C 1
ATOM 2620 O O . VAL B 1 92 ? 8.828 -1.812 18.125 1 98.56 92 VAL B O 1
ATOM 2623 N N . THR B 1 93 ? 9.445 -3.076 19.844 1 98.5 93 THR B N 1
ATOM 2624 C CA . THR B 1 93 ? 8.875 -2.189 20.844 1 98.5 93 THR B CA 1
ATOM 2625 C C . THR B 1 93 ? 9.477 -0.791 20.734 1 98.5 93 THR B C 1
ATOM 2627 O O . THR B 1 93 ? 8.75 0.205 20.781 1 98.5 93 THR B O 1
ATOM 2630 N N . GLU B 1 94 ? 10.766 -0.698 20.562 1 98.56 94 GLU B N 1
ATOM 2631 C CA . GLU B 1 94 ? 11.438 0.595 20.484 1 98.56 94 GLU B CA 1
ATOM 2632 C C . GLU B 1 94 ? 11.07 1.334 19.203 1 98.56 94 GLU B C 1
ATOM 2634 O O . GLU B 1 94 ? 10.906 2.557 19.219 1 98.56 94 GLU B O 1
ATOM 2639 N N . VAL B 1 95 ? 10.969 0.624 18.125 1 98.69 95 VAL B N 1
ATOM 2640 C CA . VAL B 1 95 ? 10.555 1.234 16.875 1 98.69 95 VAL B CA 1
ATOM 2641 C C . VAL B 1 95 ? 9.133 1.776 17.016 1 98.69 95 VAL B C 1
ATOM 2643 O O . VAL B 1 95 ? 8.844 2.887 16.562 1 98.69 95 VAL B O 1
ATOM 2646 N N . MET B 1 96 ? 8.25 1.009 17.656 1 98.69 96 MET B N 1
ATOM 2647 C CA . MET B 1 96 ? 6.871 1.451 17.828 1 98.69 96 MET B CA 1
ATOM 2648 C C . MET B 1 96 ? 6.793 2.648 18.766 1 98.69 96 MET B C 1
ATOM 2650 O O . MET B 1 96 ? 5.957 3.535 18.594 1 98.69 96 MET B O 1
ATOM 2654 N N . LYS B 1 97 ? 7.648 2.656 19.75 1 98.56 97 LYS B N 1
ATOM 2655 C CA . LYS B 1 97 ? 7.746 3.824 20.625 1 98.56 97 LYS B CA 1
ATOM 2656 C C . LYS B 1 97 ? 8.141 5.066 19.844 1 98.56 97 LYS B C 1
ATOM 2658 O O . LYS B 1 97 ? 7.602 6.152 20.062 1 98.56 97 LYS B O 1
ATOM 2663 N N . ALA B 1 98 ? 9.094 4.902 18.984 1 98.69 98 ALA B N 1
ATOM 2664 C CA . ALA B 1 98 ? 9.547 6.008 18.141 1 98.69 98 ALA B CA 1
ATOM 2665 C C . ALA B 1 98 ? 8.422 6.508 17.234 1 98.69 98 ALA B C 1
ATOM 2667 O O . ALA B 1 98 ? 8.312 7.707 16.969 1 98.69 98 ALA B O 1
ATOM 2668 N N . PHE B 1 99 ? 7.609 5.586 16.766 1 97.62 99 PHE B N 1
ATOM 2669 C CA . PHE B 1 99 ? 6.477 5.973 15.93 1 97.62 99 PHE B CA 1
ATOM 2670 C C . PHE B 1 99 ? 5.496 6.836 16.719 1 97.62 99 PHE B C 1
ATOM 2672 O O . PHE B 1 99 ? 4.852 7.723 16.156 1 97.62 99 PHE B O 1
ATOM 2679 N N . LYS B 1 100 ? 5.363 6.66 17.984 1 97.31 100 LYS B N 1
ATOM 2680 C CA . LYS B 1 100 ? 4.48 7.426 18.859 1 97.31 100 LYS B CA 1
ATOM 2681 C C . LYS B 1 100 ? 5.105 8.773 19.234 1 97.31 100 LYS B C 1
ATOM 2683 O O . LYS B 1 100 ? 4.453 9.617 19.844 1 97.31 100 LYS B O 1
ATOM 2688 N N . ALA B 1 101 ? 6.336 8.953 18.828 1 97.94 101 ALA B N 1
ATOM 2689 C CA . ALA B 1 101 ? 7.07 10.156 19.219 1 97.94 101 ALA B CA 1
ATOM 2690 C C . ALA B 1 101 ? 7.434 10.984 18 1 97.94 101 ALA B C 1
ATOM 2692 O O . ALA B 1 101 ? 8.406 11.742 18.016 1 97.94 101 ALA B O 1
ATOM 2693 N N . MET B 1 102 ? 6.715 10.812 16.938 1 98.5 102 MET B N 1
ATOM 2694 C CA . MET B 1 102 ? 7.008 11.547 15.719 1 98.5 102 MET B CA 1
ATOM 2695 C C . MET B 1 102 ? 6.961 13.055 15.969 1 98.5 102 MET B C 1
ATOM 2697 O O . MET B 1 102 ? 6.195 13.523 16.812 1 98.5 102 MET B O 1
ATOM 2701 N N . GLN B 1 103 ? 7.715 13.781 15.242 1 98.56 103 GLN B N 1
ATOM 2702 C CA . GLN B 1 103 ? 7.855 15.219 15.414 1 98.56 103 GLN B CA 1
ATOM 2703 C C . GLN B 1 103 ? 7.098 15.984 14.336 1 98.56 103 GLN B C 1
ATOM 2705 O O . GLN B 1 103 ? 6.949 15.492 13.211 1 98.56 103 GLN B O 1
ATOM 2710 N N . PRO B 1 104 ? 6.578 17.188 14.672 1 98.81 104 PRO B N 1
ATOM 2711 C CA . PRO B 1 104 ? 5.875 17.984 13.664 1 98.81 104 PRO B CA 1
ATOM 2712 C C . PRO B 1 104 ? 6.785 18.422 12.516 1 98.81 104 PRO B C 1
ATOM 2714 O O . PRO B 1 104 ? 7.973 18.672 12.727 1 98.81 104 PRO B O 1
ATOM 2717 N N . ARG B 1 105 ? 6.191 18.453 11.328 1 98.69 105 ARG B N 1
ATOM 2718 C CA . ARG B 1 105 ? 6.902 19.094 10.227 1 98.69 105 ARG B CA 1
ATOM 2719 C C . ARG B 1 105 ? 7.242 20.547 10.562 1 98.69 105 ARG B C 1
ATOM 2721 O O . ARG B 1 105 ? 6.512 21.203 11.305 1 98.69 105 ARG B O 1
ATOM 2728 N N . GLU B 1 106 ? 8.359 20.984 9.984 1 98.19 106 GLU B N 1
ATOM 2729 C CA . GLU B 1 106 ? 8.75 22.375 10.164 1 98.19 106 GLU B CA 1
ATOM 2730 C C . GLU B 1 106 ? 7.633 23.328 9.742 1 98.19 106 GLU B C 1
ATOM 2732 O O . GLU B 1 106 ? 7.023 23.156 8.688 1 98.19 106 GLU B O 1
ATOM 2737 N N . GLY B 1 107 ? 7.27 24.25 10.625 1 98.62 107 GLY B N 1
ATOM 2738 C CA . GLY B 1 107 ? 6.293 25.281 10.297 1 98.62 107 GLY B CA 1
ATOM 2739 C C . GLY B 1 107 ? 4.867 24.875 10.625 1 98.62 107 GLY B C 1
ATOM 2740 O O . GLY B 1 107 ? 3.938 25.672 10.438 1 98.62 107 GLY B O 1
ATOM 2741 N N . LEU B 1 108 ? 4.672 23.672 11.148 1 98.88 108 LEU B N 1
ATOM 2742 C CA . LEU B 1 108 ? 3.316 23.188 11.375 1 98.88 108 LEU B CA 1
ATOM 2743 C C . LEU B 1 108 ? 2.564 24.094 12.344 1 98.88 108 LEU B C 1
ATOM 2745 O O . LEU B 1 108 ? 1.439 24.516 12.062 1 98.88 108 LEU B O 1
ATOM 2749 N N . LYS B 1 109 ? 3.182 24.359 13.508 1 98.81 109 LYS B N 1
ATOM 2750 C CA . LYS B 1 109 ? 2.518 25.188 14.5 1 98.81 109 LYS B CA 1
ATOM 2751 C C . LYS B 1 109 ? 2.178 26.562 13.922 1 98.81 109 LYS B C 1
ATOM 2753 O O . LYS B 1 109 ? 1.077 27.078 14.133 1 98.81 109 LYS B O 1
ATOM 2758 N N . GLU B 1 110 ? 3.145 27.141 13.266 1 98.75 110 GLU B N 1
ATOM 2759 C CA . GLU B 1 110 ? 2.92 28.438 12.641 1 98.75 110 GLU B CA 1
ATOM 2760 C C . GLU B 1 110 ? 1.772 28.375 11.633 1 98.75 110 GLU B C 1
ATOM 2762 O O . GLU B 1 110 ? 0.979 29.312 11.531 1 98.75 110 GLU B O 1
ATOM 2767 N N . CYS B 1 111 ? 1.721 27.328 10.867 1 98.88 111 CYS B N 1
ATOM 2768 C CA . CYS B 1 111 ? 0.664 27.156 9.875 1 98.88 111 CYS B CA 1
ATOM 2769 C C . CYS B 1 111 ? -0.702 27.062 10.547 1 98.88 111 CYS B C 1
ATOM 2771 O O . CYS B 1 111 ? -1.638 27.766 10.156 1 98.88 111 CYS B O 1
ATOM 2773 N N . PHE B 1 112 ? -0.861 26.219 11.562 1 98.81 112 PHE B N 1
ATOM 2774 C CA . PHE B 1 112 ? -2.119 26.047 12.281 1 98.81 112 PHE B CA 1
ATOM 2775 C C . PHE B 1 112 ? -2.551 27.359 12.938 1 98.81 112 PHE B C 1
ATOM 2777 O O . PHE B 1 112 ? -3.684 27.812 12.75 1 98.81 112 PHE B O 1
ATOM 2784 N N . ASP B 1 113 ? -1.632 27.984 13.719 1 98.5 113 ASP B N 1
ATOM 2785 C CA . ASP B 1 113 ? -1.928 29.234 14.398 1 98.5 113 ASP B CA 1
ATOM 2786 C C . ASP B 1 113 ? -2.279 30.344 13.398 1 98.5 113 ASP B C 1
ATOM 2788 O O . ASP B 1 113 ? -3.229 31.094 13.609 1 98.5 113 ASP B O 1
ATOM 2792 N N . GLY B 1 114 ? -1.49 30.375 12.359 1 98.56 114 GLY B N 1
ATOM 2793 C CA . GLY B 1 114 ? -1.716 31.391 11.344 1 98.56 114 GLY B CA 1
ATOM 2794 C C . GLY B 1 114 ? -3.061 31.25 10.656 1 98.56 114 GLY B C 1
ATOM 2795 O O . GLY B 1 114 ? -3.715 32.25 10.359 1 98.56 114 GLY B O 1
ATOM 2796 N N . LEU B 1 115 ? -3.488 30.078 10.32 1 98.62 115 LEU B N 1
ATOM 2797 C CA . LEU B 1 115 ? -4.801 29.844 9.719 1 98.62 115 LEU B CA 1
ATOM 2798 C C . LEU B 1 115 ? -5.91 30.266 10.672 1 98.62 115 LEU B C 1
ATOM 2800 O O . LEU B 1 115 ? -6.867 30.938 10.266 1 98.62 115 LEU B O 1
ATOM 2804 N N . ARG B 1 116 ? -5.742 29.953 11.93 1 97.88 116 ARG B N 1
ATOM 2805 C CA . ARG B 1 116 ? -6.746 30.344 12.914 1 97.88 116 ARG B CA 1
ATOM 2806 C C . ARG B 1 116 ? -6.828 31.859 13.047 1 97.88 116 ARG B C 1
ATOM 2808 O O . ARG B 1 116 ? -7.922 32.406 13.133 1 97.88 116 ARG B O 1
ATOM 2815 N N . GLU B 1 117 ? -5.73 32.469 13.078 1 97.56 117 GLU B N 1
ATOM 2816 C CA . GLU B 1 117 ? -5.691 33.906 13.141 1 97.56 117 GLU B CA 1
ATOM 2817 C C . GLU B 1 117 ? -6.375 34.531 11.93 1 97.56 117 GLU B C 1
ATOM 2819 O O . GLU B 1 117 ? -6.98 35.625 12.031 1 97.56 117 GLU B O 1
ATOM 2824 N N . ALA B 1 118 ? -6.301 33.875 10.836 1 97.62 118 ALA B N 1
ATOM 2825 C CA . ALA B 1 118 ? -6.902 34.344 9.594 1 97.62 118 ALA B CA 1
ATOM 2826 C C . ALA B 1 118 ? -8.383 34 9.523 1 97.62 118 ALA B C 1
ATOM 2828 O O . ALA B 1 118 ? -9.047 34.281 8.523 1 97.62 118 ALA B O 1
ATOM 2829 N N . GLY B 1 119 ? -8.859 33.344 10.516 1 96.75 119 GLY B N 1
ATOM 2830 C CA . GLY B 1 119 ? -10.297 33.125 10.609 1 96.75 119 GLY B CA 1
ATOM 2831 C C . GLY B 1 119 ? -10.703 31.719 10.18 1 96.75 119 GLY B C 1
ATOM 2832 O O . GLY B 1 119 ? -11.891 31.406 10.125 1 96.75 119 GLY B O 1
ATOM 2833 N N . TRP B 1 120 ? -9.742 30.828 9.828 1 98 120 TRP B N 1
ATOM 2834 C CA . TRP B 1 120 ? -10.047 29.453 9.461 1 98 120 TRP B CA 1
ATOM 2835 C C . TRP B 1 120 ? -10.328 28.609 10.695 1 98 120 TRP B C 1
ATOM 2837 O O . TRP B 1 120 ? -9.766 28.844 11.766 1 98 120 TRP B O 1
ATOM 2847 N N . ASP B 1 121 ? -11.195 27.625 10.625 1 98.19 121 ASP B N 1
ATOM 2848 C CA . ASP B 1 121 ? -11.297 26.531 11.594 1 98.19 121 ASP B CA 1
ATOM 2849 C C . ASP B 1 121 ? -10.492 25.328 11.148 1 98.19 121 ASP B C 1
ATOM 2851 O O . ASP B 1 121 ? -10.656 24.844 10.023 1 98.19 121 ASP B O 1
ATOM 2855 N N . VAL B 1 122 ? -9.602 24.844 11.992 1 98.69 122 VAL B N 1
ATOM 2856 C CA . VAL B 1 122 ? -8.602 23.875 11.562 1 98.69 122 VAL B CA 1
ATOM 2857 C C . VAL B 1 122 ? -8.891 22.516 12.195 1 98.69 122 VAL B C 1
ATOM 2859 O O . VAL B 1 122 ? -9.109 22.422 13.398 1 98.69 122 VAL B O 1
ATOM 2862 N N . TYR B 1 123 ? -8.93 21.484 11.375 1 98.81 123 TYR B N 1
ATOM 2863 C CA . TYR B 1 123 ? -9.211 20.109 11.766 1 98.81 123 TYR B CA 1
ATOM 2864 C C . TYR B 1 123 ? -8.086 19.172 11.336 1 98.81 123 TYR B C 1
ATOM 2866 O O . TYR B 1 123 ? -7.203 19.562 10.57 1 98.81 123 TYR B O 1
ATOM 2874 N N . ALA B 1 124 ? -8.109 18 11.898 1 98.94 124 ALA B N 1
ATOM 2875 C CA . ALA B 1 124 ? -7.254 16.906 11.453 1 98.94 124 ALA B CA 1
ATOM 2876 C C . ALA B 1 124 ? -8.07 15.641 11.188 1 98.94 124 ALA B C 1
ATOM 2878 O O . ALA B 1 124 ? -9.016 15.336 11.914 1 98.94 124 ALA B O 1
ATOM 2879 N N . VAL B 1 125 ? -7.789 14.961 10.117 1 98.94 125 VAL B N 1
ATOM 2880 C CA . VAL B 1 125 ? -8.383 13.68 9.742 1 98.94 125 VAL B CA 1
ATOM 2881 C C . VAL B 1 125 ? -7.293 12.625 9.602 1 98.94 125 VAL B C 1
ATOM 2883 O O . VAL B 1 125 ? -6.391 12.773 8.773 1 98.94 125 VAL B O 1
ATOM 2886 N N . THR B 1 126 ? -7.383 11.547 10.414 1 98.88 126 THR B N 1
ATOM 2887 C CA . THR B 1 126 ? -6.219 10.672 10.5 1 98.88 126 THR B CA 1
ATOM 2888 C C . THR B 1 126 ? -6.637 9.203 10.461 1 98.88 126 THR B C 1
ATOM 2890 O O . THR B 1 126 ? -7.684 8.836 11 1 98.88 126 THR B O 1
ATOM 2893 N N . ASN B 1 127 ? -5.801 8.344 9.797 1 98.75 127 ASN B N 1
ATOM 2894 C CA . ASN B 1 127 ? -5.871 6.895 9.922 1 98.75 127 ASN B CA 1
ATOM 2895 C C . ASN B 1 127 ? -5.465 6.43 11.32 1 98.75 127 ASN B C 1
ATOM 2897 O O . ASN B 1 127 ? -5.77 5.305 11.711 1 98.75 127 ASN B O 1
ATOM 2901 N N . GLY B 1 128 ? -4.789 7.246 12.055 1 98.5 128 GLY B N 1
ATOM 2902 C CA . GLY B 1 128 ? -4.227 6.883 13.352 1 98.5 128 GLY B CA 1
ATOM 2903 C C . GLY B 1 128 ? -5.223 7.004 14.492 1 98.5 128 GLY B C 1
ATOM 2904 O O . GLY B 1 128 ? -6.352 7.449 14.289 1 98.5 128 GLY B O 1
ATOM 2905 N N . GLY B 1 129 ? -4.789 6.594 15.641 1 98 129 GLY B N 1
ATOM 2906 C CA . GLY B 1 129 ? -5.633 6.629 16.828 1 98 129 GLY B CA 1
ATOM 2907 C C . GLY B 1 129 ? -5.762 8.016 17.422 1 98 129 GLY B C 1
ATOM 2908 O O . GLY B 1 129 ? -4.887 8.859 17.234 1 98 129 GLY B O 1
ATOM 2909 N N . VAL B 1 130 ? -6.828 8.172 18.156 1 98.38 130 VAL B N 1
ATOM 2910 C CA . VAL B 1 130 ? -7.172 9.461 18.75 1 98.38 130 VAL B CA 1
ATOM 2911 C C . VAL B 1 130 ? -6.105 9.867 19.766 1 98.38 130 VAL B C 1
ATOM 2913 O O . VAL B 1 130 ? -5.516 10.945 19.656 1 98.38 130 VAL B O 1
ATOM 2916 N N . GLN B 1 131 ? -5.777 9.031 20.656 1 97.88 131 GLN B N 1
ATOM 2917 C CA . GLN B 1 131 ? -4.871 9.367 21.75 1 97.88 131 GLN B CA 1
ATOM 2918 C C . GLN B 1 131 ? -3.471 9.68 21.219 1 97.88 131 GLN B C 1
ATOM 2920 O O . GLN B 1 131 ? -2.857 10.672 21.641 1 97.88 131 GLN B O 1
ATOM 2925 N N . THR B 1 132 ? -3.016 8.867 20.344 1 98.38 132 THR B N 1
ATOM 2926 C CA . THR B 1 132 ? -1.689 9.07 19.781 1 98.38 132 THR B CA 1
ATOM 2927 C C . THR B 1 132 ? -1.632 10.383 19 1 98.38 132 THR B C 1
ATOM 2929 O O . THR B 1 132 ? -0.689 11.164 19.156 1 98.38 132 THR B O 1
ATOM 2932 N N . SER B 1 133 ? -2.629 10.672 18.203 1 98.69 133 SER B N 1
ATOM 2933 C CA . SER B 1 133 ? -2.65 11.883 17.375 1 98.69 133 SER B CA 1
ATOM 2934 C C . SER B 1 133 ? -2.73 13.133 18.25 1 98.69 133 SER B C 1
ATOM 2936 O O . SER B 1 133 ? -1.999 14.102 18.016 1 98.69 133 SER B O 1
ATOM 2938 N N . LEU B 1 134 ? -3.605 13.109 19.234 1 98.69 134 LEU B N 1
ATOM 2939 C CA . LEU B 1 134 ? -3.705 14.266 20.125 1 98.69 134 LEU B CA 1
ATOM 2940 C C . LEU B 1 134 ? -2.396 14.484 20.875 1 98.69 134 LEU B C 1
ATOM 2942 O O . LEU B 1 134 ? -2.012 15.625 21.141 1 98.69 134 LEU B O 1
ATOM 2946 N N . SER B 1 135 ? -1.731 13.406 21.234 1 98.5 135 SER B N 1
ATOM 2947 C CA . SER B 1 135 ? -0.441 13.508 21.906 1 98.5 135 SER B CA 1
ATOM 2948 C C . SER B 1 135 ? 0.599 14.172 21.016 1 98.5 135 SER B C 1
ATOM 2950 O O . SER B 1 135 ? 1.424 14.961 21.484 1 98.5 135 SER B O 1
ATOM 2952 N N . TYR B 1 136 ? 0.597 13.836 19.656 1 98.69 136 TYR B N 1
ATOM 2953 C CA . TYR B 1 136 ? 1.474 14.516 18.703 1 98.69 136 TYR B CA 1
ATOM 2954 C C . TYR B 1 136 ? 1.307 16.031 18.797 1 98.69 136 TYR B C 1
ATOM 2956 O O . TYR B 1 136 ? 2.289 16.766 18.922 1 98.69 136 TYR B O 1
ATOM 2964 N N . TYR B 1 137 ? 0.069 16.438 18.75 1 98.81 137 TYR B N 1
ATOM 2965 C CA . TYR B 1 137 ? -0.219 17.875 18.703 1 98.81 137 TYR B CA 1
ATOM 2966 C C . TYR B 1 137 ? 0.139 18.531 20.031 1 98.81 137 TYR B C 1
ATOM 2968 O O . TYR B 1 137 ? 0.701 19.641 20.047 1 98.81 137 TYR B O 1
ATOM 2976 N N . ARG B 1 138 ? -0.165 17.875 21.156 1 98.56 138 ARG B N 1
ATOM 2977 C CA . ARG B 1 138 ? 0.182 18.422 22.469 1 98.56 138 ARG B CA 1
ATOM 2978 C C . ARG B 1 138 ? 1.688 18.625 22.594 1 98.56 138 ARG B C 1
ATOM 2980 O O . ARG B 1 138 ? 2.139 19.688 23.031 1 98.56 138 ARG B O 1
ATOM 2987 N N . LYS B 1 139 ? 2.406 17.672 22.203 1 98.31 139 LYS B N 1
ATOM 2988 C CA . LYS B 1 139 ? 3.863 17.734 22.297 1 98.31 139 LYS B CA 1
ATOM 2989 C C . LYS B 1 139 ? 4.418 18.812 21.375 1 98.31 139 LYS B C 1
ATOM 2991 O O . LYS B 1 139 ? 5.465 19.406 21.656 1 98.31 139 LYS B O 1
ATOM 2996 N N . ALA B 1 140 ? 3.75 19.047 20.281 1 98.5 140 ALA B N 1
ATOM 2997 C CA . ALA B 1 140 ? 4.148 20.078 19.328 1 98.5 140 ALA B CA 1
ATOM 2998 C C . ALA B 1 140 ? 3.67 21.453 19.766 1 98.5 140 ALA B C 1
ATOM 3000 O O . ALA B 1 140 ? 3.879 22.438 19.047 1 98.5 140 ALA B O 1
ATOM 3001 N N . LEU B 1 141 ? 2.955 21.531 20.906 1 98.31 141 LEU B N 1
ATOM 3002 C CA . LEU B 1 141 ? 2.395 22.766 21.453 1 98.31 141 LEU B CA 1
ATOM 3003 C C . LEU B 1 141 ? 1.365 23.359 20.5 1 98.31 141 LEU B C 1
ATOM 3005 O O . LEU B 1 141 ? 1.302 24.578 20.328 1 98.31 141 LEU B O 1
ATOM 3009 N N . ILE B 1 142 ? 0.677 22.531 19.797 1 98.62 142 ILE B N 1
ATOM 3010 C CA . ILE B 1 142 ? -0.437 22.906 18.938 1 98.62 142 ILE B CA 1
ATOM 3011 C C . ILE B 1 142 ? -1.756 22.5 19.578 1 98.62 142 ILE B C 1
ATOM 3013 O O . ILE B 1 142 ? -1.967 21.328 19.891 1 98.62 142 ILE B O 1
ATOM 3017 N N . GLU B 1 143 ? -2.549 23.453 19.844 1 95.88 143 GLU B N 1
ATOM 3018 C CA . GLU B 1 143 ? -3.846 23.156 20.438 1 95.88 143 GLU B CA 1
ATOM 3019 C C . GLU B 1 143 ? -4.762 22.453 19.453 1 95.88 143 GLU B C 1
ATOM 3021 O O . GLU B 1 143 ? -5.039 22.984 18.375 1 95.88 143 GLU B O 1
ATOM 3026 N N . LEU B 1 144 ? -5.191 21.297 19.703 1 97.94 144 LEU B N 1
ATOM 3027 C CA . LEU B 1 144 ? -6.191 20.547 18.969 1 97.94 144 LEU B CA 1
ATOM 3028 C C . LEU B 1 144 ? -6.996 19.641 19.906 1 97.94 144 LEU B C 1
ATOM 3030 O O . LEU B 1 144 ? -6.434 18.781 20.578 1 97.94 144 LEU B O 1
ATOM 3034 N N . ASP B 1 145 ? -8.266 19.906 20 1 97.5 145 ASP B N 1
ATOM 3035 C CA . ASP B 1 145 ? -9.078 19.109 20.906 1 97.5 145 ASP B CA 1
ATOM 3036 C C . ASP B 1 145 ? -9.781 17.969 20.156 1 97.5 145 ASP B C 1
ATOM 3038 O O . ASP B 1 145 ? -9.633 17.844 18.938 1 97.5 145 ASP B O 1
ATOM 3042 N N . ARG B 1 146 ? -10.516 17.188 20.906 1 98.19 146 ARG B N 1
ATOM 3043 C CA . ARG B 1 146 ? -11.141 15.984 20.391 1 98.19 146 ARG B CA 1
ATOM 3044 C C . ARG B 1 146 ? -12.156 16.312 19.312 1 98.19 146 ARG B C 1
ATOM 3046 O O . ARG B 1 146 ? -12.336 15.547 18.359 1 98.19 146 ARG B O 1
ATOM 3053 N N . ASP B 1 147 ? -12.797 17.406 19.375 1 97.88 147 ASP B N 1
ATOM 3054 C CA . ASP B 1 147 ? -13.812 17.812 18.406 1 97.88 147 ASP B CA 1
ATOM 3055 C C . ASP B 1 147 ? -13.188 18.203 17.078 1 97.88 147 ASP B C 1
ATOM 3057 O O . ASP B 1 147 ? -13.867 18.281 16.047 1 97.88 147 ASP B O 1
ATOM 3061 N N . HIS B 1 148 ? -11.891 18.484 17.078 1 98.69 148 HIS B N 1
ATOM 3062 C CA . HIS B 1 148 ? -11.203 18.922 15.867 1 98.69 148 HIS B CA 1
ATOM 3063 C C . HIS B 1 148 ? -10.336 17.812 15.297 1 98.69 148 HIS B C 1
ATOM 3065 O O . HIS B 1 148 ? -9.547 18.031 14.375 1 98.69 148 HIS B O 1
ATOM 3071 N N . LEU B 1 149 ? -10.43 16.609 15.875 1 98.88 149 LEU B N 1
ATOM 3072 C CA . LEU B 1 149 ? -9.695 15.453 15.375 1 98.88 149 LEU B CA 1
ATOM 3073 C C . LEU B 1 149 ? -10.648 14.32 15.008 1 98.88 149 LEU B C 1
ATOM 3075 O O . LEU B 1 149 ? -11.352 13.781 15.867 1 98.88 149 LEU B O 1
ATOM 3079 N N . LEU B 1 150 ? -10.695 14 13.734 1 98.81 150 LEU B N 1
ATOM 3080 C CA . LEU B 1 150 ? -11.477 12.875 13.234 1 98.81 150 LEU B CA 1
ATOM 3081 C C . LEU B 1 150 ? -10.578 11.688 12.898 1 98.81 150 LEU B C 1
ATOM 3083 O O . LEU B 1 150 ? -9.695 11.797 12.047 1 98.81 150 LEU B O 1
ATOM 3087 N N . SER B 1 151 ? -10.789 10.578 13.586 1 98.81 151 SER B N 1
ATOM 3088 C CA . SER B 1 151 ? -9.961 9.383 13.438 1 98.81 151 SER B CA 1
ATOM 3089 C C . SER B 1 151 ? -10.727 8.273 12.734 1 98.81 151 SER B C 1
ATOM 3091 O O . SER B 1 151 ? -11.906 8.055 12.992 1 98.81 151 SER B O 1
ATOM 3093 N N . CYS B 1 152 ? -10.016 7.527 11.922 1 98.56 152 CYS B N 1
ATOM 3094 C CA . CYS B 1 152 ? -10.57 6.348 11.258 1 98.56 152 CYS B CA 1
ATOM 3095 C C . CYS B 1 152 ? -10.906 5.262 12.273 1 98.56 152 CYS B C 1
ATOM 3097 O O . CYS B 1 152 ? -11.797 4.445 12.039 1 98.56 152 CYS B O 1
ATOM 3099 N N . ASP B 1 153 ? -10.234 5.266 13.445 1 98.56 153 ASP B N 1
ATOM 3100 C CA . ASP B 1 153 ? -10.523 4.301 14.5 1 98.56 153 ASP B CA 1
ATOM 3101 C C . ASP B 1 153 ? -11.961 4.438 15 1 98.56 153 ASP B C 1
ATOM 3103 O O . ASP B 1 153 ? -12.609 3.443 15.336 1 98.56 153 ASP B O 1
ATOM 3107 N N . ASP B 1 154 ? -12.453 5.645 15.008 1 98.12 154 ASP B N 1
ATOM 3108 C CA . ASP B 1 154 ? -13.812 5.895 15.461 1 98.12 154 ASP B CA 1
ATOM 3109 C C . ASP B 1 154 ? -14.836 5.273 14.508 1 98.12 154 ASP B C 1
ATOM 3111 O O . ASP B 1 154 ? -15.906 4.828 14.938 1 98.12 154 ASP B O 1
ATOM 3115 N N . LEU B 1 155 ? -14.492 5.234 13.25 1 97.88 155 LEU B N 1
ATOM 3116 C CA . LEU B 1 155 ? -15.406 4.781 12.203 1 97.88 155 LEU B CA 1
ATOM 3117 C C . LEU B 1 155 ? -15.188 3.301 11.906 1 97.88 155 LEU B C 1
ATOM 3119 O O . LEU B 1 155 ? -16.047 2.654 11.297 1 97.88 155 LEU B O 1
ATOM 3123 N N . GLN B 1 156 ? -13.977 2.832 12.25 1 98.25 156 GLN B N 1
ATOM 3124 C CA . GLN B 1 156 ? -13.523 1.495 11.883 1 98.25 156 GLN B CA 1
ATOM 3125 C C . GLN B 1 156 ? -13.547 1.302 10.367 1 98.25 156 GLN B C 1
ATOM 3127 O O . GLN B 1 156 ? -14.062 0.294 9.875 1 98.25 156 GLN B O 1
ATOM 3132 N N . ILE B 1 157 ? -13.164 2.334 9.68 1 98.06 157 ILE B N 1
ATOM 3133 C CA . ILE B 1 157 ? -12.961 2.354 8.242 1 98.06 157 ILE B CA 1
ATOM 3134 C C . ILE B 1 157 ? -11.68 3.125 7.914 1 98.06 157 ILE B C 1
ATOM 3136 O O . ILE B 1 157 ? -11.391 4.152 8.531 1 98.06 157 ILE B O 1
ATOM 3140 N N . ALA B 1 158 ? -10.914 2.668 6.941 1 98.75 158 ALA B N 1
ATOM 3141 C CA . ALA B 1 158 ? -9.625 3.266 6.609 1 98.75 158 ALA B CA 1
ATOM 3142 C C . ALA B 1 158 ? -9.75 4.227 5.434 1 98.75 158 ALA B C 1
ATOM 3144 O O . ALA B 1 158 ? -10.516 3.979 4.5 1 98.75 158 ALA B O 1
ATOM 3145 N N . LYS B 1 159 ? -9.008 5.418 5.504 1 98.5 159 LYS B N 1
ATOM 3146 C CA . LYS B 1 159 ? -8.727 6.148 4.27 1 98.5 159 LYS B CA 1
ATOM 3147 C C . LYS B 1 159 ? -8.125 5.234 3.209 1 98.5 159 LYS B C 1
ATOM 3149 O O . LYS B 1 159 ? -7.422 4.277 3.535 1 98.5 159 LYS B O 1
ATOM 3154 N N . PRO B 1 160 ? -8.562 5.359 1.876 1 98.19 160 PRO B N 1
ATOM 3155 C CA . PRO B 1 160 ? -9.328 6.496 1.359 1 98.19 160 PRO B CA 1
ATOM 3156 C C . PRO B 1 160 ? -10.805 6.172 1.154 1 98.19 160 PRO B C 1
ATOM 3158 O O . PRO B 1 160 ? -11.43 6.68 0.219 1 98.19 160 PRO B O 1
ATOM 3161 N N . ASP B 1 161 ? -11.383 5.223 1.917 1 97.88 161 ASP B N 1
ATOM 3162 C CA . ASP B 1 161 ? -12.82 5.016 1.835 1 97.88 161 ASP B CA 1
ATOM 3163 C C . ASP B 1 161 ? -13.57 6.348 1.88 1 97.88 161 ASP B C 1
ATOM 3165 O O . ASP B 1 161 ? -13.344 7.164 2.777 1 97.88 161 ASP B O 1
ATOM 3169 N N . VAL B 1 162 ? -14.5 6.547 0.972 1 97.19 162 VAL B N 1
ATOM 3170 C CA . VAL B 1 162 ? -15.164 7.828 0.789 1 97.19 162 VAL B CA 1
ATOM 3171 C C . VAL B 1 162 ? -15.953 8.188 2.049 1 97.19 162 VAL B C 1
ATOM 3173 O O . VAL B 1 162 ? -16.094 9.367 2.387 1 97.19 162 VAL B O 1
ATOM 3176 N N . ARG B 1 163 ? -16.422 7.227 2.834 1 98.12 163 ARG B N 1
ATOM 3177 C CA . ARG B 1 163 ? -17.219 7.445 4.035 1 98.12 163 ARG B CA 1
ATOM 3178 C C . ARG B 1 163 ? -16.422 8.203 5.094 1 98.12 163 ARG B C 1
ATOM 3180 O O . ARG B 1 163 ? -17 8.859 5.965 1 98.12 163 ARG B O 1
ATOM 3187 N N . VAL B 1 164 ? -15.031 8.109 5.086 1 98.75 164 VAL B N 1
ATOM 3188 C CA . VAL B 1 164 ? -14.195 8.867 6.012 1 98.75 164 VAL B CA 1
ATOM 3189 C C . VAL B 1 164 ? -14.352 10.359 5.746 1 98.75 164 VAL B C 1
ATOM 3191 O O . VAL B 1 164 ? -14.562 11.141 6.676 1 98.75 164 VAL B O 1
ATOM 3194 N N . TYR B 1 165 ? -14.344 10.75 4.527 1 98.62 165 TYR B N 1
ATOM 3195 C CA . TYR B 1 165 ? -14.406 12.148 4.121 1 98.62 165 TYR B CA 1
ATOM 3196 C C . TYR B 1 165 ? -15.828 12.68 4.215 1 98.62 165 TYR B C 1
ATOM 3198 O O . TYR B 1 165 ? -16.031 13.859 4.527 1 98.62 165 TYR B O 1
ATOM 3206 N N . GLU B 1 166 ? -16.812 11.789 3.928 1 98.12 166 GLU B N 1
ATOM 3207 C CA . GLU B 1 166 ? -18.203 12.156 4.141 1 98.12 166 GLU B CA 1
ATOM 3208 C C . GLU B 1 166 ? -18.484 12.422 5.617 1 98.12 166 GLU B C 1
ATOM 3210 O O . GLU B 1 166 ? -19.25 13.32 5.957 1 98.12 166 GLU B O 1
ATOM 3215 N N . ASN B 1 167 ? -17.906 11.602 6.438 1 98.5 167 ASN B N 1
ATOM 3216 C CA . ASN B 1 167 ? -18.031 11.828 7.871 1 98.5 167 ASN B CA 1
ATOM 3217 C C . ASN B 1 167 ? -17.438 13.18 8.273 1 98.5 167 ASN B C 1
ATOM 3219 O O . ASN B 1 167 ? -18 13.883 9.109 1 98.5 167 ASN B O 1
ATOM 3223 N N . ALA B 1 168 ? -16.281 13.523 7.688 1 98.56 168 ALA B N 1
ATOM 3224 C CA . ALA B 1 168 ? -15.672 14.828 7.941 1 98.56 168 ALA B CA 1
ATOM 3225 C C . ALA B 1 168 ? -16.609 15.953 7.508 1 98.56 168 ALA B C 1
ATOM 3227 O O . ALA B 1 168 ? -16.797 16.922 8.242 1 98.56 168 ALA B O 1
ATOM 3228 N N . ASN B 1 169 ? -17.234 15.781 6.375 1 98.19 169 ASN B N 1
ATOM 3229 C CA . ASN B 1 169 ? -18.188 16.766 5.891 1 98.19 169 ASN B CA 1
ATOM 3230 C C . ASN B 1 169 ? -19.359 16.922 6.852 1 98.19 169 ASN B C 1
ATOM 3232 O O . ASN B 1 169 ? -19.781 18.047 7.152 1 98.19 169 ASN B O 1
ATOM 3236 N N . ARG B 1 170 ? -19.891 15.812 7.262 1 97.94 170 ARG B N 1
ATOM 3237 C CA . ARG B 1 170 ? -21.016 15.852 8.195 1 97.94 170 ARG B CA 1
ATOM 3238 C C . ARG B 1 170 ? -20.625 16.562 9.492 1 97.94 170 ARG B C 1
ATOM 3240 O O . ARG B 1 170 ? -21.406 17.359 10.023 1 97.94 170 ARG B O 1
ATOM 3247 N N . HIS B 1 171 ? -19.422 16.234 9.977 1 98.38 171 HIS B N 1
ATOM 3248 C CA . HIS B 1 171 ? -18.938 16.859 11.195 1 98.38 171 HIS B CA 1
ATOM 3249 C C . HIS B 1 171 ? -18.812 18.375 11.023 1 98.38 171 HIS B C 1
ATOM 3251 O O . HIS B 1 171 ? -19.25 19.141 11.883 1 98.38 171 HIS B O 1
ATOM 3257 N N . LEU B 1 172 ? -18.25 18.781 9.922 1 98.12 172 LEU B N 1
ATOM 3258 C CA . LEU B 1 172 ? -18.078 20.203 9.633 1 98.12 172 LEU B CA 1
ATOM 3259 C C . LEU B 1 172 ? -19.438 20.891 9.555 1 98.12 172 LEU B C 1
ATOM 3261 O O . LEU B 1 172 ? -19.609 22 10.07 1 98.12 172 LEU B O 1
ATOM 3265 N N . SER B 1 173 ? -20.391 20.25 8.938 1 97.56 173 SER B N 1
ATOM 3266 C CA . SER B 1 173 ? -21.75 20.797 8.883 1 97.56 173 SER B CA 1
ATOM 3267 C C . SER B 1 173 ? -22.328 20.969 10.281 1 97.56 173 SER B C 1
ATOM 3269 O O . SER B 1 173 ? -22.953 21.984 10.578 1 97.56 173 SER B O 1
ATOM 3271 N N . SER B 1 174 ? -22.078 19.984 11.07 1 97.19 174 SER B N 1
ATOM 3272 C CA . SER B 1 174 ? -22.609 20.031 12.43 1 97.19 174 SER B CA 1
ATOM 3273 C C . SER B 1 174 ? -21.984 21.172 13.227 1 97.19 174 SER B C 1
ATOM 3275 O O . SER B 1 174 ? -22.562 21.656 14.195 1 97.19 174 SER B O 1
ATOM 3277 N N . ARG B 1 175 ? -20.812 21.594 12.82 1 96.12 175 ARG B N 1
ATOM 3278 C CA . ARG B 1 175 ? -20.094 22.656 13.508 1 96.12 175 ARG B CA 1
ATOM 3279 C C . ARG B 1 175 ? -20.359 24.016 12.852 1 96.12 175 ARG B C 1
ATOM 3281 O O . ARG B 1 175 ? -19.797 25.031 13.258 1 96.12 175 ARG B O 1
ATOM 3288 N N . GLY B 1 176 ? -21.172 23.969 11.789 1 94.81 176 GLY B N 1
ATOM 3289 C CA . GLY B 1 176 ? -21.547 25.188 11.117 1 94.81 176 GLY B CA 1
ATOM 3290 C C . GLY B 1 176 ? -20.5 25.703 10.148 1 94.81 176 GLY B C 1
ATOM 3291 O O . GLY B 1 176 ? -20.453 26.891 9.852 1 94.81 176 GLY B O 1
ATOM 3292 N N . MET B 1 177 ? -19.656 24.766 9.742 1 94.62 177 MET B N 1
ATOM 3293 C CA . MET B 1 177 ? -18.562 25.156 8.844 1 94.62 177 MET B CA 1
ATOM 3294 C C . MET B 1 177 ? -18.984 25 7.387 1 94.62 177 MET B C 1
ATOM 3296 O O . MET B 1 177 ? -18.781 23.938 6.793 1 94.62 177 MET B O 1
ATOM 3300 N N . GLY B 1 178 ? -19.547 26.047 6.777 1 90.25 178 GLY B N 1
ATOM 3301 C CA . GLY B 1 178 ? -19.875 26.016 5.363 1 90.25 178 GLY B CA 1
ATOM 3302 C C . GLY B 1 178 ? -20.75 24.828 4.984 1 90.25 178 GLY B C 1
ATOM 3303 O O . GLY B 1 178 ? -21.359 24.203 5.852 1 90.25 178 GLY B O 1
ATOM 3304 N N . GLU B 1 179 ? -20.875 24.719 3.578 1 89.81 179 GLU B N 1
ATOM 3305 C CA . GLU B 1 179 ? -21.641 23.609 3.021 1 89.81 179 GLU B CA 1
ATOM 3306 C C . GLU B 1 179 ? -20.797 22.766 2.061 1 89.81 179 GLU B C 1
ATOM 3308 O O . GLU B 1 179 ? -19.828 23.281 1.476 1 89.81 179 GLU B O 1
ATOM 3313 N N . LYS B 1 180 ? -21.188 21.5 2.084 1 89.81 180 LYS B N 1
ATOM 3314 C CA . LYS B 1 180 ? -20.5 20.609 1.145 1 89.81 180 LYS B CA 1
ATOM 3315 C C . LYS B 1 180 ? -20.531 21.188 -0.268 1 89.81 180 LYS B C 1
ATOM 3317 O O . LYS B 1 180 ? -21.578 21.578 -0.771 1 89.81 180 LYS B O 1
ATOM 3322 N N . GLY B 1 181 ? -19.312 21.312 -0.819 1 89 181 GLY B N 1
ATOM 3323 C CA . GLY B 1 181 ? -19.219 21.703 -2.217 1 89 181 GLY B CA 1
ATOM 3324 C C . GLY B 1 181 ? -19.25 23.203 -2.418 1 89 181 GLY B C 1
ATOM 3325 O O . GLY B 1 181 ? -19.203 23.688 -3.551 1 89 181 GLY B O 1
ATOM 3326 N N . ASP B 1 182 ? -19.281 24.047 -1.367 1 92.56 182 ASP B N 1
ATOM 3327 C CA . ASP B 1 182 ? -19.406 25.5 -1.529 1 92.56 182 ASP B CA 1
ATOM 3328 C C . ASP B 1 182 ? -18.047 26.156 -1.677 1 92.56 182 ASP B C 1
ATOM 3330 O O . ASP B 1 182 ? -17.953 27.391 -1.794 1 92.56 182 ASP B O 1
ATOM 3334 N N . GLY B 1 183 ? -16.984 25.344 -1.635 1 94.38 183 GLY B N 1
ATOM 3335 C CA . GLY B 1 183 ? -15.648 25.859 -1.864 1 94.38 183 GLY B CA 1
ATOM 3336 C C . GLY B 1 183 ? -14.977 26.359 -0.603 1 94.38 183 GLY B C 1
ATOM 3337 O O . GLY B 1 183 ? -13.859 26.875 -0.651 1 94.38 183 GLY B O 1
ATOM 3338 N N . THR B 1 184 ? -15.594 26.172 0.536 1 96.56 184 THR B N 1
ATOM 3339 C CA . THR B 1 184 ? -15.062 26.734 1.775 1 96.56 184 THR B CA 1
ATOM 3340 C C . THR B 1 184 ? -14.398 25.641 2.619 1 96.56 184 THR B C 1
ATOM 3342 O O . THR B 1 184 ? -13.742 25.938 3.619 1 96.56 184 THR B O 1
ATOM 3345 N N . ARG B 1 185 ? -14.539 24.359 2.264 1 98.44 185 ARG B N 1
ATOM 3346 C CA . ARG B 1 185 ? -13.945 23.234 2.979 1 98.44 185 ARG B CA 1
ATOM 3347 C C . ARG B 1 185 ? -12.727 22.688 2.229 1 98.44 185 ARG B C 1
ATOM 3349 O O . ARG B 1 185 ? -12.844 22.266 1.081 1 98.44 185 ARG B O 1
ATOM 3356 N N . TRP B 1 186 ? -11.617 22.719 2.912 1 98.69 186 TRP B N 1
ATOM 3357 C CA . TRP B 1 186 ? -10.367 22.312 2.277 1 98.69 186 TRP B CA 1
ATOM 3358 C C . TRP B 1 186 ? -9.789 21.078 2.955 1 98.69 186 TRP B C 1
ATOM 3360 O O . TRP B 1 186 ? -9.922 20.906 4.168 1 98.69 186 TRP B O 1
ATOM 3370 N N . PHE B 1 187 ? -9.211 20.219 2.201 1 98.94 187 PHE B N 1
ATOM 3371 C CA . PHE B 1 187 ? -8.445 19.078 2.676 1 98.94 187 PHE B CA 1
ATOM 3372 C C . PHE B 1 187 ? -6.977 19.219 2.279 1 98.94 187 PHE B C 1
ATOM 3374 O O . PHE B 1 187 ? -6.664 19.469 1.113 1 98.94 187 PHE B O 1
ATOM 3381 N N . VAL B 1 188 ? -6.094 19.094 3.266 1 98.94 188 VAL B N 1
ATOM 3382 C CA . VAL B 1 188 ? -4.656 19.281 3.084 1 98.94 188 VAL B CA 1
ATOM 3383 C C . VAL B 1 188 ? -3.93 17.969 3.328 1 98.94 188 VAL B C 1
ATOM 3385 O O . VAL B 1 188 ? -4.09 17.344 4.383 1 98.94 188 VAL B O 1
ATOM 3388 N N . ALA B 1 189 ? -3.125 17.562 2.377 1 98.94 189 ALA B N 1
ATOM 3389 C CA . ALA B 1 189 ? -2.383 16.312 2.549 1 98.94 189 ALA B CA 1
ATOM 3390 C C . ALA B 1 189 ? -1.106 16.328 1.712 1 98.94 189 ALA B C 1
ATOM 3392 O O . ALA B 1 189 ? -1.023 17.016 0.697 1 98.94 189 ALA B O 1
ATOM 3393 N N . ALA B 1 190 ? -0.158 15.547 2.168 1 98.81 190 ALA B N 1
ATOM 3394 C CA . ALA B 1 190 ? 1.055 15.305 1.391 1 98.81 190 ALA B CA 1
ATOM 3395 C C . ALA B 1 190 ? 0.837 14.18 0.376 1 98.81 190 ALA B C 1
ATOM 3397 O O . ALA B 1 190 ? 1.655 13.984 -0.525 1 98.81 190 ALA B O 1
ATOM 3398 N N . HIS B 1 191 ? -0.217 13.469 0.474 1 98.75 191 HIS B N 1
ATOM 3399 C CA . HIS B 1 191 ? -0.473 12.281 -0.334 1 98.75 191 HIS B CA 1
ATOM 3400 C C . HIS B 1 191 ? -1.545 12.555 -1.385 1 98.75 191 HIS B C 1
ATOM 3402 O O . HIS B 1 191 ? -2.693 12.844 -1.045 1 98.75 191 HIS B O 1
ATOM 3408 N N . SER B 1 192 ? -1.198 12.352 -2.645 1 98.69 192 SER B N 1
ATOM 3409 C CA . SER B 1 192 ? -2.123 12.594 -3.746 1 98.69 192 SER B CA 1
ATOM 3410 C C . SER B 1 192 ? -3.352 11.695 -3.645 1 98.69 192 SER B C 1
ATOM 3412 O O . SER B 1 192 ? -4.465 12.125 -3.951 1 98.69 192 SER B O 1
ATOM 3414 N N . TRP B 1 193 ? -3.127 10.469 -3.146 1 98.44 193 TRP B N 1
ATOM 3415 C CA . TRP B 1 193 ? -4.242 9.531 -3.035 1 98.44 193 TRP B CA 1
ATOM 3416 C C . TRP B 1 193 ? -5.273 10.031 -2.029 1 98.44 193 TRP B C 1
ATOM 3418 O O . TRP B 1 193 ? -6.465 9.742 -2.156 1 98.44 193 TRP B O 1
ATOM 3428 N N . ASP B 1 194 ? -4.883 10.711 -1.005 1 98.75 194 ASP B N 1
ATOM 3429 C CA . ASP B 1 194 ? -5.781 11.289 -0.007 1 98.75 194 ASP B CA 1
ATOM 3430 C C . ASP B 1 194 ? -6.637 12.398 -0.611 1 98.75 194 ASP B C 1
ATOM 3432 O O . ASP B 1 194 ? -7.84 12.477 -0.345 1 98.75 194 ASP B O 1
ATOM 3436 N N . LEU B 1 195 ? -6.027 13.148 -1.475 1 98.69 195 LEU B N 1
ATOM 3437 C CA . LEU B 1 195 ? -6.672 14.336 -2.023 1 98.69 195 LEU B CA 1
ATOM 3438 C C . LEU B 1 195 ? -7.684 13.961 -3.098 1 98.69 195 LEU B C 1
ATOM 3440 O O . LEU B 1 195 ? -8.703 14.641 -3.266 1 98.69 195 LEU B O 1
ATOM 3444 N N . ILE B 1 196 ? -7.473 12.883 -3.816 1 97.69 196 ILE B N 1
ATOM 3445 C CA . ILE B 1 196 ? -8.461 12.523 -4.828 1 97.69 196 ILE B CA 1
ATOM 3446 C C . ILE B 1 196 ? -9.742 12.031 -4.148 1 97.69 196 ILE B C 1
ATOM 3448 O O . ILE B 1 196 ? -10.844 12.312 -4.609 1 97.69 196 ILE B O 1
ATOM 3452 N N . ALA B 1 197 ? -9.609 11.32 -3.039 1 97.75 197 ALA B N 1
ATOM 3453 C CA . ALA B 1 197 ? -10.773 10.891 -2.271 1 97.75 197 ALA B CA 1
ATOM 3454 C C . ALA B 1 197 ? -11.5 12.086 -1.659 1 97.75 197 ALA B C 1
ATOM 3456 O O . ALA B 1 197 ? -12.727 12.164 -1.699 1 97.75 197 ALA B O 1
ATOM 3457 N N . ALA B 1 198 ? -10.719 13 -1.104 1 98.31 198 ALA B N 1
ATOM 3458 C CA . ALA B 1 198 ? -11.297 14.203 -0.513 1 98.31 198 ALA B CA 1
ATOM 3459 C C . ALA B 1 198 ? -12.047 15.023 -1.558 1 98.31 198 ALA B C 1
ATOM 3461 O O . ALA B 1 198 ? -13.148 15.508 -1.296 1 98.31 198 ALA B O 1
ATOM 3462 N N . ARG B 1 199 ? -11.445 15.156 -2.736 1 97.19 199 ARG B N 1
ATOM 3463 C CA . ARG B 1 199 ? -12.078 15.891 -3.83 1 97.19 199 ARG B CA 1
ATOM 3464 C C . ARG B 1 199 ? -13.414 15.266 -4.215 1 97.19 199 ARG B C 1
ATOM 3466 O O . ARG B 1 199 ? -14.398 15.977 -4.43 1 97.19 199 ARG B O 1
ATOM 3473 N N . THR B 1 200 ? -13.453 13.969 -4.266 1 95.25 200 THR B N 1
ATOM 3474 C CA . THR B 1 200 ? -14.68 13.25 -4.602 1 95.25 200 THR B CA 1
ATOM 3475 C C . THR B 1 200 ? -15.773 13.531 -3.572 1 95.25 200 THR B C 1
ATOM 3477 O O . THR B 1 200 ? -16.953 13.578 -3.916 1 95.25 200 THR B O 1
ATOM 3480 N N . ALA B 1 201 ? -15.391 13.789 -2.371 1 96.5 201 ALA B N 1
ATOM 3481 C CA . ALA B 1 201 ? -16.344 14.062 -1.292 1 96.5 201 ALA B CA 1
ATOM 3482 C C . ALA B 1 201 ? -16.719 15.531 -1.258 1 96.5 201 ALA B C 1
ATOM 3484 O O . ALA B 1 201 ? -17.578 15.945 -0.46 1 96.5 201 ALA B O 1
ATOM 3485 N N . GLY B 1 202 ? -16.047 16.375 -2.094 1 96.75 202 GLY B N 1
ATOM 3486 C CA . GLY B 1 202 ? -16.5 17.75 -2.223 1 96.75 202 GLY B CA 1
ATOM 3487 C C . GLY B 1 202 ? -15.547 18.75 -1.603 1 96.75 202 GLY B C 1
ATOM 3488 O O . GLY B 1 202 ? -15.852 19.953 -1.554 1 96.75 202 GLY B O 1
ATOM 3489 N N . PHE B 1 203 ? -14.391 18.328 -1.146 1 98.5 203 PHE B N 1
ATOM 3490 C CA . PHE B 1 203 ? -13.406 19.25 -0.572 1 98.5 203 PHE B CA 1
ATOM 3491 C C . PHE B 1 203 ? -12.594 19.922 -1.667 1 98.5 203 PHE B C 1
ATOM 3493 O O . PHE B 1 203 ? -12.32 19.328 -2.707 1 98.5 203 PHE B O 1
ATOM 3500 N N . LYS B 1 204 ? -12.242 21.172 -1.467 1 98.44 204 LYS B N 1
ATOM 3501 C CA . LYS B 1 204 ? -11.07 21.703 -2.158 1 98.44 204 LYS B CA 1
ATOM 3502 C C . LYS B 1 204 ? -9.789 21.047 -1.661 1 98.44 204 LYS B C 1
ATOM 3504 O O . LYS B 1 204 ? -9.75 20.5 -0.557 1 98.44 204 LYS B O 1
ATOM 3509 N N . THR B 1 205 ? -8.742 21.094 -2.484 1 98.81 205 THR B N 1
ATOM 3510 C CA . THR B 1 205 ? -7.578 20.281 -2.17 1 98.81 205 THR B CA 1
ATOM 3511 C C . THR B 1 205 ? -6.309 21.125 -2.154 1 98.81 205 THR B C 1
ATOM 3513 O O . THR B 1 205 ? -6.133 22 -3.004 1 98.81 205 THR B O 1
ATOM 3516 N N . ALA B 1 206 ? -5.484 20.906 -1.183 1 98.94 206 ALA B N 1
ATOM 3517 C CA . ALA B 1 206 ? -4.145 21.469 -1.103 1 98.94 206 ALA B CA 1
ATOM 3518 C C . ALA B 1 206 ? -3.092 20.391 -0.919 1 98.94 206 ALA B C 1
ATOM 3520 O O . ALA B 1 206 ? -3.127 19.641 0.062 1 98.94 206 ALA B O 1
ATOM 3521 N N . TRP B 1 207 ? -2.146 20.328 -1.825 1 98.88 207 TRP B N 1
ATOM 3522 C CA . TRP B 1 207 ? -1.099 19.312 -1.811 1 98.88 207 TRP B CA 1
ATOM 3523 C C . TRP B 1 207 ? 0.204 19.875 -1.259 1 98.88 207 TRP B C 1
ATOM 3525 O O . TRP B 1 207 ? 0.641 20.953 -1.67 1 98.88 207 TRP B O 1
ATOM 3535 N N . LEU B 1 208 ? 0.757 19.156 -0.292 1 98.81 208 LEU B N 1
ATOM 3536 C CA . LEU B 1 208 ? 2.049 19.516 0.285 1 98.81 208 LEU B CA 1
ATOM 3537 C C . LEU B 1 208 ? 3.15 18.594 -0.243 1 98.81 208 LEU B C 1
ATOM 3539 O O . LEU B 1 208 ? 2.994 17.375 -0.255 1 98.81 208 LEU B O 1
ATOM 3543 N N . ALA B 1 209 ? 4.258 19.125 -0.619 1 98.25 209 ALA B N 1
ATOM 3544 C CA . ALA B 1 209 ? 5.332 18.359 -1.249 1 98.25 209 ALA B CA 1
ATOM 3545 C C . ALA B 1 209 ? 6.297 17.797 -0.205 1 98.25 209 ALA B C 1
ATOM 3547 O O . ALA B 1 209 ? 7.43 17.438 -0.529 1 98.25 209 ALA B O 1
ATOM 3548 N N . VAL B 1 210 ? 5.871 17.656 0.954 1 97.06 210 VAL B N 1
ATOM 3549 C CA . VAL B 1 210 ? 6.785 17.469 2.074 1 97.06 210 VAL B CA 1
ATOM 3550 C C . VAL B 1 210 ? 7.133 15.977 2.211 1 97.06 210 VAL B C 1
ATOM 3552 O O . VAL B 1 210 ? 8.117 15.625 2.855 1 97.06 210 VAL B O 1
ATOM 3555 N N . GLU B 1 211 ? 6.352 15.047 1.668 1 96.12 211 GLU B N 1
ATOM 3556 C CA . GLU B 1 211 ? 6.668 13.625 1.795 1 96.12 211 GLU B CA 1
ATOM 3557 C C . GLU B 1 211 ? 6.898 12.984 0.427 1 96.12 211 GLU B C 1
ATOM 3559 O O . GLU B 1 211 ? 7.965 12.43 0.169 1 96.12 211 GLU B O 1
ATOM 3564 N N . GLU B 1 212 ? 5.949 13.172 -0.479 1 96.94 212 GLU B N 1
ATOM 3565 C CA . GLU B 1 212 ? 5.98 12.461 -1.756 1 96.94 212 GLU B CA 1
ATOM 3566 C C . GLU B 1 212 ? 6.805 13.227 -2.789 1 96.94 212 GLU B C 1
ATOM 3568 O O . GLU B 1 212 ? 7.254 12.648 -3.781 1 96.94 212 GLU B O 1
ATOM 3573 N N . HIS B 1 213 ? 6.984 14.555 -2.67 1 97.06 213 HIS B N 1
ATOM 3574 C CA . HIS B 1 213 ? 7.809 15.43 -3.498 1 97.06 213 HIS B CA 1
ATOM 3575 C C . HIS B 1 213 ? 7.199 15.609 -4.883 1 97.06 213 HIS B C 1
ATOM 3577 O O . HIS B 1 213 ? 7.418 16.625 -5.535 1 97.06 213 HIS B O 1
ATOM 3583 N N . GLU B 1 214 ? 6.5 14.641 -5.402 1 97.38 214 GLU B N 1
ATOM 3584 C CA . GLU B 1 214 ? 5.84 14.656 -6.703 1 97.38 214 GLU B CA 1
ATOM 3585 C C . GLU B 1 214 ? 4.375 14.25 -6.582 1 97.38 214 GLU B C 1
ATOM 3587 O O . GLU B 1 214 ? 4.062 13.141 -6.148 1 97.38 214 GLU B O 1
ATOM 3592 N N . PRO B 1 215 ? 3.527 15.117 -7.059 1 98.25 215 PRO B N 1
ATOM 3593 C CA . PRO B 1 215 ? 2.102 14.812 -6.926 1 98.25 215 PRO B CA 1
ATOM 3594 C C . PRO B 1 215 ? 1.62 13.781 -7.945 1 98.25 215 PRO B C 1
ATOM 3596 O O . PRO B 1 215 ? 0.588 13.141 -7.738 1 98.25 215 PRO B O 1
ATOM 3599 N N . VAL B 1 216 ? 2.303 13.578 -9.023 1 98.44 216 VAL B N 1
ATOM 3600 C CA . VAL B 1 216 ? 2.008 12.664 -10.125 1 98.44 216 VAL B CA 1
ATOM 3601 C C . VAL B 1 216 ? 0.588 12.906 -10.633 1 98.44 216 VAL B C 1
ATOM 3603 O O . VAL B 1 216 ? -0.237 11.992 -10.648 1 98.44 216 VAL B O 1
ATOM 3606 N N . THR B 1 217 ? 0.346 14.078 -11.18 1 98.25 217 THR B N 1
ATOM 3607 C CA . THR B 1 217 ? -0.986 14.516 -11.578 1 98.25 217 THR B CA 1
ATOM 3608 C C . THR B 1 217 ? -1.494 13.68 -12.75 1 98.25 217 THR B C 1
ATOM 3610 O O . THR B 1 217 ? -2.701 13.602 -12.992 1 98.25 217 THR B O 1
ATOM 3613 N N . GLU B 1 218 ? -0.58 13 -13.469 1 98.06 218 GLU B N 1
ATOM 3614 C CA . GLU B 1 218 ? -0.994 12.109 -14.547 1 98.06 218 GLU B CA 1
ATOM 3615 C C . GLU B 1 218 ? -1.854 10.961 -14.016 1 98.06 218 GLU B C 1
ATOM 3617 O O . GLU B 1 218 ? -2.725 10.453 -14.719 1 98.06 218 GLU B O 1
ATOM 3622 N N . VAL B 1 219 ? -1.64 10.609 -12.75 1 98.31 219 VAL B N 1
ATOM 3623 C CA . VAL B 1 219 ? -2.367 9.508 -12.117 1 98.31 219 VAL B CA 1
ATOM 3624 C C . VAL B 1 219 ? -3.541 10.062 -11.312 1 98.31 219 VAL B C 1
ATOM 3626 O O . VAL B 1 219 ? -4.66 9.555 -11.414 1 98.31 219 VAL B O 1
ATOM 3629 N N . PHE B 1 220 ? -3.328 11.156 -10.594 1 98.31 220 PHE B N 1
ATOM 3630 C CA . PHE B 1 220 ? -4.25 11.516 -9.523 1 98.31 220 PHE B CA 1
ATOM 3631 C C . PHE B 1 220 ? -5.047 12.766 -9.898 1 98.31 220 PHE B C 1
ATOM 3633 O O . PHE B 1 220 ? -5.965 13.156 -9.172 1 98.31 220 PHE B O 1
ATOM 3640 N N . GLY B 1 221 ? -4.746 13.375 -11.062 1 97.31 221 GLY B N 1
ATOM 3641 C CA . GLY B 1 221 ? -5.375 14.641 -11.422 1 97.31 221 GLY B CA 1
ATOM 3642 C C . GLY B 1 221 ? -4.746 15.836 -10.742 1 97.31 221 GLY B C 1
ATOM 3643 O O . GLY B 1 221 ? -3.797 15.688 -9.969 1 97.31 221 GLY B O 1
ATOM 3644 N N . GLU B 1 222 ? -5.293 16.953 -11.008 1 98.12 222 GLU B N 1
ATOM 3645 C CA . GLU B 1 222 ? -4.75 18.203 -10.492 1 98.12 222 GLU B CA 1
ATOM 3646 C C . GLU B 1 222 ? -5.402 18.594 -9.164 1 98.12 222 GLU B C 1
ATOM 3648 O O . GLU B 1 222 ? -6.516 18.156 -8.867 1 98.12 222 GLU B O 1
ATOM 3653 N N . PHE B 1 223 ? -4.734 19.344 -8.43 1 98.62 223 PHE B N 1
ATOM 3654 C CA . PHE B 1 223 ? -5.23 19.859 -7.156 1 98.62 223 PHE B CA 1
ATOM 3655 C C . PHE B 1 223 ? -5.348 21.375 -7.191 1 98.62 223 PHE B C 1
ATOM 3657 O O . PHE B 1 223 ? -4.852 22.031 -8.117 1 98.62 223 PHE B O 1
ATOM 3664 N N . ASP B 1 224 ? -6.051 21.969 -6.215 1 98.56 224 ASP B N 1
ATOM 3665 C CA . ASP B 1 224 ? -6.352 23.391 -6.234 1 98.56 224 ASP B CA 1
ATOM 3666 C C . ASP B 1 224 ? -5.129 24.219 -5.836 1 98.56 224 ASP B C 1
ATOM 3668 O O . ASP B 1 224 ? -4.887 25.297 -6.391 1 98.56 224 ASP B O 1
ATOM 3672 N N . ILE B 1 225 ? -4.379 23.719 -4.855 1 98.62 225 ILE B N 1
ATOM 3673 C CA . ILE B 1 225 ? -3.184 24.391 -4.367 1 98.62 225 ILE B CA 1
ATOM 3674 C C . ILE B 1 225 ? -2.031 23.391 -4.266 1 98.62 225 ILE B C 1
ATOM 3676 O O . ILE B 1 225 ? -2.236 22.234 -3.906 1 98.62 225 ILE B O 1
ATOM 3680 N N . TYR B 1 226 ? -0.896 23.859 -4.621 1 98.81 226 TYR B N 1
ATOM 3681 C CA . TYR B 1 226 ? 0.362 23.156 -4.383 1 98.81 226 TYR B CA 1
ATOM 3682 C C . TYR B 1 226 ? 1.302 24 -3.529 1 98.81 226 TYR B C 1
ATOM 3684 O O . TYR B 1 226 ? 1.483 25.188 -3.789 1 98.81 226 TYR B O 1
ATOM 3692 N N . ALA B 1 227 ? 1.825 23.438 -2.49 1 98.88 227 ALA B N 1
ATOM 3693 C CA . ALA B 1 227 ? 2.779 24.125 -1.629 1 98.88 227 ALA B CA 1
ATOM 3694 C C . ALA B 1 227 ? 3.979 23.234 -1.311 1 98.88 227 ALA B C 1
ATOM 3696 O O . ALA B 1 227 ? 3.822 22.031 -1.087 1 98.88 227 ALA B O 1
ATOM 3697 N N . LYS B 1 228 ? 5.172 23.781 -1.275 1 98.38 228 LYS B N 1
ATOM 3698 C CA . LYS B 1 228 ? 6.391 23.016 -1.032 1 98.38 228 LYS B CA 1
ATOM 3699 C C . LYS B 1 228 ? 6.562 22.703 0.453 1 98.38 228 LYS B C 1
ATOM 3701 O O . LYS B 1 228 ? 7.305 21.797 0.823 1 98.38 228 LYS B O 1
ATOM 3706 N N . ASP B 1 229 ? 5.98 23.578 1.311 1 98.38 229 ASP B N 1
ATOM 3707 C CA . ASP B 1 229 ? 6.082 23.406 2.758 1 98.38 229 ASP B CA 1
ATOM 3708 C C . ASP B 1 229 ? 4.934 24.125 3.471 1 98.38 229 ASP B C 1
ATOM 3710 O O . ASP B 1 229 ? 4.062 24.703 2.824 1 98.38 229 ASP B O 1
ATOM 3714 N N . MET B 1 230 ? 4.906 24.031 4.805 1 98.69 230 MET B N 1
ATOM 3715 C CA . MET B 1 230 ? 3.83 24.578 5.625 1 98.69 230 MET B CA 1
ATOM 3716 C C . MET B 1 230 ? 3.775 26.094 5.504 1 98.69 230 MET B C 1
ATOM 3718 O O . MET B 1 230 ? 2.691 26.688 5.512 1 98.69 230 MET B O 1
ATOM 3722 N N . LYS B 1 231 ? 4.918 26.688 5.414 1 98.56 231 LYS B N 1
ATOM 3723 C CA . LYS B 1 231 ? 4.969 28.141 5.312 1 98.56 231 LYS B CA 1
ATOM 3724 C C . LYS B 1 231 ? 4.301 28.625 4.031 1 98.56 231 LYS B C 1
ATOM 3726 O O . LYS B 1 231 ? 3.51 29.578 4.059 1 98.56 231 LYS B O 1
ATOM 3731 N N . GLU B 1 232 ? 4.672 28.031 2.918 1 98.88 232 GLU B N 1
ATOM 3732 C CA . GLU B 1 232 ? 4.051 28.406 1.651 1 98.88 232 GLU B CA 1
ATOM 3733 C C . GLU B 1 232 ? 2.557 28.078 1.655 1 98.88 232 GLU B C 1
ATOM 3735 O O . GLU B 1 232 ? 1.756 28.828 1.087 1 98.88 232 GLU B O 1
ATOM 3740 N N . LEU B 1 233 ? 2.17 26.953 2.256 1 98.88 233 LEU B N 1
ATOM 3741 C CA . LEU B 1 233 ? 0.758 26.594 2.371 1 98.88 233 LEU B CA 1
ATOM 3742 C C . LEU B 1 233 ? -0.019 27.703 3.088 1 98.88 233 LEU B C 1
ATOM 3744 O O . LEU B 1 233 ? -1.067 28.141 2.609 1 98.88 233 LEU B O 1
ATOM 3748 N N . LEU B 1 234 ? 0.519 28.109 4.258 1 98.81 234 LEU B N 1
ATOM 3749 C CA . LEU B 1 234 ? -0.129 29.156 5.043 1 98.81 234 LEU B CA 1
ATOM 3750 C C . LEU B 1 234 ? -0.313 30.422 4.207 1 98.81 234 LEU B C 1
ATOM 3752 O O . LEU B 1 234 ? -1.398 31 4.195 1 98.81 234 LEU B O 1
ATOM 3756 N N . ARG B 1 235 ? 0.741 30.844 3.535 1 98.69 235 ARG B N 1
ATOM 3757 C CA . ARG B 1 235 ? 0.683 32.062 2.709 1 98.69 235 ARG B CA 1
ATOM 3758 C C . ARG B 1 235 ? -0.42 31.938 1.661 1 98.69 235 ARG B C 1
ATOM 3760 O O . ARG B 1 235 ? -1.241 32.844 1.52 1 98.69 235 ARG B O 1
ATOM 3767 N N . LYS B 1 236 ? -0.477 30.859 0.935 1 98.75 236 LYS B N 1
ATOM 3768 C CA . LYS B 1 236 ? -1.427 30.672 -0.16 1 98.75 236 LYS B CA 1
ATOM 3769 C C . LYS B 1 236 ? -2.855 30.578 0.364 1 98.75 236 LYS B C 1
ATOM 3771 O O . LYS B 1 236 ? -3.787 31.109 -0.246 1 98.75 236 LYS B O 1
ATOM 3776 N N . MET B 1 237 ? -3.066 29.875 1.49 1 98.31 237 MET B N 1
ATOM 3777 C CA . MET B 1 237 ? -4.41 29.688 2.025 1 98.31 237 MET B CA 1
ATOM 3778 C C . MET B 1 237 ? -4.961 30.984 2.605 1 98.31 237 MET B C 1
ATOM 3780 O O . MET B 1 237 ? -6.16 31.25 2.518 1 98.31 237 MET B O 1
ATOM 3784 N N . LYS B 1 238 ? -4.078 31.812 3.162 1 97.25 238 LYS B N 1
ATOM 3785 C CA . LYS B 1 238 ? -4.504 33.125 3.682 1 97.25 238 LYS B CA 1
ATOM 3786 C C . LYS B 1 238 ? -5.027 34 2.562 1 97.25 238 LYS B C 1
ATOM 3788 O O . LYS B 1 238 ? -5.82 34.906 2.807 1 97.25 238 LYS B O 1
ATOM 3793 N N . GLU B 1 239 ? 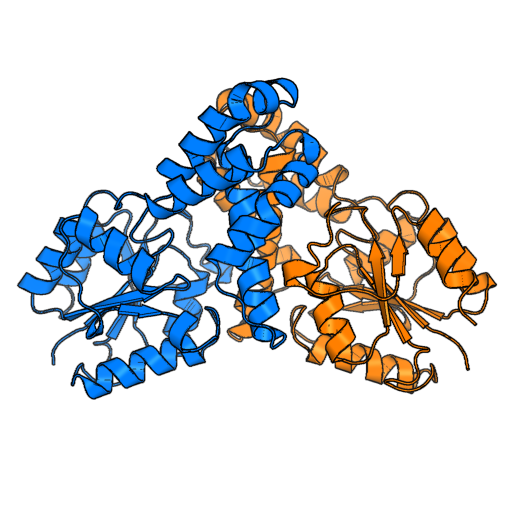-4.621 33.719 1.372 1 95.94 239 GLU B N 1
ATOM 3794 C CA . GLU B 1 239 ? -4.98 34.531 0.228 1 95.94 239 GLU B CA 1
ATOM 3795 C C . GLU B 1 239 ? -6.32 34.125 -0.364 1 95.94 239 GLU B C 1
ATOM 3797 O O . GLU B 1 239 ? -6.887 34.812 -1.206 1 95.94 239 GLU B O 1
ATOM 3802 N N . ILE B 1 240 ? -6.777 32.969 0.022 1 93.62 240 ILE B N 1
ATOM 3803 C CA . ILE B 1 240 ? -8.062 32.5 -0.484 1 93.62 240 ILE B CA 1
ATOM 3804 C C . ILE B 1 240 ? -9.18 33.406 0.011 1 93.62 240 ILE B C 1
ATOM 3806 O O . ILE B 1 240 ? -9.266 33.688 1.204 1 93.62 240 ILE B O 1
ATOM 3810 N N . LYS B 1 241 ? -9.992 33.969 -0.901 1 82.94 241 LYS B N 1
ATOM 3811 C CA . LYS B 1 241 ? -11.109 34.875 -0.599 1 82.94 241 LYS B CA 1
ATOM 3812 C C . LYS B 1 241 ? -12.352 34.062 -0.2 1 82.94 241 LYS B C 1
ATOM 3814 O O . LYS B 1 241 ? -12.57 32.969 -0.69 1 82.94 241 LYS B O 1
#

Nearest PDB structures (foldseek):
  1zrm-assembly1_A  TM=8.741E-01  e=4.031E-14  Pseudomonas sp. YL
  7qnm-assembly6_K  TM=8.972E-01  e=1.178E-12  Zobellia galactanivorans
  3um9-assembly1_B  TM=8.954E-01  e=1.178E-12  Polaromonas sp. JS666
  7arp-assembly1_B  TM=8.807E-01  e=2.779E-12  Zobellia galactanivorans
  2no5-assembly1_B  TM=8.670E-01  e=2.210E-12  Burkholderia cepacia

Organism: Leptosphaeria maculans (strain JN3 / isolate v23.1.3 / race Av1-4-5-6-7-8) (NCBI:txid985895)

Secondary structure (DSSP, 8-state):
---EEEEE-BTTTB-SHHHHHHHHHHSHHHHHHTT--HHHHHHHHHHHHHHHHHHHHHTT----HHHHHHHHHHHHHHHTT--GGGS-HHHHHHHHHHHTT--BPTTHHHHHHHHHHTT-EEEEEESS-HHHHHHHHHHTT----GGGEEEHHHHT--TT-HHHHHHHHHHHHHTT---TTSS-EEEEES-HHHHHHHHHTT-EEEEETTSSS---HHHH---SEEESSHHHHHHHHHT--/---EEEEE-BTTTB-SHHHHHHHHHHSHHHHHHTT--HHHHHHHHHHHHHHHHHHHHHTT----HHHHHHHHHHHHHHHTT--GGGS-HHHHHHHHHHHTT--BPTTHHHHHHHHHHTT-EEEEEESS-HHHHHHHHHHTT----GGGEEEHHHHT--TT-HHHHHHHHHHHHHTT---TTSS-EEEEES-HHHHHHHHHTT-EEEEETTSSS---HHHH---SEEESSHHHHHHHHHT--

Radius of gyration: 22.74 Å; Cα contacts (8 Å, |Δi|>4): 947; chains: 2; bounding box: 49×70×45 Å

InterPro domains:
  IPR006439 HAD hydrolase, subfamily IA [PR00413] (2-13)
  IPR006439 HAD hydrolase, subfamily IA [PR00413] (115-128)
  IPR006439 HAD hydrolase, subfamily IA [PR00413] (146-162)
  IPR023198 Phosphoglycolate phosphatase-like, domain 2 [G3DSA:1.10.150.240] (16-100)
  IPR023214 HAD superfamily [G3DSA:3.40.50.1000] (7-210)
  IPR036412 HAD-like superfamily [SSF56784] (1-234)
  IPR051540 S-2-haloalkanoic acid dehalogenase [PTHR43316] (3-239)

Sequence (482 aa):
MTKSASFDVIGTCFAFSVPINAISERLGPILTTHSVDAKSLFFAWFYAAQRDFTYTSISGSYRPIAEILKLTFRRACCIVNIPGDAVSDEDVTEVMKAFKAMQPREGLKECFDGLREAGWDVYAVTNGGVQTSLSYYRKALIELDRDHLLSCDDLQIAKPDVRVYENANRHLSSRGMGEKGDGTRWFVAAHSWDLIAARTAGFKTAWLAVEEHEPVTEVFGEFDIYAKDMKELLRKMKEIKMTKSASFDVIGTCFAFSVPINAISERLGPILTTHSVDAKSLFFAWFYAAQRDFTYTSISGSYRPIAEILKLTFRRACCIVNIPGDAVSDEDVTEVMKAFKAMQPREGLKECFDGLREAGWDVYAVTNGGVQTSLSYYRKALIELDRDHLLSCDDLQIAKPDVRVYENANRHLSSRGMGEKGDGTRWFVAAHSWDLIAARTAGFKTAWLAVEEHEPVTEVFGEFDIYAKDMKELLRKMKEIK